Protein AF-A0A2K9H8P6-F1 (afdb_monomer_lite)

Secondary structure (DSSP, 8-state):
-HHHHHHHHHHHHHHHHHHHTT-TTPPPHHHHHHHHH-HHHHHHHHHHHHHHHHHHT-STT-SS-TT-------SGGGGGHHHHHHHHHHHHHHTTT-HHHHTTHHHHHHHHHHHHHHHTTTS--SS--SHHHHHHHHHHHHHHHGGGTTTHHHHHHHTTSPTTS---EEEEE-TT-S-SS-TTB-TTSS-B-TT-STTTEEEEEEEEEPPHHHHHTTTTT-STTTTHHHHHHHHHHHHHHHHHHH--STT------SSS--------EEEEEEEEE-STTS-GGGGHHHHHHHHHTT---BEEEESSS-SSHHHHHHHHHHHHHHTT--TT-EEEE-HHHHS-HHHHHHHTTTEEEEEHHHHHHHHHHHHHHHHHHT----HHHHHHHHHHHHHHHHHHT-SSPP-HHHHHHHHTTTTS-S--S---STTGGGSS---HHHHHHTT-HHHHHHHHHHHH-HHHHHHHTSEEEEE--TTHHHHHHHHHHHHHHHHHHHT-EEEE-HHHHHHHSS-S-GGG-THHHHHHTT--EEE--SSTTTTT--HHHHHHHHHHHHHHTT--HHHHHHHHHHHHHHHHHH-----------

Radius of gyration: 27.87 Å; chains: 1; bounding box: 68×68×74 Å

Structure (mmCIF, N/CA/C/O backbone):
data_AF-A0A2K9H8P6-F1
#
_entry.id   AF-A0A2K9H8P6-F1
#
loop_
_atom_site.group_PDB
_atom_site.id
_atom_site.type_symbol
_atom_site.label_atom_id
_atom_site.label_alt_id
_atom_site.label_comp_id
_atom_site.label_asym_id
_atom_site.label_entity_id
_atom_site.label_seq_id
_atom_site.pdbx_PDB_ins_code
_atom_site.Cartn_x
_atom_site.Cartn_y
_atom_site.Cartn_z
_atom_site.occupancy
_atom_site.B_iso_or_equiv
_atom_site.auth_seq_id
_atom_site.auth_comp_id
_atom_site.auth_asym_id
_atom_site.auth_atom_id
_atom_site.pdbx_PDB_model_num
ATOM 1 N N . MET A 1 1 ? 30.428 6.971 -3.950 1.00 47.34 1 MET A N 1
ATOM 2 C CA . MET A 1 1 ? 30.458 5.651 -4.623 1.00 47.34 1 MET A CA 1
ATOM 3 C C . MET A 1 1 ? 29.631 5.622 -5.916 1.00 47.34 1 MET A C 1
ATOM 5 O O . MET A 1 1 ? 30.209 5.305 -6.943 1.00 47.34 1 MET A O 1
ATOM 9 N N . HIS A 1 2 ? 28.344 6.009 -5.928 1.00 60.38 2 HIS A N 1
ATOM 10 C CA . HIS A 1 2 ? 27.499 5.953 -7.146 1.00 60.38 2 HIS A CA 1
ATOM 11 C C . HIS A 1 2 ? 28.034 6.773 -8.335 1.00 60.38 2 HIS A C 1
ATOM 13 O O . HIS A 1 2 ? 28.187 6.235 -9.425 1.00 60.38 2 HIS A O 1
ATOM 19 N N . LEU A 1 3 ? 28.475 8.015 -8.098 1.00 65.06 3 LEU A N 1
ATOM 20 C CA . LEU A 1 3 ? 29.112 8.868 -9.117 1.00 65.06 3 LEU A CA 1
ATOM 21 C C . LEU A 1 3 ? 30.322 8.215 -9.816 1.00 65.06 3 LEU A C 1
ATOM 23 O O . LEU A 1 3 ? 30.576 8.478 -10.990 1.00 65.06 3 LEU A O 1
ATOM 27 N N . LEU A 1 4 ? 31.069 7.356 -9.117 1.00 72.38 4 LEU A N 1
ATOM 28 C CA . LEU A 1 4 ? 32.263 6.695 -9.655 1.00 72.38 4 LEU A CA 1
ATOM 29 C C . LEU A 1 4 ? 31.897 5.529 -10.587 1.00 72.38 4 LEU A C 1
ATOM 31 O O . LEU A 1 4 ? 32.519 5.364 -11.632 1.00 72.38 4 LEU A O 1
ATOM 35 N N . VAL A 1 5 ? 30.857 4.767 -10.242 1.00 81.31 5 VAL A N 1
ATOM 36 C CA . VAL A 1 5 ? 30.335 3.667 -11.071 1.00 81.31 5 VAL A CA 1
ATOM 37 C C . VAL A 1 5 ? 29.615 4.221 -12.305 1.00 81.31 5 VAL A C 1
ATOM 39 O O . VAL A 1 5 ? 29.863 3.760 -13.420 1.00 81.31 5 VAL A O 1
ATOM 42 N N . ASP A 1 6 ? 28.786 5.251 -12.115 1.00 84.56 6 ASP A N 1
ATOM 43 C CA . ASP A 1 6 ? 28.036 5.918 -13.185 1.00 84.56 6 ASP A CA 1
ATOM 44 C C . ASP A 1 6 ? 28.986 6.537 -14.225 1.00 84.56 6 ASP A C 1
ATOM 46 O O . ASP A 1 6 ? 28.804 6.359 -15.432 1.00 84.56 6 ASP A O 1
ATOM 50 N N . SER A 1 7 ? 30.044 7.216 -13.761 1.00 89.44 7 SER A N 1
ATOM 51 C CA . SER A 1 7 ? 31.063 7.808 -14.639 1.00 89.44 7 SER A CA 1
ATOM 52 C C . SER A 1 7 ? 31.832 6.759 -15.437 1.00 89.44 7 SER A C 1
ATOM 54 O O . SER A 1 7 ? 31.997 6.924 -16.645 1.00 89.44 7 SER A O 1
ATOM 56 N N . ALA A 1 8 ? 32.253 5.657 -14.809 1.00 92.69 8 ALA A N 1
ATOM 57 C CA . ALA A 1 8 ? 32.937 4.571 -15.510 1.00 92.69 8 ALA A CA 1
ATOM 58 C C . ALA A 1 8 ? 32.051 3.950 -16.606 1.00 92.69 8 ALA A C 1
ATOM 60 O O . ALA A 1 8 ? 32.501 3.776 -17.740 1.00 92.69 8 ALA A O 1
ATOM 61 N N . ALA A 1 9 ? 30.774 3.687 -16.304 1.00 94.19 9 ALA A N 1
ATOM 62 C CA . ALA A 1 9 ? 29.824 3.156 -17.280 1.00 94.19 9 ALA A CA 1
ATOM 63 C C . ALA A 1 9 ? 29.611 4.118 -18.463 1.00 94.19 9 ALA A C 1
ATOM 65 O O . ALA A 1 9 ? 29.608 3.687 -19.617 1.00 94.19 9 ALA A O 1
ATOM 66 N N . ALA A 1 10 ? 29.473 5.421 -18.199 1.00 93.62 10 ALA A N 1
ATOM 67 C CA . ALA A 1 10 ? 29.280 6.429 -19.240 1.00 93.62 10 ALA A CA 1
ATOM 68 C C . ALA A 1 10 ? 30.504 6.570 -20.167 1.00 93.62 10 ALA A C 1
ATOM 70 O O . ALA A 1 10 ? 30.341 6.672 -21.386 1.00 93.62 10 ALA A O 1
ATOM 71 N N . ILE A 1 11 ? 31.718 6.528 -19.606 1.00 95.12 11 ILE A N 1
ATOM 72 C CA . ILE A 1 11 ? 32.980 6.595 -20.362 1.00 95.12 11 ILE A CA 1
ATOM 73 C C . ILE A 1 11 ? 33.145 5.361 -21.247 1.00 95.12 11 ILE A C 1
ATOM 75 O O . ILE A 1 11 ? 33.438 5.499 -22.435 1.00 95.12 11 ILE A O 1
ATOM 79 N N . LEU A 1 12 ? 32.906 4.166 -20.699 1.00 95.44 12 LEU A N 1
ATOM 80 C CA . LEU A 1 12 ? 32.958 2.918 -21.463 1.00 95.44 12 LEU A CA 1
ATOM 81 C C . LEU A 1 12 ? 31.969 2.923 -22.623 1.00 95.44 12 LEU A C 1
ATOM 83 O O . LEU A 1 12 ? 32.347 2.608 -23.750 1.00 95.44 12 LEU A O 1
ATOM 87 N N . ARG A 1 13 ? 30.721 3.328 -22.364 1.00 95.62 13 ARG A N 1
ATOM 88 C CA . ARG A 1 13 ? 29.693 3.426 -23.402 1.00 95.62 13 ARG A CA 1
ATOM 89 C C . ARG A 1 13 ? 30.133 4.339 -24.541 1.00 95.62 13 ARG A C 1
ATOM 91 O O . ARG A 1 13 ? 30.024 3.953 -25.700 1.00 95.62 13 ARG A O 1
ATOM 98 N N . MET A 1 14 ? 30.656 5.522 -24.208 1.00 95.25 14 MET A N 1
ATOM 99 C CA . MET A 1 14 ? 31.146 6.480 -25.199 1.00 95.25 14 MET A CA 1
ATOM 100 C C . MET A 1 14 ? 32.307 5.901 -26.009 1.00 95.25 14 MET A C 1
ATOM 102 O O . MET A 1 14 ? 32.281 5.955 -27.234 1.00 95.25 14 MET A O 1
ATOM 106 N N . HIS A 1 15 ? 33.293 5.298 -25.345 1.00 95.19 15 HIS A N 1
ATOM 107 C CA . HIS A 1 15 ? 34.458 4.708 -26.007 1.00 95.19 15 HIS A CA 1
ATOM 108 C C . HIS A 1 15 ? 34.069 3.609 -27.003 1.00 95.19 15 HIS A C 1
ATOM 110 O O . HIS A 1 15 ? 34.481 3.629 -28.162 1.00 95.19 15 HIS A O 1
ATOM 116 N N . ILE A 1 16 ? 33.206 2.681 -26.580 1.00 95.62 16 ILE A N 1
ATOM 117 C CA . ILE A 1 16 ? 32.694 1.612 -27.446 1.00 95.62 16 ILE A CA 1
ATOM 118 C C . ILE A 1 16 ? 31.890 2.210 -28.609 1.00 95.62 16 ILE A C 1
ATOM 120 O O . ILE A 1 16 ? 32.058 1.788 -29.752 1.00 95.62 16 ILE A O 1
ATOM 124 N N . TYR A 1 17 ? 31.043 3.209 -28.340 1.00 94.62 17 TYR A N 1
ATOM 125 C CA . TYR A 1 17 ? 30.242 3.878 -29.365 1.00 94.62 17 TYR A CA 1
ATOM 126 C C . TYR A 1 17 ? 31.118 4.541 -30.433 1.00 94.62 17 TYR A C 1
ATOM 128 O O . TYR A 1 17 ? 30.853 4.391 -31.628 1.00 94.62 17 TYR A O 1
ATOM 136 N N . GLU A 1 18 ? 32.177 5.240 -30.023 1.00 93.75 18 GLU A N 1
ATOM 137 C CA . GLU A 1 18 ? 33.108 5.888 -30.941 1.00 93.75 18 GLU A CA 1
ATOM 138 C C . GLU A 1 18 ? 33.854 4.866 -31.820 1.00 93.75 18 GLU A C 1
ATOM 140 O O . GLU A 1 18 ? 34.039 5.124 -33.010 1.00 93.75 18 GLU A O 1
ATOM 145 N N . ILE A 1 19 ? 34.216 3.691 -31.281 1.00 93.06 19 ILE A N 1
ATOM 146 C CA . ILE A 1 19 ? 34.841 2.597 -32.050 1.00 93.06 19 ILE A CA 1
ATOM 147 C C . ILE A 1 19 ? 33.861 1.978 -33.051 1.00 93.06 19 ILE A C 1
ATOM 149 O O . ILE A 1 19 ? 34.221 1.757 -34.211 1.00 93.06 19 ILE A O 1
ATOM 153 N N . LEU A 1 20 ? 32.626 1.701 -32.619 1.00 92.19 20 LEU A N 1
ATOM 154 C CA . LEU A 1 20 ? 31.582 1.138 -33.482 1.00 92.19 20 LEU A CA 1
ATOM 155 C C . LEU A 1 20 ? 31.287 2.048 -34.678 1.00 92.19 20 LEU A C 1
ATOM 157 O O . LEU A 1 20 ? 31.081 1.554 -35.782 1.00 92.19 20 LEU A O 1
ATOM 161 N N . ASN A 1 21 ? 31.319 3.365 -34.464 1.00 90.00 21 ASN A N 1
ATOM 162 C CA . ASN A 1 21 ? 30.975 4.379 -35.463 1.00 90.00 21 ASN A CA 1
ATOM 163 C C . ASN A 1 21 ? 32.196 5.068 -36.096 1.00 90.00 21 ASN A C 1
ATOM 165 O O . ASN A 1 21 ? 32.042 6.138 -36.687 1.00 90.00 21 ASN A O 1
ATOM 169 N N . GLU A 1 22 ? 33.394 4.498 -35.931 1.00 89.75 22 GLU A N 1
ATOM 170 C CA . GLU A 1 22 ? 34.649 4.954 -36.552 1.00 89.75 22 GLU A CA 1
ATOM 171 C C . GLU A 1 22 ? 34.925 6.459 -36.373 1.00 89.75 22 GLU A C 1
ATOM 173 O O . GLU A 1 22 ? 35.347 7.168 -37.290 1.00 89.75 22 GLU A O 1
ATOM 178 N N . LYS A 1 23 ? 34.663 6.988 -35.172 1.00 88.75 23 LYS A N 1
ATOM 179 C CA . LYS A 1 23 ? 34.866 8.414 -34.893 1.00 88.75 23 LYS A CA 1
ATOM 180 C C . LYS A 1 23 ? 36.359 8.749 -34.860 1.00 88.75 23 LYS A C 1
ATOM 182 O O . LYS A 1 23 ? 37.169 8.037 -34.279 1.00 88.75 23 LYS A O 1
ATOM 187 N N . LYS A 1 24 ? 36.731 9.903 -35.422 1.00 79.06 24 LYS A N 1
ATOM 188 C CA . LYS A 1 24 ? 38.137 10.349 -35.498 1.00 79.06 24 LYS A CA 1
ATOM 189 C C . LYS A 1 24 ? 38.772 10.648 -34.129 1.00 79.06 24 LYS A C 1
ATOM 191 O O . LYS A 1 24 ? 39.987 10.599 -34.004 1.00 79.06 24 LYS A O 1
ATOM 196 N N . ALA A 1 25 ? 37.962 10.946 -33.109 1.00 78.31 25 ALA A N 1
ATOM 197 C CA . ALA A 1 25 ? 38.408 11.345 -31.769 1.00 78.31 25 ALA A CA 1
ATOM 198 C C . ALA A 1 25 ? 38.436 10.194 -30.733 1.00 78.31 25 ALA A C 1
ATOM 200 O O . ALA A 1 25 ? 38.464 10.451 -29.521 1.00 78.31 25 ALA A O 1
ATOM 201 N N . VAL A 1 26 ? 38.412 8.934 -31.193 1.00 86.00 26 VAL A N 1
ATOM 202 C CA . VAL A 1 26 ? 38.523 7.740 -30.335 1.00 86.00 26 VAL A CA 1
ATOM 203 C C . VAL A 1 26 ? 39.853 7.767 -29.579 1.00 86.00 26 VAL A C 1
ATOM 205 O O . VAL A 1 26 ? 40.923 7.905 -30.173 1.00 86.00 26 VAL A O 1
ATOM 208 N N . LYS A 1 27 ? 39.806 7.602 -28.254 1.00 88.88 27 LYS A N 1
ATOM 209 C CA . LYS A 1 27 ? 41.019 7.470 -27.432 1.00 88.88 27 LYS A CA 1
ATOM 210 C C . LYS A 1 27 ? 41.567 6.040 -27.508 1.00 88.88 27 LYS A C 1
ATOM 212 O O . LYS A 1 27 ? 40.847 5.096 -27.805 1.00 88.88 27 LYS A O 1
ATOM 217 N N . LYS A 1 28 ? 42.852 5.842 -27.203 1.00 89.38 28 LYS A N 1
ATOM 218 C CA . LYS A 1 28 ? 43.449 4.493 -27.155 1.00 89.38 28 LYS A CA 1
ATOM 219 C C . LYS A 1 28 ? 42.890 3.684 -25.975 1.00 89.38 28 LYS A C 1
ATOM 221 O O . LYS A 1 28 ? 42.671 4.236 -24.900 1.00 89.38 28 LYS A O 1
ATOM 226 N N . ASN A 1 29 ? 42.775 2.362 -26.130 1.00 88.44 29 ASN A N 1
ATOM 227 C CA . ASN A 1 29 ? 42.337 1.459 -25.051 1.00 88.44 29 ASN A CA 1
ATOM 228 C C . ASN A 1 29 ? 43.182 1.593 -23.770 1.00 88.44 29 ASN A C 1
ATOM 230 O O . ASN A 1 29 ? 42.639 1.505 -22.674 1.00 88.44 29 ASN A O 1
ATOM 234 N N . SER A 1 30 ? 44.492 1.843 -23.887 1.00 89.62 30 SER A N 1
ATOM 235 C CA . SER A 1 30 ? 45.377 2.065 -22.733 1.00 89.62 30 SER A CA 1
ATOM 236 C C . SER A 1 30 ? 45.001 3.311 -21.928 1.00 89.62 30 SER A C 1
ATOM 238 O O . SER A 1 30 ? 45.022 3.284 -20.702 1.00 89.62 30 SER A O 1
ATOM 240 N N . PHE A 1 31 ? 44.592 4.384 -22.606 1.00 91.25 31 PHE A N 1
ATOM 241 C CA . PHE A 1 31 ? 44.135 5.609 -21.958 1.00 91.25 31 PHE A CA 1
ATOM 242 C C . PHE A 1 31 ? 42.813 5.389 -21.212 1.00 91.25 31 PHE A C 1
ATOM 244 O O . PHE A 1 31 ? 42.680 5.795 -20.061 1.00 91.25 31 PHE A O 1
ATOM 251 N N . ILE A 1 32 ? 41.864 4.680 -21.834 1.00 91.94 32 ILE A N 1
ATOM 252 C CA . ILE A 1 32 ? 40.582 4.334 -21.201 1.00 91.94 32 ILE A CA 1
ATOM 253 C C . ILE A 1 32 ? 40.787 3.426 -19.990 1.00 91.94 32 ILE A C 1
ATOM 255 O O . ILE A 1 32 ? 40.167 3.649 -18.953 1.00 91.94 32 ILE A O 1
ATOM 259 N N . LYS A 1 33 ? 41.706 2.457 -20.081 1.00 91.38 33 LYS A N 1
ATOM 260 C CA . LYS A 1 33 ? 42.095 1.625 -18.940 1.00 91.38 33 LYS A CA 1
ATOM 261 C C . LYS A 1 33 ? 42.560 2.493 -17.768 1.00 91.38 33 LYS A C 1
ATOM 263 O O . LYS A 1 33 ? 42.026 2.346 -16.675 1.00 91.38 33 LYS A O 1
ATOM 268 N N . ASN A 1 34 ? 43.476 3.433 -18.001 1.00 92.00 34 ASN A N 1
ATOM 269 C CA . ASN A 1 34 ? 43.979 4.321 -16.947 1.00 92.00 34 ASN A CA 1
ATOM 270 C C . ASN A 1 34 ? 42.862 5.172 -16.323 1.00 92.00 34 ASN A C 1
ATOM 272 O O . ASN A 1 34 ? 42.777 5.256 -15.103 1.00 92.00 34 ASN A O 1
ATOM 276 N N . ILE A 1 35 ? 41.959 5.726 -17.138 1.00 91.38 35 ILE A N 1
ATOM 277 C CA . ILE A 1 35 ? 40.789 6.478 -16.654 1.00 91.38 35 ILE A CA 1
ATOM 278 C C . ILE A 1 35 ? 39.890 5.629 -15.747 1.00 91.38 35 ILE A C 1
ATOM 280 O O . ILE A 1 35 ? 39.317 6.133 -14.786 1.00 91.38 35 ILE A O 1
ATOM 284 N N . ILE A 1 36 ? 39.714 4.344 -16.043 1.00 88.94 36 ILE A N 1
ATOM 285 C CA . ILE A 1 36 ? 38.820 3.497 -15.247 1.00 88.94 36 ILE A CA 1
ATOM 286 C C . ILE A 1 36 ? 39.417 3.167 -13.879 1.00 88.94 36 ILE A C 1
ATOM 288 O O . ILE A 1 36 ? 38.657 3.084 -12.917 1.00 88.94 36 ILE A O 1
ATOM 292 N N . TYR A 1 37 ? 40.739 3.036 -13.766 1.00 87.81 37 TYR A N 1
ATOM 293 C CA . TYR A 1 37 ? 41.404 2.718 -12.497 1.00 87.81 37 TYR A CA 1
ATOM 294 C C . TYR A 1 37 ? 41.811 3.947 -11.667 1.00 87.81 37 TYR A C 1
ATOM 296 O O . TYR A 1 37 ? 42.042 3.799 -10.470 1.00 87.81 37 TYR A O 1
ATOM 304 N N . ASP A 1 38 ? 41.874 5.143 -12.260 1.00 91.00 38 ASP A N 1
ATOM 305 C CA . ASP A 1 38 ? 42.235 6.386 -11.565 1.00 91.00 38 ASP A CA 1
ATOM 306 C C . ASP A 1 38 ? 41.024 7.317 -11.411 1.00 91.00 38 ASP A C 1
ATOM 308 O O . ASP A 1 38 ? 40.546 7.931 -12.367 1.00 91.00 38 ASP A O 1
ATOM 312 N N . ASP A 1 39 ? 40.548 7.459 -10.175 1.00 88.56 39 ASP A N 1
ATOM 313 C CA . ASP A 1 39 ? 39.398 8.296 -9.834 1.00 88.56 39 ASP A CA 1
ATOM 314 C C . ASP A 1 39 ? 39.612 9.784 -10.150 1.00 88.56 39 ASP A C 1
ATOM 316 O O . ASP A 1 39 ? 38.678 10.448 -10.607 1.00 88.56 39 ASP A O 1
ATOM 320 N N . LYS A 1 40 ? 40.822 10.324 -9.948 1.00 89.44 40 LYS A N 1
ATOM 321 C CA . LYS A 1 40 ? 41.121 11.741 -10.219 1.00 89.44 40 LYS A CA 1
ATOM 322 C C . LYS A 1 40 ? 41.105 12.005 -11.717 1.00 89.44 40 LYS A C 1
ATOM 324 O O . LYS A 1 40 ? 40.484 12.971 -12.166 1.00 89.44 40 LYS A O 1
ATOM 329 N N . LEU A 1 41 ? 41.749 11.125 -12.483 1.00 89.88 41 LEU A N 1
ATOM 330 C CA . LEU A 1 41 ? 41.760 11.204 -13.940 1.00 89.88 41 LEU A CA 1
ATOM 331 C C . LEU A 1 41 ? 40.352 11.008 -14.517 1.00 89.88 41 LEU A C 1
ATOM 333 O O . LEU A 1 41 ? 39.964 11.686 -15.467 1.00 89.88 41 LEU A O 1
ATOM 337 N N . ARG A 1 42 ? 39.549 10.119 -13.922 1.00 91.75 42 ARG A N 1
ATOM 338 C CA . ARG A 1 42 ? 38.157 9.916 -14.330 1.00 91.75 42 ARG A CA 1
ATOM 339 C C . ARG A 1 42 ? 37.313 11.162 -14.138 1.00 91.75 42 ARG A C 1
ATOM 341 O O . ARG A 1 42 ? 36.580 11.538 -15.050 1.00 91.75 42 ARG A O 1
ATOM 348 N N . VAL A 1 43 ? 37.417 11.796 -12.971 1.00 88.81 43 VAL A N 1
ATOM 349 C CA . VAL A 1 43 ? 36.663 13.013 -12.650 1.00 88.81 43 VAL A CA 1
ATOM 350 C C . VAL A 1 43 ? 37.059 14.162 -13.577 1.00 88.81 43 VAL A C 1
ATOM 352 O O . VAL A 1 43 ? 36.172 14.838 -14.094 1.00 88.81 43 VAL A O 1
ATOM 355 N N . SER A 1 44 ? 38.353 14.351 -13.860 1.00 90.19 44 SER A N 1
ATOM 356 C CA . SER A 1 44 ? 38.793 15.393 -14.800 1.00 90.19 44 SER A CA 1
ATOM 357 C C . SER A 1 44 ? 38.323 15.125 -16.237 1.00 90.19 44 SER A C 1
ATOM 359 O O . SER A 1 44 ? 37.965 16.061 -16.954 1.00 90.19 44 SER A O 1
ATOM 361 N N . TYR A 1 45 ? 38.220 13.853 -16.640 1.00 92.88 45 TYR A N 1
ATOM 362 C CA . TYR A 1 45 ? 37.725 13.465 -17.962 1.00 92.88 45 TYR A CA 1
ATOM 363 C C . TYR A 1 45 ? 36.221 13.713 -18.170 1.00 92.88 45 TYR A C 1
ATOM 365 O O . TYR A 1 45 ? 35.760 13.766 -19.312 1.00 92.88 45 TYR A O 1
ATOM 373 N N . LEU A 1 46 ? 35.431 13.908 -17.106 1.00 91.69 46 LEU A N 1
ATOM 374 C CA . LEU A 1 46 ? 33.981 14.120 -17.224 1.00 91.69 46 LEU A CA 1
ATOM 375 C C . LEU A 1 46 ? 33.611 15.352 -18.057 1.00 91.69 46 LEU A C 1
ATOM 377 O O . LEU A 1 46 ? 32.588 15.336 -18.740 1.00 91.69 46 LEU A O 1
ATOM 381 N N . ILE A 1 47 ? 34.448 16.393 -18.046 1.00 92.75 47 ILE A N 1
ATOM 382 C CA . ILE A 1 47 ? 34.242 17.601 -18.858 1.00 92.75 47 ILE A CA 1
ATOM 383 C C . ILE A 1 47 ? 34.398 17.275 -20.351 1.00 92.75 47 ILE A C 1
ATOM 385 O O . ILE A 1 47 ? 33.556 17.663 -21.169 1.00 92.75 47 ILE A O 1
ATOM 389 N N . GLU A 1 48 ? 35.435 16.510 -20.715 1.00 93.44 48 GLU A N 1
ATOM 390 C CA . GLU A 1 48 ? 35.639 16.055 -22.097 1.00 93.44 48 GLU A CA 1
ATOM 391 C C . GLU A 1 48 ? 34.500 15.117 -22.524 1.00 93.44 48 GLU A C 1
ATOM 393 O O . GLU A 1 48 ? 33.927 15.288 -23.601 1.00 93.44 48 GLU A O 1
ATOM 398 N N . LEU A 1 49 ? 34.108 14.173 -21.661 1.00 93.06 49 LEU A N 1
ATOM 399 C CA . LEU A 1 49 ? 32.985 13.270 -21.911 1.00 93.06 49 LEU A CA 1
ATOM 400 C C . LEU A 1 49 ? 31.687 14.039 -22.177 1.00 93.06 49 LEU A C 1
ATOM 402 O O . LEU A 1 49 ? 30.989 13.742 -23.146 1.00 93.06 49 LEU A O 1
ATOM 406 N N . GLN A 1 50 ? 31.361 15.029 -21.344 1.00 91.62 50 GLN A N 1
ATOM 407 C CA . GLN A 1 50 ? 30.156 15.836 -21.519 1.00 91.62 50 GLN A CA 1
ATOM 408 C C . GLN A 1 50 ? 30.203 16.635 -22.826 1.00 91.62 50 GLN A C 1
ATOM 410 O O . GLN A 1 50 ? 29.191 16.725 -23.520 1.00 91.62 50 GLN A O 1
ATOM 415 N N . SER A 1 51 ? 31.378 17.144 -23.203 1.00 91.12 51 SER A N 1
ATOM 416 C CA . SER A 1 51 ? 31.589 17.827 -24.485 1.00 91.12 51 SER A CA 1
ATOM 417 C C . SER A 1 51 ? 31.359 16.885 -25.672 1.00 91.12 51 SER A C 1
ATOM 419 O O . SER A 1 51 ? 30.664 17.250 -26.619 1.00 91.12 51 SER A O 1
ATOM 421 N N . LYS A 1 52 ? 31.855 15.641 -25.596 1.00 91.38 52 LYS A N 1
ATOM 422 C CA . LYS A 1 52 ? 31.594 14.594 -26.598 1.00 91.38 52 LYS A CA 1
ATOM 423 C C . LYS A 1 52 ? 30.113 14.228 -26.682 1.00 91.38 52 LYS A C 1
ATOM 425 O O . LYS A 1 52 ? 29.579 14.123 -27.782 1.00 91.38 52 LYS A O 1
ATOM 430 N N . ILE A 1 53 ? 29.435 14.068 -25.541 1.00 90.12 53 ILE A N 1
ATOM 431 C CA . ILE A 1 53 ? 27.987 13.807 -25.493 1.00 90.12 53 ILE A CA 1
ATOM 432 C C . ILE A 1 53 ? 27.229 14.926 -26.207 1.00 90.12 53 ILE A C 1
ATOM 434 O O . ILE A 1 53 ? 26.380 14.635 -27.043 1.00 90.12 53 ILE A O 1
ATOM 438 N N . SER A 1 54 ? 27.540 16.189 -25.910 1.00 88.38 54 SER A N 1
ATOM 439 C CA . SER A 1 54 ? 26.897 17.337 -26.557 1.00 88.38 54 SER A CA 1
ATOM 440 C C . SER A 1 54 ? 27.185 17.373 -28.061 1.00 88.38 54 SER A C 1
ATOM 442 O O . SER A 1 54 ? 26.256 17.501 -28.853 1.00 88.38 54 SER A O 1
ATOM 444 N N . LEU A 1 55 ? 28.441 17.159 -28.469 1.00 87.62 55 LEU A N 1
ATOM 445 C CA . LEU A 1 55 ? 28.839 17.108 -29.878 1.00 87.62 55 LEU A CA 1
ATOM 446 C C . LEU A 1 55 ? 28.083 16.022 -30.651 1.00 87.62 55 LEU A C 1
ATOM 448 O O . LEU A 1 55 ? 27.576 16.273 -31.741 1.00 87.62 55 LEU A O 1
ATOM 452 N N . TYR A 1 56 ? 27.984 14.817 -30.094 1.00 87.62 56 TYR A N 1
ATOM 453 C CA . TYR A 1 56 ? 27.286 13.703 -30.734 1.00 87.62 56 TYR A CA 1
ATOM 454 C C . TYR A 1 56 ? 25.769 13.749 -30.560 1.00 87.62 56 TYR A C 1
ATOM 456 O O . TYR A 1 56 ? 25.099 12.886 -31.109 1.00 87.62 56 TYR A O 1
ATOM 464 N N . ARG A 1 57 ? 25.229 14.731 -29.829 1.00 84.06 57 ARG A N 1
ATOM 465 C CA . ARG A 1 57 ? 23.794 15.036 -29.761 1.00 84.06 57 ARG A CA 1
ATOM 466 C C . ARG A 1 57 ? 23.356 16.147 -30.723 1.00 84.06 57 ARG A C 1
ATOM 468 O O . ARG A 1 57 ? 22.159 16.397 -30.801 1.00 84.06 57 ARG A O 1
ATOM 475 N N . ASN A 1 58 ? 24.273 16.807 -31.441 1.00 64.25 58 ASN A N 1
ATOM 476 C CA . ASN A 1 58 ? 24.031 18.027 -32.241 1.00 64.25 58 ASN A CA 1
ATOM 477 C C . ASN A 1 58 ? 23.146 17.854 -33.495 1.00 64.25 58 ASN A C 1
ATOM 479 O O . ASN A 1 58 ? 23.217 18.647 -34.432 1.00 64.25 58 ASN A O 1
ATOM 483 N N . SER A 1 59 ? 22.287 16.844 -33.536 1.00 59.91 59 SER A N 1
ATOM 484 C CA . SER A 1 59 ? 21.273 16.694 -34.569 1.00 59.91 59 SER A CA 1
ATOM 485 C C . SER A 1 59 ? 19.886 16.608 -33.922 1.00 59.91 59 SER A C 1
ATOM 487 O O . SER A 1 59 ? 19.740 16.075 -32.822 1.00 59.91 59 SER A O 1
ATOM 489 N N . ASN A 1 60 ? 18.840 17.089 -34.609 1.00 56.62 60 ASN A N 1
ATOM 490 C CA . ASN A 1 60 ? 17.442 17.022 -34.136 1.00 56.62 60 ASN A CA 1
ATOM 491 C C . ASN A 1 60 ? 16.981 15.588 -33.760 1.00 56.62 60 ASN A C 1
ATOM 493 O O . ASN A 1 60 ? 15.933 15.414 -33.144 1.00 56.62 60 ASN A O 1
ATOM 497 N N . TYR A 1 61 ? 17.761 14.562 -34.115 1.00 57.06 61 TYR A N 1
ATOM 498 C CA . TYR A 1 61 ? 17.498 13.141 -33.911 1.00 57.06 61 TYR A CA 1
ATOM 499 C C . TYR A 1 61 ? 17.903 12.628 -32.502 1.00 57.06 61 TYR A C 1
ATOM 501 O O . TYR A 1 61 ? 17.367 11.630 -32.029 1.00 57.06 61 TYR A O 1
ATOM 509 N N . GLN A 1 62 ? 18.792 13.313 -31.765 1.00 66.56 62 GLN A N 1
ATOM 510 C CA . GLN A 1 62 ? 19.500 12.750 -30.590 1.00 66.56 62 GLN A CA 1
ATOM 511 C C . GLN A 1 62 ? 19.171 13.416 -29.241 1.00 66.56 62 GLN A C 1
ATOM 513 O O . GLN A 1 62 ? 19.958 13.339 -28.293 1.00 66.56 62 GLN A O 1
ATOM 518 N N . LYS A 1 63 ? 17.991 14.045 -29.119 1.00 75.38 63 LYS A N 1
ATOM 519 C CA . LYS A 1 63 ? 17.561 14.797 -27.920 1.00 75.38 63 LYS A CA 1
ATOM 520 C C . LYS A 1 63 ? 17.854 14.060 -26.600 1.00 75.38 63 LYS A C 1
ATOM 522 O O . LYS A 1 63 ? 18.391 14.661 -25.670 1.00 75.38 63 LYS A O 1
ATOM 527 N N . TYR A 1 64 ? 17.542 12.763 -26.523 1.00 79.88 64 TYR A N 1
ATOM 528 C CA . TYR A 1 64 ? 17.692 11.973 -25.292 1.00 79.88 64 TYR A CA 1
ATOM 529 C C . TYR A 1 64 ? 18.929 11.068 -25.258 1.00 79.88 64 TYR A C 1
ATOM 531 O O . TYR A 1 64 ? 19.425 10.773 -24.172 1.00 79.88 64 TYR A O 1
ATOM 539 N N . ASP A 1 65 ? 19.496 10.679 -26.398 1.00 87.69 65 ASP A N 1
ATOM 540 C CA . ASP A 1 65 ? 20.653 9.778 -26.466 1.00 87.69 65 ASP A CA 1
ATOM 541 C C . ASP A 1 65 ? 21.452 10.031 -27.752 1.00 87.69 65 ASP A C 1
ATOM 543 O O . ASP A 1 65 ? 20.882 10.103 -28.839 1.00 87.69 65 ASP A O 1
ATOM 547 N N . TYR A 1 66 ? 22.777 10.154 -27.632 1.00 89.00 66 TYR A N 1
ATOM 548 C CA . TYR A 1 66 ? 23.677 10.381 -28.769 1.00 89.00 66 TYR A CA 1
ATOM 549 C C . TYR A 1 66 ? 23.762 9.181 -29.723 1.00 89.00 66 TYR A C 1
ATOM 551 O O . TYR A 1 66 ? 24.177 9.341 -30.868 1.00 89.00 66 TYR A O 1
ATOM 559 N N . ALA A 1 67 ? 23.380 7.983 -29.271 1.00 89.69 67 ALA A N 1
ATOM 560 C CA . ALA A 1 67 ? 23.351 6.780 -30.102 1.00 89.69 67 ALA A CA 1
ATOM 561 C C . ALA A 1 67 ? 22.031 6.611 -30.883 1.00 89.69 67 ALA A C 1
ATOM 563 O O . ALA A 1 67 ? 21.884 5.644 -31.631 1.00 89.69 67 ALA A O 1
ATOM 564 N N . SER A 1 68 ? 21.057 7.513 -30.711 1.00 83.88 68 SER A N 1
ATOM 565 C CA . SER A 1 68 ? 19.793 7.469 -31.454 1.00 83.88 68 SER A CA 1
ATOM 566 C C . SER A 1 68 ? 19.988 7.783 -32.938 1.00 83.88 68 SER A C 1
ATOM 568 O O . SER A 1 68 ? 20.799 8.635 -33.302 1.00 83.88 68 SER A O 1
ATOM 570 N N . THR A 1 69 ? 19.213 7.110 -33.794 1.00 73.50 69 THR A N 1
ATOM 571 C CA . THR A 1 69 ? 19.309 7.217 -35.261 1.00 73.50 69 THR A CA 1
ATOM 572 C C . THR A 1 69 ? 18.060 7.771 -35.942 1.00 73.50 69 THR A C 1
ATOM 574 O O . THR A 1 69 ? 18.096 8.011 -37.144 1.00 73.50 69 THR A O 1
ATOM 577 N N . GLU A 1 70 ? 16.965 7.989 -35.213 1.00 65.75 70 GLU A N 1
ATOM 578 C CA . GLU A 1 70 ? 15.712 8.524 -35.754 1.00 65.75 70 GLU A CA 1
ATOM 579 C C . GLU A 1 70 ? 15.214 9.712 -34.919 1.00 65.75 70 GLU A C 1
ATOM 581 O O . GLU A 1 70 ? 15.498 9.818 -33.729 1.00 65.75 70 GLU A O 1
ATOM 586 N N . SER A 1 71 ? 14.456 10.621 -35.542 1.00 61.19 71 SER A N 1
ATOM 587 C CA . SER A 1 71 ? 13.895 11.822 -34.894 1.00 61.19 71 SER A CA 1
ATOM 588 C C . SER A 1 71 ? 12.489 11.600 -34.361 1.00 61.19 71 SER A C 1
ATOM 590 O O . SER A 1 71 ? 11.957 12.449 -33.644 1.00 61.19 71 SER A O 1
ATOM 592 N N . GLN A 1 72 ? 11.856 10.489 -34.738 1.00 66.12 72 GLN A N 1
ATOM 593 C CA . GLN A 1 72 ? 10.463 10.242 -34.420 1.00 66.12 72 GLN A CA 1
ATOM 594 C C . GLN A 1 72 ? 10.352 9.586 -33.047 1.00 66.12 72 GLN A C 1
ATOM 596 O O . GLN A 1 72 ? 10.396 8.367 -32.885 1.00 66.12 72 GLN A O 1
ATOM 601 N N . TYR A 1 73 ? 10.134 10.419 -32.034 1.00 78.31 73 TYR A N 1
ATOM 602 C CA . TYR A 1 73 ? 9.698 9.975 -30.713 1.00 78.31 73 TYR A CA 1
ATOM 603 C C . TYR A 1 73 ? 8.176 9.751 -30.683 1.00 78.31 73 TYR A C 1
ATOM 605 O O . TYR A 1 73 ? 7.473 10.221 -29.785 1.00 78.31 73 TYR A O 1
ATOM 613 N N . SER A 1 74 ? 7.674 9.040 -31.698 1.00 81.19 74 SER A N 1
ATOM 614 C CA . SER A 1 74 ? 6.255 8.732 -31.912 1.00 81.19 74 SER A CA 1
ATOM 615 C C . SER A 1 74 ? 5.703 7.727 -30.900 1.00 81.19 74 SER A C 1
ATOM 617 O O . SER A 1 74 ? 4.490 7.631 -30.716 1.00 81.19 74 SER A O 1
ATOM 619 N N . ASN A 1 75 ? 6.588 7.027 -30.185 1.00 86.38 75 ASN A N 1
ATOM 620 C CA . ASN A 1 75 ? 6.278 6.097 -29.109 1.00 86.38 75 ASN A CA 1
ATOM 621 C C . ASN A 1 75 ? 7.164 6.383 -27.888 1.00 86.38 75 ASN A C 1
ATOM 623 O O . ASN A 1 75 ? 8.341 6.723 -28.013 1.00 86.38 75 ASN A O 1
ATOM 627 N N . ILE A 1 76 ? 6.630 6.178 -26.686 1.00 88.94 76 ILE A N 1
ATOM 628 C CA . ILE A 1 76 ? 7.358 6.375 -25.431 1.00 88.94 76 ILE A CA 1
ATOM 629 C C . ILE A 1 76 ? 8.599 5.485 -25.303 1.00 88.94 76 ILE A C 1
ATOM 631 O O . ILE A 1 76 ? 9.583 5.872 -24.677 1.00 88.94 76 ILE A O 1
ATOM 635 N N . TYR A 1 77 ? 8.593 4.305 -25.930 1.00 89.44 77 TYR A N 1
ATOM 636 C CA . TYR A 1 77 ? 9.742 3.399 -25.922 1.00 89.44 77 TYR A CA 1
ATOM 637 C C . TYR A 1 77 ? 10.893 3.858 -26.827 1.00 89.44 77 TYR A C 1
ATOM 639 O O . TYR A 1 77 ? 11.985 3.296 -26.716 1.00 89.44 77 TYR A O 1
ATOM 647 N N . SER A 1 78 ? 10.696 4.881 -27.671 1.00 87.25 78 SER A N 1
ATOM 648 C CA . SER A 1 78 ? 11.755 5.451 -28.516 1.00 87.25 78 SER A CA 1
ATOM 649 C C . SER A 1 78 ? 12.898 6.055 -27.695 1.00 87.25 78 SER A C 1
ATOM 651 O O . SER A 1 78 ? 14.025 6.107 -28.177 1.00 87.25 78 SER A O 1
ATOM 653 N N . ILE A 1 79 ? 12.672 6.412 -26.422 1.00 87.31 79 ILE A N 1
ATOM 654 C CA . ILE A 1 79 ? 13.754 6.849 -25.517 1.00 87.31 79 ILE A CA 1
ATOM 655 C C . ILE A 1 79 ? 14.842 5.781 -25.324 1.00 87.31 79 ILE A C 1
ATOM 657 O O . ILE A 1 79 ? 15.969 6.108 -24.972 1.00 87.31 79 ILE A O 1
ATOM 661 N N . HIS A 1 80 ? 14.514 4.504 -25.557 1.00 89.31 80 HIS A N 1
ATOM 662 C CA . HIS A 1 80 ? 15.449 3.382 -25.436 1.00 89.31 80 HIS A CA 1
ATOM 663 C C . HIS A 1 80 ? 16.187 3.070 -26.741 1.00 89.31 80 HIS A C 1
ATOM 665 O O . HIS A 1 80 ? 16.998 2.145 -26.761 1.00 89.31 80 HIS A O 1
ATOM 671 N N . GLN A 1 81 ? 15.885 3.768 -27.841 1.00 88.38 81 GLN A N 1
ATOM 672 C CA . GLN A 1 81 ? 16.404 3.433 -29.169 1.00 88.38 81 GLN A CA 1
ATOM 673 C C . GLN A 1 81 ? 17.930 3.474 -29.216 1.00 88.38 81 GLN A C 1
ATOM 675 O O . GLN A 1 81 ? 18.527 2.507 -29.685 1.00 88.38 81 GLN A O 1
ATOM 680 N N . GLY A 1 82 ? 18.551 4.542 -28.704 1.00 90.06 82 GLY A N 1
ATOM 681 C CA . GLY A 1 82 ? 20.006 4.691 -28.728 1.00 90.06 82 GLY A CA 1
ATOM 682 C C . GLY A 1 82 ? 20.715 3.523 -28.046 1.00 90.06 82 GLY A C 1
ATOM 683 O O . GLY A 1 82 ? 21.566 2.875 -28.648 1.00 90.06 82 GLY A O 1
ATOM 684 N N . GLU A 1 83 ? 20.285 3.167 -26.836 1.00 93.00 83 GLU A N 1
ATOM 685 C CA . GLU A 1 83 ? 20.819 2.017 -26.105 1.00 93.00 83 GLU A CA 1
ATOM 686 C C . GLU A 1 83 ? 20.568 0.676 -26.809 1.00 93.00 83 GLU A C 1
ATOM 688 O O . GLU A 1 83 ? 21.474 -0.150 -26.916 1.00 93.00 83 GLU A O 1
ATOM 693 N N . ARG A 1 84 ? 19.351 0.442 -27.314 1.00 92.94 84 ARG A N 1
ATOM 694 C CA . ARG A 1 84 ? 19.015 -0.804 -28.023 1.00 92.94 84 ARG A CA 1
ATOM 695 C C . ARG A 1 84 ? 19.844 -0.964 -29.292 1.00 92.94 84 ARG A C 1
ATOM 697 O O . ARG A 1 84 ? 20.344 -2.056 -29.550 1.00 92.94 84 ARG A O 1
ATOM 704 N N . LYS A 1 85 ? 20.006 0.113 -30.061 1.00 91.19 85 LYS A N 1
ATOM 705 C CA . LYS A 1 85 ? 20.797 0.115 -31.289 1.00 91.19 85 LYS A CA 1
ATOM 706 C C . LYS A 1 85 ? 22.283 -0.060 -31.001 1.00 91.19 85 LYS A C 1
ATOM 708 O O . LYS A 1 85 ? 22.907 -0.904 -31.630 1.00 91.19 85 LYS A O 1
ATOM 713 N N . PHE A 1 86 ? 22.815 0.651 -30.008 1.00 94.75 86 PHE A N 1
ATOM 714 C CA . PHE A 1 86 ? 24.195 0.493 -29.548 1.00 94.75 86 PHE A CA 1
ATOM 715 C C . PHE A 1 86 ? 24.529 -0.969 -29.215 1.00 94.75 86 PHE A C 1
ATOM 717 O O . PHE A 1 86 ? 25.512 -1.511 -29.722 1.00 94.75 86 PHE A O 1
ATOM 724 N N . LEU A 1 87 ? 23.681 -1.632 -28.420 1.00 96.00 87 LEU A N 1
ATOM 725 C CA . LEU A 1 87 ? 23.866 -3.044 -28.077 1.00 96.00 87 LEU A CA 1
ATOM 726 C C . LEU A 1 87 ? 23.710 -3.955 -29.302 1.00 96.00 87 LEU A C 1
ATOM 728 O O . LEU A 1 87 ? 24.535 -4.842 -29.511 1.00 96.00 87 LEU A O 1
ATOM 732 N N . TYR A 1 88 ? 22.683 -3.733 -30.127 1.00 95.50 88 TYR A N 1
ATOM 733 C CA . TYR A 1 88 ? 22.446 -4.525 -31.335 1.00 95.50 88 TYR A CA 1
ATOM 734 C C . TYR A 1 88 ? 23.624 -4.452 -32.314 1.00 95.50 88 TYR A C 1
ATOM 736 O O . TYR A 1 88 ? 24.109 -5.490 -32.759 1.00 95.50 88 TYR A O 1
ATOM 744 N N . ASP A 1 89 ? 24.114 -3.250 -32.625 1.00 94.88 89 ASP A N 1
ATOM 745 C CA . ASP A 1 89 ? 25.216 -3.039 -33.568 1.00 94.88 89 ASP A CA 1
ATOM 746 C C . ASP A 1 89 ? 26.512 -3.678 -33.061 1.00 94.88 89 ASP A C 1
ATOM 748 O O . ASP A 1 89 ? 27.245 -4.292 -33.845 1.00 94.88 89 ASP A O 1
ATOM 752 N N . PHE A 1 90 ? 26.766 -3.592 -31.750 1.00 97.38 90 PHE A N 1
ATOM 753 C CA . PHE A 1 90 ? 27.888 -4.281 -31.126 1.00 97.38 90 PHE A CA 1
ATOM 754 C C . PHE A 1 90 ? 27.780 -5.795 -31.294 1.00 97.38 90 PHE A C 1
ATOM 756 O O . PHE A 1 90 ? 28.669 -6.400 -31.889 1.00 97.38 90 PHE A O 1
ATOM 763 N N . PHE A 1 91 ? 26.697 -6.413 -30.807 1.00 97.69 91 PHE A N 1
ATOM 764 C CA . PHE A 1 91 ? 26.564 -7.872 -30.819 1.00 97.69 91 PHE A CA 1
ATOM 765 C C . PHE A 1 91 ? 26.494 -8.426 -32.239 1.00 97.69 91 PHE A C 1
ATOM 767 O O . PHE A 1 91 ? 27.113 -9.444 -32.524 1.00 97.69 91 PHE A O 1
ATOM 774 N N . LYS A 1 92 ? 25.833 -7.725 -33.164 1.00 96.88 92 LYS A N 1
ATOM 775 C CA . LYS A 1 92 ? 25.825 -8.083 -34.586 1.00 96.88 92 LYS A CA 1
ATOM 776 C C . LYS A 1 92 ? 27.229 -8.089 -35.188 1.00 96.88 92 LYS A C 1
ATOM 778 O O . LYS A 1 92 ? 27.536 -8.959 -35.993 1.00 96.88 92 LYS A O 1
ATOM 783 N N . SER A 1 93 ? 28.059 -7.109 -34.837 1.00 96.44 93 SER A N 1
ATOM 784 C CA . SER A 1 93 ? 29.438 -7.007 -35.329 1.00 96.44 93 SER A CA 1
ATOM 785 C C . SER A 1 93 ? 30.365 -8.022 -34.662 1.00 96.44 93 SER A C 1
ATOM 787 O O . SER A 1 93 ? 31.236 -8.583 -35.320 1.00 96.44 93 SER A O 1
ATOM 789 N N . TYR A 1 94 ? 30.159 -8.273 -33.368 1.00 97.12 94 TYR A N 1
ATOM 790 C CA . TYR A 1 94 ? 30.889 -9.269 -32.592 1.00 97.12 94 TYR A CA 1
ATOM 791 C C . TYR A 1 94 ? 30.628 -10.688 -33.113 1.00 97.12 94 TYR A C 1
ATOM 793 O O . TYR A 1 94 ? 31.575 -11.406 -33.390 1.00 97.12 94 TYR A O 1
ATOM 801 N N . LEU A 1 95 ? 29.362 -11.046 -33.361 1.00 97.06 95 LEU A N 1
ATOM 802 C CA . LEU A 1 95 ? 28.962 -12.345 -33.927 1.00 97.06 95 LEU A CA 1
ATOM 803 C C . LEU A 1 95 ? 29.387 -12.549 -35.393 1.00 97.06 95 LEU A C 1
ATOM 805 O O . LEU A 1 95 ? 29.221 -13.638 -35.929 1.00 97.06 95 LEU A O 1
ATOM 809 N N . LYS A 1 96 ? 29.891 -11.503 -36.058 1.00 97.25 96 LYS A N 1
ATOM 810 C CA . LYS A 1 96 ? 30.494 -11.565 -37.399 1.00 97.25 96 LYS A CA 1
ATOM 811 C C . LYS A 1 96 ? 32.025 -11.606 -37.357 1.00 97.25 96 LYS A C 1
ATOM 813 O O . LYS A 1 96 ? 32.656 -11.376 -38.385 1.00 97.25 96 LYS A O 1
ATOM 818 N N . ASP A 1 97 ? 32.609 -11.787 -36.174 1.00 95.69 97 ASP A N 1
ATOM 819 C CA . ASP A 1 97 ? 34.054 -11.841 -35.946 1.00 95.69 97 ASP A CA 1
ATOM 820 C C . ASP A 1 97 ? 34.820 -10.618 -36.470 1.00 95.69 97 ASP A C 1
ATOM 822 O O . ASP A 1 97 ? 35.980 -10.708 -36.875 1.00 95.69 97 ASP A O 1
ATOM 826 N N . ILE A 1 98 ? 34.199 -9.430 -36.447 1.00 95.25 98 ILE A N 1
ATOM 827 C CA . ILE A 1 98 ? 34.874 -8.201 -36.877 1.00 95.25 98 ILE A CA 1
ATOM 828 C C . ILE A 1 98 ? 36.065 -7.937 -35.931 1.00 95.25 98 ILE A C 1
ATOM 830 O O . ILE A 1 98 ? 35.838 -7.607 -34.759 1.00 95.25 98 ILE A O 1
ATOM 834 N N . PRO A 1 99 ? 37.335 -7.978 -36.400 1.00 93.12 99 PRO A N 1
ATOM 835 C CA . PRO A 1 99 ? 38.498 -8.049 -35.506 1.00 93.12 99 PRO A CA 1
ATOM 836 C C . PRO A 1 99 ? 38.614 -6.882 -34.520 1.00 93.12 99 PRO A C 1
ATOM 838 O O . PRO A 1 99 ? 38.984 -7.067 -33.360 1.00 93.12 99 PRO A O 1
ATOM 841 N N . LYS A 1 100 ? 38.267 -5.660 -34.951 1.00 89.81 100 LYS A N 1
ATOM 842 C CA . LYS A 1 100 ? 38.280 -4.467 -34.083 1.00 89.81 100 LYS A CA 1
ATOM 843 C C . LYS A 1 100 ? 37.244 -4.530 -32.952 1.00 89.81 100 LYS A C 1
ATOM 845 O O . LYS A 1 100 ? 37.486 -3.950 -31.899 1.00 89.81 100 LYS A O 1
ATOM 850 N N . ILE A 1 101 ? 36.121 -5.223 -33.161 1.00 94.06 101 ILE A N 1
ATOM 851 C CA . ILE A 1 101 ? 35.029 -5.346 -32.184 1.00 94.06 101 ILE A CA 1
ATOM 852 C C . ILE A 1 101 ? 35.316 -6.473 -31.197 1.00 94.06 101 ILE A C 1
ATOM 854 O O . ILE A 1 101 ? 35.147 -6.282 -29.996 1.00 94.06 101 ILE A O 1
ATOM 858 N N . VAL A 1 102 ? 35.846 -7.602 -31.675 1.00 94.62 102 VAL A N 1
ATOM 859 C CA . VAL A 1 102 ? 36.297 -8.701 -30.804 1.00 94.62 102 VAL A CA 1
ATOM 860 C C . VAL A 1 102 ? 37.329 -8.199 -29.785 1.00 94.62 102 VAL A C 1
ATOM 862 O O . VAL A 1 102 ? 37.213 -8.488 -28.598 1.00 94.62 102 VAL A O 1
ATOM 865 N N . LYS A 1 103 ? 38.263 -7.331 -30.205 1.00 92.69 103 LYS A N 1
ATOM 866 C CA . LYS A 1 103 ? 39.274 -6.704 -29.326 1.00 92.69 103 LYS A CA 1
ATOM 867 C C . LYS A 1 103 ? 38.717 -5.818 -28.204 1.00 92.69 103 LYS A C 1
ATOM 869 O O . LYS A 1 103 ? 39.479 -5.432 -27.320 1.00 92.69 103 LYS A O 1
ATOM 874 N N . ILE A 1 104 ? 37.441 -5.437 -28.250 1.00 93.31 104 ILE A N 1
ATOM 875 C CA . ILE A 1 104 ? 36.803 -4.595 -27.226 1.00 93.31 104 ILE A CA 1
ATOM 876 C C . ILE A 1 104 ? 35.655 -5.303 -26.498 1.00 93.31 104 ILE A C 1
ATOM 878 O O . ILE A 1 104 ? 34.895 -4.650 -25.781 1.00 93.31 104 ILE A O 1
ATOM 882 N N . ALA A 1 105 ? 35.535 -6.625 -26.648 1.00 95.31 105 ALA A N 1
ATOM 883 C CA . ALA A 1 105 ? 34.513 -7.426 -25.979 1.00 95.31 105 ALA A CA 1
ATOM 884 C C . ALA A 1 105 ? 34.543 -7.278 -24.454 1.00 95.31 105 ALA A C 1
ATOM 886 O O . ALA A 1 105 ? 33.495 -7.059 -23.847 1.00 95.31 105 ALA A O 1
ATOM 887 N N . ASP A 1 106 ? 35.732 -7.265 -23.855 1.00 94.81 106 ASP A N 1
ATOM 888 C CA . ASP A 1 106 ? 35.896 -7.085 -22.408 1.00 94.81 106 ASP A CA 1
ATOM 889 C C . ASP A 1 106 ? 35.357 -5.731 -21.927 1.00 94.81 106 ASP A C 1
ATOM 891 O O . ASP A 1 106 ? 34.743 -5.636 -20.863 1.00 94.81 106 ASP A O 1
ATOM 895 N N . TRP A 1 107 ? 35.511 -4.676 -22.736 1.00 94.81 107 TRP A N 1
ATOM 896 C CA . TRP A 1 107 ? 34.949 -3.361 -22.423 1.00 94.81 107 TRP A CA 1
ATOM 897 C C . TRP A 1 107 ? 33.425 -3.372 -22.460 1.00 94.81 107 TRP A C 1
ATOM 899 O O . TRP A 1 107 ? 32.794 -2.772 -21.588 1.00 94.81 107 TRP A O 1
ATOM 909 N N . MET A 1 108 ? 32.827 -4.067 -23.432 1.00 96.69 108 MET A N 1
ATOM 910 C CA . MET A 1 108 ? 31.375 -4.233 -23.484 1.00 96.69 108 MET A CA 1
ATOM 911 C C . MET A 1 108 ? 30.865 -5.054 -22.298 1.00 96.69 108 MET A C 1
ATOM 913 O O . MET A 1 108 ? 29.880 -4.672 -21.666 1.00 96.69 108 MET A O 1
ATOM 917 N N . PHE A 1 109 ? 31.549 -6.143 -21.950 1.00 96.56 109 PHE A N 1
ATOM 918 C CA . PHE A 1 109 ? 31.207 -6.944 -20.779 1.00 96.56 109 PHE A CA 1
ATOM 919 C C . PHE A 1 109 ? 31.250 -6.106 -19.493 1.00 96.56 109 PHE A C 1
ATOM 921 O O . PHE A 1 109 ? 30.300 -6.129 -18.701 1.00 96.56 109 PHE A O 1
ATOM 928 N N . LEU A 1 110 ? 32.304 -5.304 -19.309 1.00 95.50 110 LEU A N 1
ATOM 929 C CA . LEU A 1 110 ? 32.424 -4.397 -18.170 1.00 95.50 110 LEU A CA 1
ATOM 930 C C . LEU A 1 110 ? 31.314 -3.336 -18.170 1.00 95.50 110 LEU A C 1
ATOM 932 O O . LEU A 1 110 ? 30.699 -3.099 -17.130 1.00 95.50 110 LEU A O 1
ATOM 936 N N . TYR A 1 111 ? 31.001 -2.739 -19.324 1.00 96.38 111 TYR A N 1
ATOM 937 C CA . TYR A 1 111 ? 29.900 -1.784 -19.458 1.00 96.38 111 TYR A CA 1
ATOM 938 C C . TYR A 1 111 ? 28.558 -2.392 -19.029 1.00 96.38 111 TYR A C 1
ATOM 940 O O . TYR A 1 111 ? 27.858 -1.814 -18.194 1.00 96.38 111 TYR A O 1
ATOM 948 N N . ILE A 1 112 ? 28.212 -3.573 -19.551 1.00 96.38 112 ILE A N 1
ATOM 949 C CA . ILE A 1 112 ? 26.968 -4.277 -19.209 1.00 96.38 112 ILE A CA 1
ATOM 950 C C . ILE A 1 112 ? 26.937 -4.604 -17.713 1.00 96.38 112 ILE A C 1
ATOM 952 O O . ILE A 1 112 ? 25.919 -4.380 -17.056 1.00 96.38 112 ILE A O 1
ATOM 956 N N . SER A 1 113 ? 28.057 -5.063 -17.154 1.00 95.75 113 SER A N 1
ATOM 957 C CA . SER A 1 113 ? 28.182 -5.378 -15.727 1.00 95.75 113 SER A CA 1
ATOM 958 C C . SER A 1 113 ? 27.940 -4.152 -14.842 1.00 95.75 113 SER A C 1
ATOM 960 O O . SER A 1 113 ? 27.157 -4.214 -13.890 1.00 95.75 113 SER A O 1
ATOM 962 N N . LEU A 1 114 ? 28.547 -3.009 -15.179 1.00 94.44 114 LEU A N 1
ATOM 963 C CA . LEU A 1 114 ? 28.340 -1.749 -14.459 1.00 94.44 114 LEU A CA 1
ATOM 964 C C . LEU A 1 114 ? 26.902 -1.248 -14.613 1.00 94.44 114 LEU A C 1
ATOM 966 O O . LEU A 1 114 ? 26.278 -0.876 -13.623 1.00 94.44 114 LEU A O 1
ATOM 970 N N . LYS A 1 115 ? 26.332 -1.312 -15.820 1.00 92.56 115 LYS A N 1
ATOM 971 C CA . LYS A 1 115 ? 24.930 -0.954 -16.078 1.00 92.56 115 LYS A CA 1
ATOM 972 C C . LYS A 1 115 ? 23.962 -1.788 -15.232 1.00 92.56 115 LYS A C 1
ATOM 974 O O . LYS A 1 115 ? 23.020 -1.240 -14.660 1.00 92.56 115 LYS A O 1
ATOM 979 N N . ILE A 1 116 ? 24.186 -3.099 -15.126 1.00 92.06 116 ILE A N 1
ATOM 980 C CA . ILE A 1 116 ? 23.387 -3.985 -14.266 1.00 92.06 116 ILE A CA 1
ATOM 981 C C . ILE A 1 116 ? 23.544 -3.580 -12.799 1.00 92.06 116 ILE A C 1
ATOM 983 O O . ILE A 1 116 ? 22.548 -3.516 -12.081 1.00 92.06 116 ILE A O 1
ATOM 987 N N . ARG A 1 117 ? 24.766 -3.265 -12.354 1.00 91.31 117 ARG A N 1
ATOM 988 C CA . ARG A 1 117 ? 25.012 -2.818 -10.978 1.00 91.31 117 ARG A CA 1
ATOM 989 C C . ARG A 1 117 ? 24.283 -1.515 -10.653 1.00 91.31 117 ARG A C 1
ATOM 991 O O . ARG A 1 117 ? 23.642 -1.449 -9.615 1.00 91.31 117 ARG A O 1
ATOM 998 N N . ILE A 1 118 ? 24.290 -0.542 -11.561 1.00 89.25 118 ILE A N 1
ATOM 999 C CA . ILE A 1 118 ? 23.521 0.705 -11.424 1.00 89.25 118 ILE A CA 1
ATOM 1000 C C . ILE A 1 118 ? 22.021 0.401 -11.347 1.00 89.25 118 ILE A C 1
ATOM 1002 O O . ILE A 1 118 ? 21.325 0.910 -10.476 1.00 89.25 118 ILE A O 1
ATOM 1006 N N . ARG A 1 119 ? 21.502 -0.487 -12.207 1.00 88.62 119 ARG A N 1
ATOM 1007 C CA . ARG A 1 119 ? 20.086 -0.889 -12.166 1.00 88.62 119 ARG A CA 1
ATOM 1008 C C . ARG A 1 119 ? 19.692 -1.510 -10.820 1.00 88.62 119 ARG A C 1
ATOM 1010 O O . ARG A 1 119 ? 18.586 -1.253 -10.351 1.00 88.62 119 ARG A O 1
ATOM 1017 N N . LYS A 1 120 ? 20.580 -2.288 -10.191 1.00 89.44 120 LYS A N 1
ATOM 1018 C CA . LYS A 1 120 ? 20.357 -2.883 -8.861 1.00 89.44 120 LYS A CA 1
ATOM 1019 C C . LYS A 1 120 ? 20.252 -1.854 -7.731 1.00 89.44 120 LYS A C 1
ATOM 1021 O O . LYS A 1 120 ? 19.812 -2.233 -6.657 1.00 89.44 120 LYS A O 1
ATOM 1026 N N . GLU A 1 121 ? 20.600 -0.588 -7.959 1.00 87.56 121 GLU A N 1
ATOM 1027 C CA . GLU A 1 121 ? 20.386 0.500 -6.990 1.00 87.56 121 GLU A CA 1
ATOM 1028 C C . GLU A 1 121 ? 18.958 1.060 -7.019 1.00 87.56 121 GLU A C 1
ATOM 1030 O O . GLU A 1 121 ? 18.530 1.707 -6.066 1.00 87.56 121 GLU A O 1
ATOM 1035 N N . PHE A 1 122 ? 18.216 0.808 -8.102 1.00 87.81 122 PHE A N 1
ATOM 1036 C CA . PHE A 1 122 ? 16.847 1.297 -8.303 1.00 87.81 122 PHE A CA 1
ATOM 1037 C C . PHE A 1 122 ? 15.791 0.194 -8.221 1.00 87.81 122 PHE A C 1
ATOM 1039 O O . PHE A 1 122 ? 14.607 0.490 -8.085 1.00 87.81 122 PHE A O 1
ATOM 1046 N N . VAL A 1 123 ? 16.219 -1.064 -8.336 1.00 90.81 123 VAL A N 1
ATOM 1047 C CA . VAL A 1 123 ? 15.360 -2.246 -8.268 1.00 90.81 123 VAL A CA 1
ATOM 1048 C C . VAL A 1 123 ? 15.683 -3.017 -6.998 1.00 90.81 123 VAL A C 1
ATOM 1050 O O . VAL A 1 123 ? 16.845 -3.375 -6.774 1.00 90.81 123 VAL A O 1
ATOM 1053 N N . GLN A 1 124 ? 14.659 -3.333 -6.207 1.00 90.94 124 GLN A N 1
ATOM 1054 C CA . GLN A 1 124 ? 14.819 -4.111 -4.981 1.00 90.94 124 GLN A CA 1
ATOM 1055 C C . GLN A 1 124 ? 15.186 -5.564 -5.312 1.00 90.94 124 GLN A C 1
ATOM 1057 O O . GLN A 1 124 ? 14.338 -6.409 -5.599 1.00 90.94 124 GLN A O 1
ATOM 1062 N N . THR A 1 125 ? 16.488 -5.852 -5.293 1.00 87.06 125 THR A N 1
ATOM 1063 C CA . THR A 1 125 ? 17.061 -7.152 -5.691 1.00 87.06 125 THR A CA 1
ATOM 1064 C C . THR A 1 125 ? 17.674 -7.937 -4.535 1.00 87.06 125 THR A C 1
ATOM 1066 O O . THR A 1 125 ? 18.022 -9.100 -4.724 1.00 87.06 125 THR A O 1
ATOM 1069 N N . ASN A 1 126 ? 17.804 -7.334 -3.350 1.00 87.62 126 ASN A N 1
ATOM 1070 C CA . ASN A 1 126 ? 18.288 -8.031 -2.163 1.00 87.62 126 ASN A CA 1
ATOM 1071 C C . ASN A 1 126 ? 17.221 -8.996 -1.597 1.00 87.62 126 ASN A C 1
ATOM 1073 O O . ASN A 1 126 ? 16.059 -9.009 -2.028 1.00 87.62 126 ASN A O 1
ATOM 1077 N N . SER A 1 127 ? 17.651 -9.835 -0.655 1.00 85.44 127 SER A N 1
ATOM 1078 C CA . SER A 1 127 ? 16.802 -10.780 0.079 1.00 85.44 127 SER A CA 1
ATOM 1079 C C . SER A 1 127 ? 16.154 -10.171 1.325 1.00 85.44 127 SER A C 1
ATOM 1081 O O . SER A 1 127 ? 15.415 -10.864 2.014 1.00 85.44 127 SER A O 1
ATOM 1083 N N . LEU A 1 128 ? 16.435 -8.901 1.634 1.00 87.50 128 LEU A N 1
ATOM 1084 C CA . LEU A 1 128 ? 15.833 -8.219 2.774 1.00 87.50 128 LEU A CA 1
ATOM 1085 C C . LEU A 1 128 ? 14.371 -7.882 2.452 1.00 87.50 128 LEU A C 1
ATOM 1087 O O . LEU A 1 128 ? 14.062 -7.400 1.355 1.00 87.50 128 LEU A O 1
ATOM 1091 N N . TYR A 1 129 ? 13.490 -8.118 3.417 1.00 85.56 129 TYR A N 1
ATOM 1092 C CA . TYR A 1 129 ? 12.089 -7.709 3.375 1.00 85.56 129 TYR A CA 1
ATOM 1093 C C . TYR A 1 129 ? 11.856 -6.464 4.247 1.00 85.56 129 TYR A C 1
ATOM 1095 O O . TYR A 1 129 ? 12.785 -5.961 4.884 1.00 85.56 129 TYR A O 1
ATOM 1103 N N . GLY A 1 130 ? 10.622 -5.962 4.267 1.00 89.12 130 GLY A N 1
ATOM 1104 C CA . GLY A 1 130 ? 10.201 -4.841 5.107 1.00 89.12 130 GLY A CA 1
ATOM 1105 C C . GLY A 1 130 ? 10.143 -3.495 4.385 1.00 89.12 130 GLY A C 1
ATOM 1106 O O . GLY A 1 130 ? 10.893 -3.218 3.441 1.00 89.12 130 GLY A O 1
ATOM 1107 N N . PHE A 1 131 ? 9.249 -2.634 4.869 1.00 88.75 131 PHE A N 1
ATOM 1108 C CA . PHE A 1 131 ? 8.967 -1.328 4.275 1.00 88.75 131 PHE A CA 1
ATOM 1109 C C . PHE A 1 131 ? 10.182 -0.385 4.310 1.00 88.75 131 PHE A C 1
ATOM 1111 O O . PHE A 1 131 ? 10.451 0.325 3.341 1.00 88.75 131 PHE A O 1
ATOM 1118 N N . GLU A 1 132 ? 10.990 -0.437 5.373 1.00 89.62 132 GLU A N 1
ATOM 1119 C CA . GLU A 1 132 ? 12.243 0.328 5.473 1.00 89.62 132 GLU A CA 1
ATOM 1120 C C . GLU A 1 132 ? 13.234 -0.014 4.351 1.00 89.62 132 GLU A C 1
ATOM 1122 O O . GLU A 1 132 ? 13.856 0.872 3.762 1.00 89.62 132 GLU A O 1
ATOM 1127 N N . ASN A 1 133 ? 13.350 -1.294 3.979 1.00 91.38 133 ASN A N 1
ATOM 1128 C CA . ASN A 1 133 ? 14.207 -1.689 2.864 1.00 91.38 133 ASN A CA 1
ATOM 1129 C C . ASN A 1 133 ? 13.667 -1.137 1.535 1.00 91.38 133 ASN A C 1
ATOM 1131 O O . ASN A 1 133 ? 14.437 -0.583 0.749 1.00 91.38 133 ASN A O 1
ATOM 1135 N N . PHE A 1 134 ? 12.351 -1.203 1.307 1.00 91.50 134 PHE A N 1
ATOM 1136 C CA . PHE A 1 134 ? 11.704 -0.571 0.151 1.00 91.50 134 PHE A CA 1
ATOM 1137 C C . PHE A 1 134 ? 11.986 0.944 0.089 1.00 91.50 134 PHE A C 1
ATOM 1139 O O . PHE A 1 134 ? 12.376 1.466 -0.964 1.00 91.50 134 PHE A O 1
ATOM 1146 N N . LYS A 1 135 ? 11.885 1.646 1.225 1.00 90.19 135 LYS A N 1
ATOM 1147 C CA . LYS A 1 135 ? 12.139 3.092 1.336 1.00 90.19 135 LYS A CA 1
ATOM 1148 C C . LYS A 1 135 ? 13.538 3.504 0.888 1.00 90.19 135 LYS A C 1
ATOM 1150 O O . LYS A 1 135 ? 13.693 4.569 0.284 1.00 90.19 135 LYS A O 1
ATOM 1155 N N . ILE A 1 136 ? 14.549 2.666 1.114 1.00 90.62 136 ILE A N 1
ATOM 1156 C CA . ILE A 1 136 ? 15.917 2.919 0.635 1.00 90.62 136 ILE A CA 1
ATOM 1157 C C . ILE A 1 136 ? 15.946 3.019 -0.899 1.00 90.62 136 ILE A C 1
ATOM 1159 O O . ILE A 1 136 ? 16.551 3.946 -1.446 1.00 90.62 136 ILE A O 1
ATOM 1163 N N . TYR A 1 137 ? 15.278 2.099 -1.601 1.00 91.00 137 TYR A N 1
ATOM 1164 C CA . 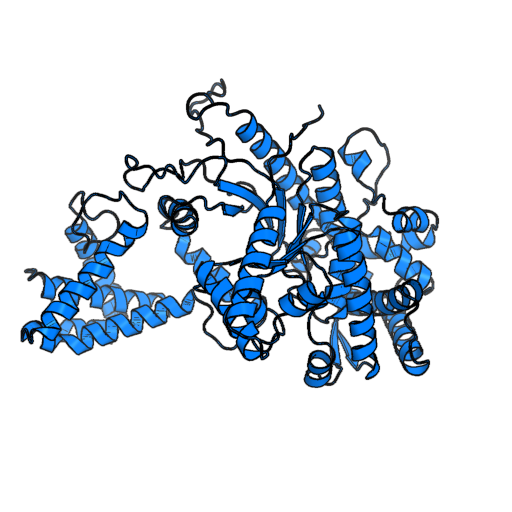TYR A 1 137 ? 15.200 2.096 -3.067 1.00 91.00 137 TYR A CA 1
ATOM 1165 C C . TYR A 1 137 ? 14.347 3.251 -3.602 1.00 91.00 137 TYR A C 1
ATOM 1167 O O . TYR A 1 137 ? 14.742 3.919 -4.563 1.00 91.00 137 TYR A O 1
ATOM 1175 N N . GLU A 1 138 ? 13.212 3.526 -2.959 1.00 88.50 138 GLU A N 1
ATOM 1176 C CA . GLU A 1 138 ? 12.320 4.642 -3.294 1.00 88.50 138 GLU A CA 1
ATOM 1177 C C . GLU A 1 138 ? 13.047 5.991 -3.199 1.00 88.50 138 GLU A C 1
ATOM 1179 O O . GLU A 1 138 ? 13.056 6.767 -4.159 1.00 88.50 138 GLU A O 1
ATOM 1184 N N . SER A 1 139 ? 13.763 6.226 -2.096 1.00 87.69 139 SER A N 1
ATOM 1185 C CA . SER A 1 139 ? 14.554 7.441 -1.882 1.00 87.69 139 SER A CA 1
ATOM 1186 C C . SER A 1 139 ? 15.666 7.604 -2.926 1.00 87.69 139 SER A C 1
ATOM 1188 O O . SER A 1 139 ? 15.817 8.679 -3.518 1.00 87.69 139 SER A O 1
ATOM 1190 N N . ARG A 1 140 ? 16.414 6.530 -3.225 1.00 86.44 140 ARG A N 1
ATOM 1191 C CA . ARG A 1 140 ? 17.460 6.549 -4.265 1.00 86.44 140 ARG A CA 1
ATOM 1192 C C . ARG A 1 140 ? 16.884 6.889 -5.635 1.00 86.44 140 ARG A C 1
ATOM 1194 O O . ARG A 1 140 ? 17.424 7.763 -6.309 1.00 86.44 140 ARG A O 1
ATOM 1201 N N . LYS A 1 141 ? 15.782 6.249 -6.037 1.00 83.88 141 LYS A N 1
ATOM 1202 C CA . LYS A 1 141 ? 15.076 6.533 -7.299 1.00 83.88 141 LYS A CA 1
ATOM 1203 C C . LYS A 1 141 ? 14.686 8.010 -7.390 1.00 83.88 141 LYS A C 1
ATOM 1205 O O . LYS A 1 141 ? 15.017 8.662 -8.382 1.00 83.88 141 LYS A O 1
ATOM 1210 N N . SER A 1 142 ? 14.047 8.549 -6.354 1.00 81.62 142 SER A N 1
ATOM 1211 C CA . SER A 1 142 ? 13.561 9.934 -6.327 1.00 81.62 142 SER A CA 1
ATOM 1212 C C . SER A 1 142 ? 14.676 10.966 -6.549 1.00 81.62 142 SER A C 1
ATOM 1214 O O . SER A 1 142 ? 14.478 11.922 -7.302 1.00 81.62 142 SER A O 1
ATOM 1216 N N . ASN A 1 143 ? 15.883 10.724 -6.025 1.00 81.69 143 ASN A N 1
ATOM 1217 C CA . ASN A 1 143 ? 17.044 11.602 -6.228 1.00 81.69 143 ASN A CA 1
ATOM 1218 C C . ASN A 1 143 ? 17.526 11.685 -7.693 1.00 81.69 143 ASN A C 1
ATOM 1220 O O . ASN A 1 143 ? 18.147 12.675 -8.081 1.00 81.69 143 ASN A O 1
ATOM 1224 N N . TYR A 1 144 ? 17.238 10.679 -8.526 1.00 75.50 144 TYR A N 1
ATOM 1225 C CA . TYR A 1 144 ? 17.663 10.634 -9.933 1.00 75.50 144 TYR A CA 1
ATOM 1226 C C . TYR A 1 144 ? 16.584 11.120 -10.919 1.00 75.50 144 TYR A C 1
ATOM 1228 O O . TYR A 1 144 ? 16.903 11.504 -12.048 1.00 75.50 144 TYR A O 1
ATOM 1236 N N . CYS A 1 145 ? 15.307 11.140 -10.521 1.00 70.62 145 CYS A N 1
ATOM 1237 C CA . CYS A 1 145 ? 14.189 11.413 -11.432 1.00 70.62 145 CYS A CA 1
ATOM 1238 C C . CYS A 1 145 ? 14.068 12.881 -11.889 1.00 70.62 145 CYS A C 1
ATOM 1240 O O . CYS A 1 145 ? 13.484 13.134 -12.944 1.00 70.62 145 CYS A O 1
ATOM 1242 N N . GLY A 1 146 ? 14.634 13.848 -11.154 1.00 72.50 146 GLY A N 1
ATOM 1243 C CA . GLY A 1 146 ? 14.453 15.285 -11.420 1.00 72.50 146 GLY A CA 1
ATOM 1244 C C . GLY A 1 146 ? 14.845 15.745 -12.833 1.00 72.50 146 GLY A C 1
ATOM 1245 O O . GLY A 1 146 ? 14.185 16.606 -13.405 1.00 72.50 146 GLY A O 1
ATOM 1246 N N . LYS A 1 147 ? 15.861 15.127 -13.453 1.00 73.94 147 LYS A N 1
ATOM 1247 C CA . LYS A 1 147 ? 16.321 15.483 -14.813 1.00 73.94 147 LYS A CA 1
ATOM 1248 C C . LYS A 1 147 ? 15.389 15.021 -15.942 1.00 73.94 147 LYS A C 1
ATOM 1250 O O . LYS A 1 147 ? 15.582 15.430 -17.082 1.00 73.94 147 LYS A O 1
ATOM 1255 N N . TYR A 1 148 ? 14.403 14.174 -15.645 1.00 78.00 148 TYR A N 1
ATOM 1256 C CA . TYR A 1 148 ? 13.530 13.533 -16.638 1.00 78.00 148 TYR A CA 1
ATOM 1257 C C . TYR A 1 148 ? 12.039 13.775 -16.360 1.00 78.00 148 TYR A C 1
ATOM 1259 O O . TYR A 1 148 ? 11.190 12.980 -16.771 1.00 78.00 148 TYR A O 1
ATOM 1267 N N . GLN A 1 149 ? 11.706 14.872 -15.671 1.00 79.38 149 GLN A N 1
ATOM 1268 C CA . GLN A 1 149 ? 10.331 15.215 -15.285 1.00 79.38 149 GLN A CA 1
ATOM 1269 C C . GLN A 1 149 ? 9.369 15.332 -16.479 1.00 79.38 149 GLN A C 1
ATOM 1271 O O . GLN A 1 149 ? 8.198 14.999 -16.336 1.00 79.38 149 GLN A O 1
ATOM 1276 N N . GLU A 1 150 ? 9.853 15.721 -17.665 1.00 80.88 150 GLU A N 1
ATOM 1277 C CA . GLU A 1 150 ? 9.033 15.770 -18.888 1.00 80.88 150 GLU A CA 1
ATOM 1278 C C . GLU A 1 150 ? 8.672 14.377 -19.442 1.00 80.88 150 GLU A C 1
ATOM 1280 O O . GLU A 1 150 ? 7.659 14.219 -20.119 1.00 80.88 150 GLU A O 1
ATOM 1285 N N . ILE A 1 151 ? 9.481 13.353 -19.142 1.00 86.88 151 ILE A N 1
ATOM 1286 C CA . ILE A 1 151 ? 9.328 11.989 -19.673 1.00 86.88 151 ILE A CA 1
ATOM 1287 C C . ILE A 1 151 ? 8.553 11.112 -18.695 1.00 86.88 151 ILE A C 1
ATOM 1289 O O . ILE A 1 151 ? 7.742 10.286 -19.109 1.00 86.88 151 ILE A O 1
ATOM 1293 N N . TYR A 1 152 ? 8.816 11.265 -17.395 1.00 87.31 152 TYR A N 1
ATOM 1294 C CA . TYR A 1 152 ? 8.340 10.339 -16.370 1.00 87.31 152 TYR A CA 1
ATOM 1295 C C . TYR A 1 152 ? 6.816 10.115 -16.392 1.00 87.31 152 TYR A C 1
ATOM 1297 O O . TYR A 1 152 ? 6.413 8.950 -16.439 1.00 87.31 152 TYR A O 1
ATOM 1305 N N . PRO A 1 153 ? 5.957 11.155 -16.448 1.00 90.00 153 PRO A N 1
ATOM 1306 C CA . PRO A 1 153 ? 4.510 10.948 -16.479 1.00 90.00 153 PRO A CA 1
ATOM 1307 C C . PRO A 1 153 ? 4.039 10.241 -17.756 1.00 90.00 153 PRO A C 1
ATOM 1309 O O . PRO A 1 153 ? 3.188 9.353 -17.694 1.00 90.00 153 PRO A O 1
ATOM 1312 N N . LEU A 1 154 ? 4.636 10.580 -18.905 1.00 91.69 154 LEU A N 1
ATOM 1313 C CA . LEU A 1 154 ? 4.355 9.922 -20.183 1.00 91.69 154 LEU A CA 1
ATOM 1314 C C . LEU A 1 154 ? 4.753 8.446 -20.131 1.00 91.69 154 LEU A C 1
ATOM 1316 O O . LEU A 1 154 ? 3.964 7.580 -20.497 1.00 91.69 154 LEU A O 1
ATOM 1320 N N . TYR A 1 155 ? 5.946 8.146 -19.617 1.00 91.75 155 TYR A N 1
ATOM 1321 C CA . TYR A 1 155 ? 6.445 6.780 -19.481 1.00 91.75 155 TYR A CA 1
ATOM 1322 C C . TYR A 1 155 ? 5.597 5.946 -18.528 1.00 91.75 155 TYR A C 1
ATOM 1324 O O . TYR A 1 155 ? 5.237 4.814 -18.860 1.00 91.75 155 TYR A O 1
ATOM 1332 N N . ALA A 1 156 ? 5.238 6.496 -17.369 1.00 91.44 156 ALA A N 1
ATOM 1333 C CA . ALA A 1 156 ? 4.413 5.812 -16.382 1.00 91.44 156 ALA A CA 1
ATOM 1334 C C . ALA A 1 156 ? 3.051 5.400 -16.966 1.00 91.44 156 ALA A C 1
ATOM 1336 O O . ALA A 1 156 ? 2.637 4.254 -16.792 1.00 91.44 156 ALA A O 1
ATOM 1337 N N . VAL A 1 157 ? 2.393 6.291 -17.714 1.00 93.88 157 VAL A N 1
ATOM 1338 C CA . VAL A 1 157 ? 1.074 6.024 -18.308 1.00 93.88 157 VAL A CA 1
ATOM 1339 C C . VAL A 1 157 ? 1.167 5.170 -19.571 1.00 93.88 157 VAL A C 1
ATOM 1341 O O . VAL A 1 157 ? 0.560 4.101 -19.638 1.00 93.88 157 VAL A O 1
ATOM 1344 N N . GLN A 1 158 ? 1.944 5.594 -20.570 1.00 93.44 158 GLN A N 1
ATOM 1345 C CA . GLN A 1 158 ? 1.969 4.935 -21.881 1.00 93.44 158 GLN A CA 1
ATOM 1346 C C . GLN A 1 158 ? 2.600 3.539 -21.838 1.00 93.44 158 GLN A C 1
ATOM 1348 O O . GLN A 1 158 ? 2.284 2.707 -22.685 1.00 93.44 158 GLN A O 1
ATOM 1353 N N . SER A 1 159 ? 3.463 3.254 -20.852 1.00 92.00 159 SER A N 1
ATOM 1354 C CA . SER A 1 159 ? 3.999 1.900 -20.650 1.00 92.00 159 SER A CA 1
ATOM 1355 C C . SER A 1 159 ? 3.067 0.975 -19.861 1.00 92.00 159 SER A C 1
ATOM 1357 O O . SER A 1 159 ? 3.374 -0.213 -19.722 1.00 92.00 159 SER A O 1
ATOM 1359 N N . SER A 1 160 ? 1.985 1.508 -19.285 1.00 92.94 160 SER A N 1
ATOM 1360 C CA . SER A 1 160 ? 1.031 0.762 -18.451 1.00 92.94 160 SER A CA 1
ATOM 1361 C C . SER A 1 160 ? -0.276 0.453 -19.181 1.00 92.94 160 SER A C 1
ATOM 1363 O O . SER A 1 160 ? -0.948 -0.506 -18.821 1.00 92.94 160 SER A O 1
ATOM 1365 N N . ILE A 1 161 ? -0.595 1.203 -20.239 1.00 92.88 161 ILE A N 1
ATOM 1366 C CA . ILE A 1 161 ? -1.715 0.933 -21.150 1.00 92.88 161 ILE A CA 1
ATOM 1367 C C . ILE A 1 161 ? -1.152 0.319 -22.435 1.00 92.88 161 ILE A C 1
ATOM 1369 O O . ILE A 1 161 ? -0.319 0.936 -23.108 1.00 92.88 161 ILE A O 1
ATOM 1373 N N . ARG A 1 162 ? -1.588 -0.892 -22.806 1.00 91.12 162 ARG A N 1
ATOM 1374 C CA . ARG A 1 162 ? -1.136 -1.527 -24.054 1.00 91.12 162 ARG A CA 1
ATOM 1375 C C . ARG A 1 162 ? -1.766 -0.843 -25.265 1.00 91.12 162 ARG A C 1
ATOM 1377 O O . ARG A 1 162 ? -2.951 -0.510 -25.268 1.00 91.12 162 ARG A O 1
ATOM 1384 N N . GLU A 1 163 ? -0.971 -0.661 -26.312 1.00 90.56 163 GLU A N 1
ATOM 1385 C CA . GLU A 1 163 ? -1.406 0.031 -27.526 1.00 90.56 163 GLU A CA 1
ATOM 1386 C C . GLU A 1 163 ? -2.575 -0.690 -28.205 1.00 90.56 163 GLU A C 1
ATOM 1388 O O . GLU A 1 163 ? -2.558 -1.914 -28.325 1.00 90.56 163 GLU A O 1
ATOM 1393 N N . LYS A 1 164 ? -3.584 0.074 -28.653 1.00 89.38 164 LYS A N 1
ATOM 1394 C CA . LYS A 1 164 ? -4.778 -0.447 -29.352 1.00 89.38 164 LYS A CA 1
ATOM 1395 C C . LYS A 1 164 ? -5.562 -1.501 -28.550 1.00 89.38 164 LYS A C 1
ATOM 1397 O O . LYS A 1 164 ? -6.266 -2.326 -29.128 1.00 89.38 164 LYS A O 1
ATOM 1402 N N . THR A 1 165 ? -5.477 -1.462 -27.221 1.00 89.31 165 THR A N 1
ATOM 1403 C CA . THR A 1 165 ? -6.277 -2.313 -26.328 1.00 89.31 165 THR A CA 1
ATOM 1404 C C . THR A 1 165 ? -7.333 -1.500 -25.579 1.00 89.31 165 THR A C 1
ATOM 1406 O O . THR A 1 165 ? -7.334 -0.271 -25.612 1.00 89.31 165 THR A O 1
ATOM 1409 N N . ARG A 1 166 ? -8.251 -2.188 -24.892 1.00 86.81 166 ARG A N 1
ATOM 1410 C CA . ARG A 1 166 ? -9.229 -1.575 -23.977 1.00 86.81 166 ARG A CA 1
ATOM 1411 C C . ARG A 1 166 ? -8.756 -1.669 -22.525 1.00 86.81 166 ARG A C 1
ATOM 1413 O O . ARG A 1 166 ? -9.517 -2.069 -21.647 1.00 86.81 166 ARG A O 1
ATOM 1420 N N . ASP A 1 167 ? -7.485 -1.360 -22.298 1.00 91.94 167 ASP A N 1
ATOM 1421 C CA . ASP A 1 167 ? -6.916 -1.313 -20.956 1.00 91.94 167 ASP A CA 1
ATOM 1422 C C . ASP A 1 167 ? -7.383 -0.048 -20.221 1.00 91.94 167 ASP A C 1
ATOM 1424 O O . ASP A 1 167 ? -7.572 1.017 -20.814 1.00 91.94 167 ASP A O 1
ATOM 1428 N N . TYR A 1 168 ? -7.558 -0.173 -18.909 1.00 93.31 168 TYR A N 1
ATOM 1429 C CA . TYR A 1 168 ? -7.890 0.931 -18.016 1.00 93.31 168 TYR A CA 1
ATOM 1430 C C . TYR A 1 168 ? -6.787 1.063 -16.973 1.00 93.31 168 TYR A C 1
ATOM 1432 O O . TYR A 1 168 ? -6.319 0.057 -16.442 1.00 93.31 168 TYR A O 1
ATOM 1440 N N . PHE A 1 169 ? -6.399 2.293 -16.657 1.00 94.81 169 PHE A N 1
ATOM 1441 C CA . PHE A 1 169 ? -5.351 2.589 -15.696 1.00 94.81 169 PHE A CA 1
ATOM 1442 C C . PHE A 1 169 ? -5.818 3.630 -14.678 1.00 94.81 169 PHE A C 1
ATOM 1444 O O . PHE A 1 169 ? -6.171 4.760 -15.025 1.00 94.81 169 PHE A O 1
ATOM 1451 N N . GLU A 1 170 ? -5.814 3.228 -13.408 1.00 94.69 170 GLU A N 1
ATOM 1452 C CA . GLU A 1 170 ? -6.019 4.104 -12.257 1.00 94.69 170 GLU A CA 1
ATOM 1453 C C . GLU A 1 170 ? -4.652 4.514 -11.702 1.00 94.69 170 GLU A C 1
ATOM 1455 O O . GLU A 1 170 ? -4.057 3.814 -10.885 1.00 94.69 170 GLU A O 1
ATOM 1460 N N . ALA A 1 171 ? -4.123 5.634 -12.189 1.00 95.38 171 ALA A N 1
ATOM 1461 C CA . ALA A 1 171 ? -2.827 6.140 -11.761 1.00 95.38 171 ALA A CA 1
ATOM 1462 C C . ALA A 1 171 ? -2.916 6.737 -10.348 1.00 95.38 171 ALA A C 1
ATOM 1464 O O . ALA A 1 171 ? -3.832 7.507 -10.051 1.00 95.38 171 ALA A O 1
ATOM 1465 N N . ARG A 1 172 ? -1.941 6.430 -9.485 1.00 94.62 172 ARG A N 1
ATOM 1466 C CA . ARG A 1 172 ? -1.810 7.061 -8.164 1.00 94.62 172 ARG A CA 1
ATOM 1467 C C . ARG A 1 172 ? -0.793 8.188 -8.215 1.00 94.62 172 ARG A C 1
ATOM 1469 O O . ARG A 1 172 ? 0.296 8.017 -8.759 1.00 94.62 172 ARG A O 1
ATOM 1476 N N . VAL A 1 173 ? -1.154 9.333 -7.648 1.00 94.19 173 VAL A N 1
ATOM 1477 C CA . VAL A 1 173 ? -0.275 10.504 -7.539 1.00 94.19 173 VAL A CA 1
ATOM 1478 C C . VAL A 1 173 ? -0.485 11.203 -6.206 1.00 94.19 173 VAL A C 1
ATOM 1480 O O . VAL A 1 173 ? -1.548 11.093 -5.605 1.00 94.19 173 VAL A O 1
ATOM 1483 N N . THR A 1 174 ? 0.505 11.963 -5.755 1.00 93.38 174 THR A N 1
ATOM 1484 C CA . THR A 1 174 ? 0.364 12.819 -4.573 1.00 93.38 174 THR A CA 1
ATOM 1485 C C . THR A 1 174 ? -0.505 14.051 -4.868 1.00 93.38 174 THR A C 1
ATOM 1487 O O . THR A 1 174 ? -0.732 14.382 -6.038 1.00 93.38 174 THR A O 1
ATOM 1490 N N . PRO A 1 175 ? -1.017 14.761 -3.843 1.00 92.44 175 PRO A N 1
ATOM 1491 C CA . PRO A 1 175 ? -1.733 16.022 -4.033 1.00 92.44 175 PRO A CA 1
ATOM 1492 C C . PRO A 1 175 ? -0.933 17.029 -4.868 1.00 92.44 175 PRO A C 1
ATOM 1494 O O . PRO A 1 175 ? 0.204 17.359 -4.541 1.00 92.44 175 PRO A O 1
ATOM 1497 N N . GLY A 1 176 ? -1.530 17.515 -5.962 1.00 86.19 176 GLY A N 1
ATOM 1498 C CA . GLY A 1 176 ? -0.862 18.388 -6.938 1.00 86.19 176 GLY A CA 1
ATOM 1499 C C . GLY A 1 176 ? 0.063 17.666 -7.930 1.00 86.19 176 GLY A C 1
ATOM 1500 O O . GLY A 1 176 ? 0.671 18.316 -8.774 1.00 86.19 176 GLY A O 1
ATOM 1501 N N . GLY A 1 177 ? 0.161 16.336 -7.860 1.00 88.44 177 GLY A N 1
ATOM 1502 C CA . GLY A 1 177 ? 1.018 15.511 -8.713 1.00 88.44 177 GLY A CA 1
ATOM 1503 C C . GLY A 1 177 ? 0.401 15.098 -10.053 1.00 88.44 177 GLY A C 1
ATOM 1504 O O . GLY A 1 177 ? 1.067 14.420 -10.835 1.00 88.44 177 GLY A O 1
ATOM 1505 N N . ILE A 1 178 ? -0.852 15.474 -10.343 1.00 90.25 178 ILE A N 1
ATOM 1506 C CA . ILE A 1 178 ? -1.448 15.214 -11.660 1.00 90.25 178 ILE A CA 1
ATOM 1507 C C . ILE A 1 178 ? -0.812 16.172 -12.673 1.00 90.25 178 ILE A C 1
ATOM 1509 O O . ILE A 1 178 ? -0.913 17.392 -12.519 1.00 90.25 178 ILE A O 1
ATOM 1513 N N . PRO A 1 179 ? -0.174 15.654 -13.731 1.00 87.56 179 PRO A N 1
ATOM 1514 C CA . PRO A 1 179 ? 0.565 16.489 -14.658 1.00 87.56 179 PRO A CA 1
ATOM 1515 C C . PRO A 1 179 ? -0.379 17.317 -15.544 1.00 87.56 179 PRO A C 1
ATOM 1517 O O . PRO A 1 179 ? -1.370 16.817 -16.078 1.00 87.56 179 PRO A O 1
ATOM 1520 N N . ASN A 1 180 ? -0.024 18.582 -15.771 1.00 85.44 180 ASN A N 1
ATOM 1521 C CA . ASN A 1 180 ? -0.741 19.490 -16.675 1.00 85.44 180 ASN A CA 1
ATOM 1522 C C . ASN A 1 180 ? -0.253 19.356 -18.130 1.00 85.44 180 ASN A C 1
ATOM 1524 O O . ASN A 1 180 ? -0.009 20.344 -18.818 1.00 85.44 180 ASN A O 1
ATOM 1528 N N . ILE A 1 181 ? -0.088 18.115 -18.597 1.00 85.81 181 ILE A N 1
ATOM 1529 C CA . ILE A 1 181 ? 0.300 17.780 -19.976 1.00 85.81 181 ILE A CA 1
ATOM 1530 C C . ILE A 1 181 ? -0.651 16.741 -20.568 1.00 85.81 181 ILE A C 1
ATOM 1532 O O . ILE A 1 181 ? -1.315 16.003 -19.845 1.00 85.81 181 ILE A O 1
ATOM 1536 N N . ARG A 1 182 ? -0.705 16.666 -21.900 1.00 87.81 182 ARG A N 1
ATOM 1537 C CA . ARG A 1 182 ? -1.474 15.648 -22.626 1.00 87.81 182 ARG A CA 1
ATOM 1538 C C . ARG A 1 182 ? -0.718 14.322 -22.642 1.00 87.81 182 ARG A C 1
ATOM 1540 O O . ARG A 1 182 ? 0.198 14.142 -23.436 1.00 87.81 182 ARG A O 1
ATOM 1547 N N . LEU A 1 183 ? -1.107 13.404 -21.769 1.00 92.06 183 LEU A N 1
ATOM 1548 C CA . LEU A 1 183 ? -0.511 12.081 -21.594 1.00 92.06 183 LEU A CA 1
ATOM 1549 C C . LEU A 1 183 ? -0.774 11.129 -22.767 1.00 92.06 183 LEU A C 1
ATOM 1551 O O . LEU A 1 183 ? -0.026 10.169 -22.956 1.00 92.06 183 LEU A O 1
ATOM 1555 N N . GLU A 1 184 ? -1.796 11.407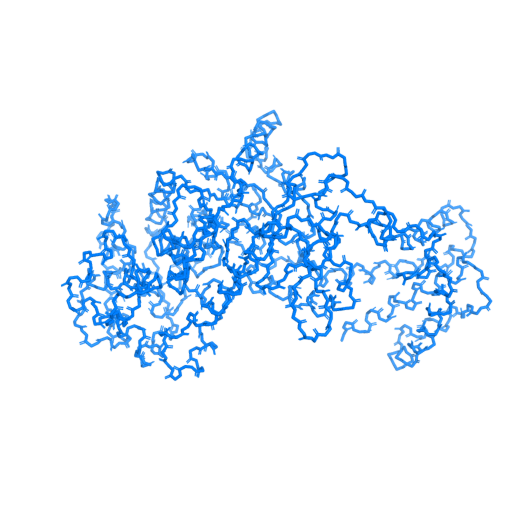 -23.577 1.00 91.56 184 GLU A N 1
ATOM 1556 C CA . GLU A 1 184 ? -2.043 10.699 -24.830 1.00 91.56 184 GLU A CA 1
ATOM 1557 C C . GLU A 1 184 ? -1.094 11.120 -25.957 1.00 91.56 184 GLU A C 1
ATOM 1559 O O . GLU A 1 184 ? -0.990 10.407 -26.950 1.00 91.56 184 GLU A O 1
ATOM 1564 N N . CYS A 1 185 ? -0.416 12.266 -25.840 1.00 89.38 185 CYS A N 1
ATOM 1565 C CA . CYS A 1 185 ? 0.569 12.699 -26.825 1.00 89.38 185 CYS A CA 1
ATOM 1566 C C . CYS A 1 185 ? 1.923 12.040 -26.545 1.00 89.38 185 CYS A C 1
ATOM 1568 O O . CYS A 1 185 ? 2.374 11.980 -25.402 1.00 89.38 185 CYS A O 1
ATOM 1570 N N . SER A 1 186 ? 2.600 11.579 -27.590 1.00 86.69 186 SER A N 1
ATOM 1571 C CA . SER A 1 186 ? 3.983 11.109 -27.504 1.00 86.69 186 SER A CA 1
ATOM 1572 C C . SER A 1 186 ? 4.963 12.280 -27.343 1.00 86.69 186 SER A C 1
ATOM 1574 O O . SER A 1 186 ? 4.584 13.453 -27.387 1.00 86.69 186 SER A O 1
ATOM 1576 N N . LEU A 1 187 ? 6.247 11.965 -27.160 1.00 84.12 187 LEU A N 1
ATOM 1577 C CA . LEU A 1 187 ? 7.314 12.950 -26.933 1.00 84.12 187 LEU A CA 1
ATOM 1578 C C . LEU A 1 187 ? 7.561 13.886 -28.132 1.00 84.12 187 LEU A C 1
ATOM 1580 O O . LEU A 1 187 ? 8.162 14.942 -27.964 1.00 84.12 187 LEU A O 1
ATOM 1584 N N . ASP A 1 188 ? 7.104 13.519 -29.332 1.00 83.25 188 ASP A N 1
ATOM 1585 C CA . ASP A 1 188 ? 7.127 14.380 -30.522 1.00 83.25 188 ASP A CA 1
ATOM 1586 C C . ASP A 1 188 ? 5.980 15.415 -30.563 1.00 83.25 188 ASP A C 1
ATOM 1588 O O . ASP A 1 188 ? 5.924 16.231 -31.484 1.00 83.25 188 ASP A O 1
ATOM 1592 N N . HIS A 1 189 ? 5.052 15.363 -29.598 1.00 81.31 189 HIS A N 1
ATOM 1593 C CA . HIS A 1 189 ? 3.821 16.159 -29.504 1.00 81.31 189 HIS A CA 1
ATOM 1594 C C . HIS A 1 189 ? 2.864 16.061 -30.710 1.00 81.31 189 HIS A C 1
ATOM 1596 O O . HIS A 1 189 ? 1.850 16.764 -30.752 1.00 81.31 189 HIS A O 1
ATOM 1602 N N . LYS A 1 190 ? 3.147 15.180 -31.674 1.00 83.62 190 LYS A N 1
ATOM 1603 C CA . LYS A 1 190 ? 2.366 14.975 -32.903 1.00 83.62 190 LYS A CA 1
ATOM 1604 C C . LYS A 1 190 ? 1.611 13.656 -32.849 1.00 83.62 190 LYS A C 1
ATOM 1606 O O . LYS A 1 190 ? 0.409 13.620 -33.116 1.00 83.62 190 LYS A O 1
ATOM 1611 N N . SER A 1 191 ? 2.313 12.593 -32.478 1.00 88.12 191 SER A N 1
ATOM 1612 C CA . SER A 1 191 ? 1.772 11.246 -32.371 1.00 88.12 191 SER A CA 1
ATOM 1613 C C . SER A 1 191 ? 0.872 11.141 -31.141 1.00 88.12 191 SER A C 1
ATOM 1615 O O . SER A 1 191 ? 1.181 11.690 -30.081 1.00 88.12 191 SER A O 1
ATOM 1617 N N . LYS A 1 192 ? -0.271 10.462 -31.287 1.00 90.00 192 LYS A N 1
ATOM 1618 C CA . LYS A 1 192 ? -1.286 10.336 -30.231 1.00 90.00 192 LYS A CA 1
ATOM 1619 C C . LYS A 1 192 ? -1.735 8.894 -30.042 1.00 90.00 192 LYS A C 1
ATOM 1621 O O . LYS A 1 192 ? -2.002 8.184 -31.010 1.00 90.00 192 LYS A O 1
ATOM 1626 N N . ARG A 1 193 ? -1.910 8.504 -28.783 1.00 91.19 193 ARG A N 1
ATOM 1627 C CA . ARG A 1 193 ? -2.452 7.219 -28.337 1.00 91.19 193 ARG A CA 1
ATOM 1628 C C . ARG A 1 193 ? -3.946 7.347 -28.057 1.00 91.19 193 ARG A C 1
ATOM 1630 O O . ARG A 1 193 ? -4.345 7.795 -26.991 1.00 91.19 193 ARG A O 1
ATOM 1637 N N . SER A 1 194 ? -4.782 6.952 -29.016 1.00 91.00 194 SER A N 1
ATOM 1638 C CA . SER A 1 194 ? -6.253 7.021 -28.882 1.00 91.00 194 SER A CA 1
ATOM 1639 C C . SER A 1 194 ? -6.818 6.143 -27.753 1.00 91.00 194 SER A C 1
ATOM 1641 O O . SER A 1 194 ? -7.851 6.469 -27.162 1.00 91.00 194 SER A O 1
ATOM 1643 N N . ASP A 1 195 ? -6.112 5.064 -27.409 1.00 92.81 195 ASP A N 1
ATOM 1644 C CA . ASP A 1 195 ? -6.410 4.196 -26.268 1.00 92.81 195 ASP A CA 1
ATOM 1645 C C . ASP A 1 195 ? -6.185 4.880 -24.903 1.00 92.81 195 ASP A C 1
ATOM 1647 O O . ASP A 1 195 ? -6.663 4.383 -23.885 1.00 92.81 195 ASP A O 1
ATOM 1651 N N . ILE A 1 196 ? -5.551 6.059 -24.871 1.00 93.62 196 ILE A N 1
ATOM 1652 C CA . ILE A 1 196 ? -5.366 6.887 -23.675 1.00 93.62 196 ILE A CA 1
ATOM 1653 C C . ILE A 1 196 ? -6.308 8.085 -23.761 1.00 93.62 196 ILE A C 1
ATOM 1655 O O . ILE A 1 196 ? -6.151 8.983 -24.584 1.00 93.62 196 ILE A O 1
ATOM 1659 N N . ASN A 1 197 ? -7.320 8.100 -22.903 1.00 90.00 197 ASN A N 1
ATOM 1660 C CA . ASN A 1 197 ? -8.329 9.149 -22.844 1.00 90.00 197 ASN A CA 1
ATOM 1661 C C . ASN A 1 197 ? -8.930 9.222 -21.432 1.00 90.00 197 ASN A C 1
ATOM 1663 O O . ASN A 1 197 ? -8.567 8.458 -20.544 1.00 90.00 197 ASN A O 1
ATOM 1667 N N . THR A 1 198 ? -9.875 10.132 -21.213 1.00 87.69 198 THR A N 1
ATOM 1668 C CA . THR A 1 198 ? -10.486 10.377 -19.894 1.00 87.69 198 THR A CA 1
ATOM 1669 C C . THR A 1 198 ? -11.319 9.210 -19.350 1.00 87.69 198 THR A C 1
ATOM 1671 O O . THR A 1 198 ? -11.677 9.218 -18.172 1.00 87.69 198 THR A O 1
ATOM 1674 N N . ASN A 1 199 ? -11.635 8.209 -20.180 1.00 87.50 199 ASN A N 1
ATOM 1675 C CA . ASN A 1 199 ? -12.302 6.985 -19.744 1.00 87.50 199 ASN A CA 1
ATOM 1676 C C . ASN A 1 199 ? -11.309 5.872 -19.406 1.00 87.50 199 ASN A C 1
ATOM 1678 O O . ASN A 1 199 ? -11.589 5.109 -18.480 1.00 87.50 199 ASN A O 1
ATOM 1682 N N . SER A 1 200 ? -10.192 5.758 -20.134 1.00 92.38 200 SER A N 1
ATOM 1683 C CA . SER A 1 200 ? -9.157 4.742 -19.890 1.00 92.38 200 SER A CA 1
ATOM 1684 C C . SER A 1 200 ? -8.140 5.153 -18.829 1.00 92.38 200 SER A C 1
ATOM 1686 O O . SER A 1 200 ? -7.660 4.284 -18.113 1.00 92.38 200 SER A O 1
ATOM 1688 N N . LEU A 1 201 ? -7.868 6.448 -18.659 1.00 94.75 201 LEU A N 1
ATOM 1689 C CA . LEU A 1 201 ? -6.943 6.986 -17.662 1.00 94.75 201 LEU A CA 1
ATOM 1690 C C . LEU A 1 201 ? -7.680 7.831 -16.620 1.00 94.75 201 LEU A C 1
ATOM 1692 O O . LEU A 1 201 ? -8.275 8.865 -16.933 1.00 94.75 201 LEU A O 1
ATOM 1696 N N . THR A 1 202 ? -7.587 7.409 -15.365 1.00 95.12 202 THR A N 1
ATOM 1697 C CA . THR A 1 202 ? -8.162 8.095 -14.202 1.00 95.12 202 THR A CA 1
ATOM 1698 C C . THR A 1 202 ? -7.135 8.179 -13.079 1.00 95.12 202 THR A C 1
ATOM 1700 O O . THR A 1 202 ? -6.190 7.396 -13.052 1.00 95.12 202 THR A O 1
ATOM 1703 N N . PHE A 1 203 ? -7.309 9.122 -12.153 1.00 95.94 203 PHE A N 1
ATOM 1704 C CA . PHE A 1 203 ? -6.352 9.380 -11.079 1.00 95.94 203 PHE A CA 1
ATOM 1705 C C . PHE A 1 203 ? -6.964 9.171 -9.697 1.00 95.94 203 PHE A C 1
ATOM 1707 O O . PHE A 1 203 ? -8.102 9.567 -9.439 1.00 95.94 203 PHE A O 1
ATOM 1714 N N . ILE A 1 204 ? -6.180 8.587 -8.800 1.00 96.81 204 ILE A N 1
ATOM 1715 C CA . ILE A 1 204 ? -6.447 8.522 -7.365 1.00 96.81 204 ILE A CA 1
ATOM 1716 C C . ILE A 1 204 ? -5.381 9.359 -6.676 1.00 96.81 204 ILE A C 1
ATOM 1718 O O . ILE A 1 204 ? -4.188 9.192 -6.949 1.00 96.81 204 ILE A O 1
ATOM 1722 N N . VAL A 1 205 ? -5.809 10.271 -5.805 1.00 96.81 205 VAL A N 1
ATOM 1723 C CA . VAL A 1 205 ? -4.867 11.108 -5.063 1.00 96.81 205 VAL A CA 1
ATOM 1724 C C . VAL A 1 205 ? -4.508 10.457 -3.740 1.00 96.81 205 VAL A C 1
ATOM 1726 O O . VAL A 1 205 ? -5.374 10.118 -2.943 1.00 96.81 205 VAL A O 1
ATOM 1729 N N . HIS A 1 206 ? -3.214 10.317 -3.517 1.00 94.94 206 HIS A N 1
ATOM 1730 C CA . HIS A 1 206 ? -2.623 9.531 -2.461 1.00 94.94 206 HIS A CA 1
ATOM 1731 C C . HIS A 1 206 ? -1.906 10.452 -1.459 1.00 94.94 206 HIS A C 1
ATOM 1733 O O . HIS A 1 206 ? -0.862 11.031 -1.767 1.00 94.94 206 HIS A O 1
ATOM 1739 N N . PHE A 1 207 ? -2.464 10.594 -0.255 1.00 96.62 207 PHE A N 1
ATOM 1740 C CA . PHE A 1 207 ? -1.837 11.303 0.863 1.00 96.62 207 PHE A CA 1
ATOM 1741 C C . PHE A 1 207 ? -0.664 10.492 1.430 1.00 96.62 207 PHE A C 1
ATOM 1743 O O . PHE A 1 207 ? -0.841 9.349 1.844 1.00 96.62 207 PHE A O 1
ATOM 1750 N N . ILE A 1 208 ? 0.530 11.085 1.475 1.00 93.94 208 ILE A N 1
ATOM 1751 C CA . ILE A 1 208 ? 1.715 10.398 2.001 1.00 93.94 208 ILE A CA 1
ATOM 1752 C C . ILE A 1 208 ? 1.713 10.463 3.527 1.00 93.94 208 ILE A C 1
ATOM 1754 O O . ILE A 1 208 ? 1.885 11.543 4.093 1.00 93.94 208 ILE A O 1
ATOM 1758 N N . LYS A 1 209 ? 1.541 9.305 4.169 1.00 94.31 209 LYS A N 1
ATOM 1759 C CA . LYS A 1 209 ? 1.619 9.103 5.616 1.00 94.31 209 LYS A CA 1
ATOM 1760 C C . LYS A 1 209 ? 2.948 9.635 6.148 1.00 94.31 209 LYS A C 1
ATOM 1762 O O . LYS A 1 209 ? 4.031 9.280 5.677 1.00 94.31 209 LYS A O 1
ATOM 1767 N N . GLN A 1 210 ? 2.837 10.524 7.119 1.00 89.75 210 GLN A N 1
ATOM 1768 C CA . GLN A 1 210 ? 3.939 11.167 7.814 1.00 89.75 210 GLN A CA 1
ATOM 1769 C C . GLN A 1 210 ? 4.204 10.445 9.133 1.00 89.75 210 GLN A C 1
ATOM 1771 O O . GLN A 1 210 ? 3.286 9.954 9.775 1.00 89.75 210 GLN A O 1
ATOM 1776 N N . ASN A 1 211 ? 5.458 10.443 9.564 1.00 88.75 211 ASN A N 1
ATOM 1777 C CA . ASN A 1 211 ? 5.864 9.856 10.833 1.00 88.75 211 ASN A CA 1
ATOM 1778 C C . ASN A 1 211 ? 5.417 10.736 12.020 1.00 88.75 211 ASN A C 1
ATOM 1780 O O . ASN A 1 211 ? 5.865 11.885 12.136 1.00 88.75 211 ASN A O 1
ATOM 1784 N N . GLU A 1 212 ? 4.575 10.193 12.908 1.00 85.94 212 GLU A N 1
ATOM 1785 C CA . GLU A 1 212 ? 4.029 10.881 14.086 1.00 85.94 212 GLU A CA 1
ATOM 1786 C C . GLU A 1 212 ? 5.133 11.526 14.920 1.00 85.94 212 GLU A C 1
ATOM 1788 O O . GLU A 1 212 ? 5.042 12.711 15.219 1.00 85.94 212 GLU A O 1
ATOM 1793 N N . LYS A 1 213 ? 6.225 10.819 15.238 1.00 83.31 213 LYS A N 1
ATOM 1794 C CA . LYS A 1 213 ? 7.314 11.363 16.074 1.00 83.31 213 LYS A CA 1
ATOM 1795 C C . LYS A 1 213 ? 7.942 12.626 15.489 1.00 83.31 213 LYS A C 1
ATOM 1797 O O . LYS A 1 213 ? 8.336 13.519 16.243 1.00 83.31 213 LYS A O 1
ATOM 1802 N N . LYS A 1 214 ? 8.036 12.730 14.159 1.00 82.75 214 LYS A N 1
ATOM 1803 C CA . LYS A 1 214 ? 8.557 13.933 13.486 1.00 82.75 214 LYS A CA 1
ATOM 1804 C C . LYS A 1 214 ? 7.584 15.108 13.577 1.00 82.75 214 LYS A C 1
ATOM 1806 O O . LYS A 1 214 ? 8.040 16.238 13.745 1.00 82.75 214 LYS A O 1
ATOM 1811 N N . ILE A 1 215 ? 6.279 14.860 13.468 1.00 80.56 215 ILE A N 1
ATOM 1812 C CA . ILE A 1 215 ? 5.251 15.909 13.546 1.00 80.56 215 ILE A CA 1
ATOM 1813 C C . ILE A 1 215 ? 4.983 16.320 14.995 1.00 80.56 215 ILE A C 1
ATOM 1815 O O . ILE A 1 215 ? 4.961 17.503 15.313 1.00 80.56 215 ILE A O 1
ATOM 1819 N N . HIS A 1 216 ? 4.898 15.356 15.903 1.00 75.19 216 HIS A N 1
ATOM 1820 C CA . HIS A 1 216 ? 4.641 15.557 17.324 1.00 75.19 216 HIS A CA 1
ATOM 1821 C C . HIS A 1 216 ? 5.673 16.474 17.994 1.00 75.19 216 HIS A C 1
ATOM 1823 O O . HIS A 1 216 ? 5.317 17.354 18.778 1.00 75.19 216 HIS A O 1
ATOM 1829 N N . LYS A 1 217 ? 6.955 16.337 17.621 1.00 72.19 217 LYS A N 1
ATOM 1830 C CA . LYS A 1 217 ? 8.031 17.238 18.069 1.00 72.19 217 LYS A CA 1
ATOM 1831 C C . LYS A 1 217 ? 7.820 18.694 17.642 1.00 72.19 217 LYS A C 1
ATOM 1833 O O . LYS A 1 217 ? 8.272 19.588 18.348 1.00 72.19 217 LYS A O 1
ATOM 1838 N N . LYS A 1 218 ? 7.152 18.941 16.510 1.00 73.00 218 LYS A N 1
ATOM 1839 C CA . LYS A 1 218 ? 6.817 20.298 16.049 1.00 73.00 218 LYS A CA 1
ATOM 1840 C C . LYS A 1 218 ? 5.611 20.880 16.792 1.00 73.00 218 LYS A C 1
ATOM 1842 O O . LYS A 1 218 ? 5.538 22.091 16.949 1.00 73.00 218 LYS A O 1
ATOM 1847 N N . ASN A 1 219 ? 4.723 20.023 17.296 1.00 66.44 219 ASN A N 1
ATOM 1848 C CA . ASN A 1 219 ? 3.435 20.405 17.880 1.00 66.44 219 ASN A CA 1
ATOM 1849 C C . ASN A 1 219 ? 3.431 20.328 19.417 1.00 66.44 219 ASN A C 1
ATOM 1851 O O . ASN A 1 219 ? 2.443 19.913 20.019 1.00 66.44 219 ASN A O 1
ATOM 1855 N N . PHE A 1 220 ? 4.549 20.689 20.057 1.00 63.69 220 PHE A N 1
ATOM 1856 C CA . PHE A 1 220 ? 4.697 20.768 21.521 1.00 63.69 220 PHE A CA 1
ATOM 1857 C C . PHE A 1 220 ? 4.318 19.502 22.305 1.00 63.69 220 PHE A C 1
ATOM 1859 O O . PHE A 1 220 ? 4.071 19.573 23.506 1.00 63.69 220 PHE A O 1
ATOM 1866 N N . GLY A 1 221 ? 4.311 18.333 21.665 1.00 63.62 221 GLY A N 1
ATOM 1867 C CA . GLY A 1 221 ? 3.976 17.099 22.356 1.00 63.62 221 GLY A CA 1
ATOM 1868 C C . GLY A 1 221 ? 2.488 16.713 22.331 1.00 63.62 221 GLY A C 1
ATOM 1869 O O . GLY A 1 221 ? 2.061 16.004 23.240 1.00 63.62 221 GLY A O 1
ATOM 1870 N N . MET A 1 222 ? 1.712 17.156 21.330 1.00 73.38 222 MET A N 1
ATOM 1871 C CA . MET A 1 222 ? 0.305 16.759 21.145 1.00 73.38 222 MET A CA 1
ATOM 1872 C C . MET A 1 222 ? 0.041 16.080 19.789 1.00 73.38 222 MET A C 1
ATOM 1874 O O . MET A 1 222 ? 0.579 16.482 18.754 1.00 73.38 222 MET A O 1
ATOM 1878 N N . ARG A 1 223 ? -0.870 15.095 19.771 1.00 80.44 223 ARG A N 1
ATOM 1879 C CA . ARG A 1 223 ? -1.384 14.417 18.561 1.00 80.44 223 ARG A CA 1
ATOM 1880 C C . ARG A 1 223 ? -2.518 15.179 17.864 1.00 80.44 223 ARG A C 1
ATOM 1882 O O . ARG A 1 223 ? -2.805 14.895 16.705 1.00 80.44 223 ARG A O 1
ATOM 1889 N N . PHE A 1 224 ? -3.153 16.137 18.544 1.00 68.06 224 PHE A N 1
ATOM 189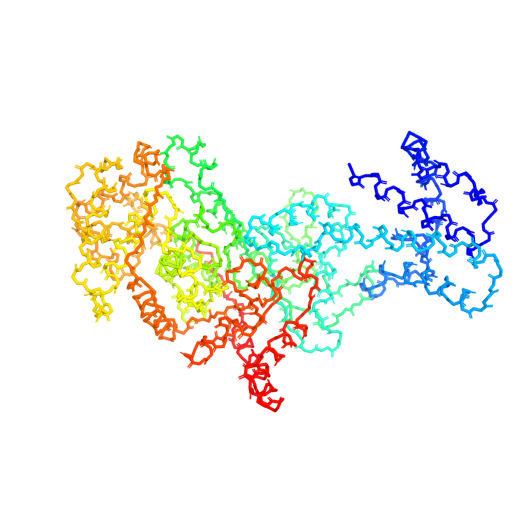0 C CA . PHE A 1 224 ? -4.370 16.827 18.085 1.00 68.06 224 PHE A CA 1
ATOM 1891 C C . PHE A 1 224 ? -4.246 17.495 16.701 1.00 68.06 224 PHE A C 1
ATOM 1893 O O . PHE A 1 224 ? -5.183 17.457 15.910 1.00 68.06 224 PHE A O 1
ATOM 1900 N N . ASP A 1 225 ? -3.076 18.045 16.377 1.00 70.06 225 ASP A N 1
ATOM 1901 C CA . ASP A 1 225 ? -2.855 18.787 15.126 1.00 70.06 225 ASP A CA 1
ATOM 1902 C C . ASP A 1 225 ? -2.156 17.949 14.036 1.00 70.06 225 ASP A C 1
ATOM 1904 O O . ASP A 1 225 ? -1.767 18.446 12.981 1.00 70.06 225 ASP A O 1
ATOM 1908 N N . PHE A 1 226 ? -1.995 16.639 14.260 1.00 82.06 226 PHE A N 1
ATOM 1909 C CA . PHE A 1 226 ? -1.279 15.764 13.324 1.00 82.06 226 PHE A CA 1
ATOM 1910 C C . PHE A 1 226 ? -1.952 15.704 11.941 1.00 82.06 226 PHE A C 1
ATOM 1912 O O . PHE A 1 226 ? -1.295 15.484 10.925 1.00 82.06 226 PHE A O 1
ATOM 1919 N N . LYS A 1 227 ? -3.265 15.951 11.865 1.00 86.44 227 LYS A N 1
ATOM 1920 C CA . LYS A 1 227 ? -3.997 15.894 10.596 1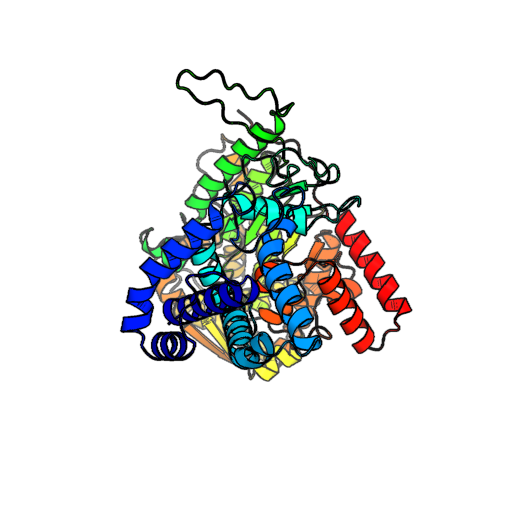.00 86.44 227 LYS A CA 1
ATOM 1921 C C . LYS A 1 227 ? -3.879 17.151 9.723 1.00 86.44 227 LYS A C 1
ATOM 1923 O O . LYS A 1 227 ? -4.283 17.102 8.561 1.00 86.44 227 LYS A O 1
ATOM 1928 N N . GLN A 1 228 ? -3.377 18.270 10.250 1.00 86.62 228 GLN A N 1
ATOM 1929 C CA . GLN A 1 228 ? -3.555 19.603 9.655 1.00 86.62 228 GLN A CA 1
ATOM 1930 C C . GLN A 1 228 ? -2.950 19.755 8.251 1.00 86.62 228 GLN A C 1
ATOM 1932 O O . GLN A 1 228 ? -3.552 20.365 7.357 1.00 86.62 228 GLN A O 1
ATOM 1937 N N . ASP A 1 229 ? -1.806 19.119 8.006 1.00 88.44 229 ASP A N 1
ATOM 1938 C CA . ASP A 1 229 ? -1.203 19.056 6.672 1.00 88.44 229 ASP A CA 1
ATOM 1939 C C . ASP A 1 229 ? -2.130 18.353 5.665 1.00 88.44 229 ASP A C 1
ATOM 1941 O O . ASP A 1 229 ? -2.284 18.811 4.528 1.00 88.44 229 ASP A O 1
ATOM 1945 N N . TYR A 1 230 ? -2.799 17.271 6.076 1.00 94.00 230 TYR A N 1
ATOM 1946 C CA . TYR A 1 230 ? -3.736 16.536 5.222 1.00 94.00 230 TYR A CA 1
ATOM 1947 C C . TYR A 1 230 ? -5.034 17.301 4.986 1.00 94.00 230 TYR A C 1
ATOM 1949 O O . TYR A 1 230 ? -5.591 17.198 3.896 1.00 94.00 230 TYR A O 1
ATOM 1957 N N . VAL A 1 231 ? -5.490 18.108 5.951 1.00 92.69 231 VAL A N 1
ATOM 1958 C CA . VAL A 1 231 ? -6.621 19.035 5.759 1.00 92.69 231 VAL A CA 1
ATOM 1959 C C . VAL A 1 231 ? -6.317 19.971 4.588 1.00 92.69 231 VAL A C 1
ATOM 1961 O O . VAL A 1 231 ? -7.081 20.059 3.625 1.00 92.69 231 VAL A O 1
ATOM 1964 N N . THR A 1 232 ? -5.143 20.605 4.622 1.00 92.56 232 THR A N 1
ATOM 1965 C CA . THR A 1 232 ? -4.687 21.518 3.564 1.00 92.56 232 THR A CA 1
ATOM 1966 C C . THR A 1 232 ? -4.562 20.805 2.217 1.00 92.56 232 THR A C 1
ATOM 1968 O O . THR A 1 232 ? -4.954 21.342 1.178 1.00 92.56 232 THR A O 1
ATOM 1971 N N . GLN A 1 233 ? -4.025 19.583 2.211 1.00 95.38 233 GLN A N 1
ATOM 1972 C CA . GLN A 1 233 ? -3.914 18.777 0.997 1.00 95.38 233 GLN A CA 1
ATOM 1973 C C . GLN A 1 233 ? -5.289 18.383 0.443 1.00 95.38 233 GLN A C 1
ATOM 1975 O O . GLN A 1 233 ? -5.492 18.487 -0.764 1.00 95.38 233 GLN A O 1
ATOM 1980 N N . LEU A 1 234 ? -6.247 17.989 1.287 1.00 95.88 234 LEU A N 1
ATOM 1981 C CA . LEU A 1 234 ? -7.593 17.608 0.858 1.00 95.88 234 LEU A CA 1
ATOM 1982 C C . LEU A 1 234 ? -8.298 18.758 0.139 1.00 95.88 234 LEU A C 1
ATOM 1984 O O . LEU A 1 234 ? -8.861 18.545 -0.932 1.00 95.88 234 LEU A O 1
ATOM 1988 N N . PHE A 1 235 ? -8.231 19.978 0.675 1.00 93.88 235 PHE A N 1
ATOM 1989 C CA . PHE A 1 235 ? -8.834 21.135 0.010 1.00 93.88 235 PHE A CA 1
ATOM 1990 C C . PHE A 1 235 ? -8.229 21.393 -1.374 1.00 93.88 235 PHE A C 1
ATOM 1992 O O . PHE A 1 235 ? -8.972 21.657 -2.318 1.00 93.88 235 PHE A O 1
ATOM 1999 N N . LYS A 1 236 ? -6.909 21.219 -1.538 1.00 93.25 236 LYS A N 1
ATOM 2000 C CA . LYS A 1 236 ? -6.257 21.283 -2.860 1.00 93.25 236 LYS A CA 1
ATOM 2001 C C . LYS A 1 236 ? -6.765 20.195 -3.807 1.00 93.25 236 LYS A C 1
ATOM 2003 O O . LYS A 1 236 ? -6.950 20.459 -4.989 1.00 93.25 236 LYS A O 1
ATOM 2008 N N . VAL A 1 237 ? -6.997 18.983 -3.302 1.00 94.56 237 VAL A N 1
ATOM 2009 C CA . VAL A 1 237 ? -7.538 17.870 -4.100 1.00 94.56 237 VAL A CA 1
ATOM 2010 C C . VAL A 1 237 ? -8.966 18.147 -4.552 1.00 94.56 237 VAL A C 1
ATOM 2012 O O . VAL A 1 237 ? -9.291 17.897 -5.709 1.00 94.56 237 VAL A O 1
ATOM 2015 N N . LEU A 1 238 ? -9.816 18.668 -3.667 1.00 92.56 238 LEU A N 1
ATOM 2016 C CA . LEU A 1 238 ? -11.203 18.998 -3.998 1.00 92.56 238 LEU A CA 1
ATOM 2017 C C . LEU A 1 238 ? -11.285 20.127 -5.036 1.00 92.56 238 LEU A C 1
ATOM 2019 O O . LEU A 1 238 ? -12.076 20.034 -5.974 1.00 92.56 238 LEU A O 1
ATOM 2023 N N . ASP A 1 239 ? -10.435 21.147 -4.906 1.00 89.75 239 ASP A N 1
ATOM 2024 C CA . ASP A 1 239 ? -10.300 22.228 -5.886 1.00 89.75 239 ASP A CA 1
ATOM 2025 C C . ASP A 1 239 ? -9.802 21.710 -7.252 1.00 89.75 239 ASP A C 1
ATOM 2027 O O . ASP A 1 239 ? -10.406 22.008 -8.283 1.00 89.75 239 ASP A O 1
ATOM 2031 N N . ASP A 1 240 ? -8.765 20.863 -7.284 1.00 89.19 240 ASP A N 1
ATOM 2032 C CA . ASP A 1 240 ? -8.262 20.266 -8.534 1.00 89.19 240 ASP A CA 1
ATOM 2033 C C . ASP A 1 240 ? -9.298 19.337 -9.193 1.00 89.19 240 ASP A C 1
ATOM 2035 O O . ASP A 1 240 ? -9.480 19.357 -10.414 1.00 89.19 240 ASP A O 1
ATOM 2039 N N . ALA A 1 241 ? -10.043 18.567 -8.393 1.00 89.62 241 ALA A N 1
ATOM 2040 C CA . ALA A 1 241 ? -11.131 17.728 -8.887 1.00 89.62 241 ALA A CA 1
ATOM 2041 C C . ALA A 1 241 ? -12.217 18.568 -9.577 1.00 89.62 241 ALA A C 1
ATOM 2043 O O . ALA A 1 241 ? -12.663 18.217 -10.672 1.00 89.62 241 ALA A O 1
ATOM 2044 N N . GLU A 1 242 ? -12.614 19.696 -8.980 1.00 86.31 242 GLU A N 1
ATOM 2045 C CA . GLU A 1 242 ? -13.618 20.590 -9.558 1.00 86.31 242 GLU A CA 1
ATOM 2046 C C . GLU A 1 242 ? -13.112 21.295 -10.826 1.00 86.31 242 GLU A C 1
ATOM 2048 O O . GLU A 1 242 ? -13.824 21.341 -11.838 1.00 86.31 242 GLU A O 1
ATOM 2053 N N . LYS A 1 243 ? -11.862 21.775 -10.827 1.00 85.56 243 LYS A N 1
ATOM 2054 C CA . LYS A 1 243 ? -11.222 22.371 -12.014 1.00 85.56 243 LYS A CA 1
ATOM 2055 C C . LYS A 1 243 ? -11.205 21.402 -13.193 1.00 85.56 243 LYS A C 1
ATOM 2057 O O . LYS A 1 243 ? -11.615 21.749 -14.300 1.00 85.56 243 LYS A O 1
ATOM 2062 N N . ARG A 1 244 ? -10.794 20.153 -12.962 1.00 84.94 244 ARG A N 1
ATOM 2063 C CA . ARG A 1 244 ? -10.730 19.117 -14.008 1.00 84.94 244 ARG A CA 1
ATOM 2064 C C . ARG A 1 244 ? -12.110 18.696 -14.503 1.00 84.94 244 ARG A C 1
ATOM 2066 O O . ARG A 1 244 ? -12.280 18.456 -15.696 1.00 84.94 244 ARG A O 1
ATOM 2073 N N . ARG A 1 245 ? -13.108 18.654 -13.615 1.00 80.81 245 ARG A N 1
ATOM 2074 C CA . ARG A 1 245 ? -14.505 18.347 -13.962 1.00 80.81 245 ARG A CA 1
ATOM 2075 C C . ARG A 1 245 ? -15.144 19.437 -14.826 1.00 80.81 245 ARG A C 1
ATOM 2077 O O . ARG A 1 245 ? -15.946 19.139 -15.712 1.00 80.81 245 ARG A O 1
ATOM 2084 N N . THR A 1 246 ? -14.829 20.702 -14.555 1.00 79.25 246 THR A N 1
ATOM 2085 C CA . THR A 1 246 ? -15.384 21.862 -15.275 1.00 79.25 246 THR A CA 1
ATOM 2086 C C . THR A 1 246 ? -14.633 22.198 -16.564 1.00 79.25 246 THR A C 1
ATOM 2088 O O . THR A 1 246 ? -15.198 22.875 -17.426 1.00 79.25 246 THR A O 1
ATOM 2091 N N . ALA A 1 247 ? -13.425 21.661 -16.762 1.00 74.69 247 ALA A N 1
ATOM 2092 C CA . ALA A 1 247 ? -12.680 21.718 -18.018 1.00 74.69 247 ALA A CA 1
ATOM 2093 C C . ALA A 1 247 ? -13.401 20.926 -19.137 1.00 74.69 247 ALA A C 1
ATOM 2095 O O . ALA A 1 247 ? -13.042 19.805 -19.487 1.00 74.69 247 ALA A O 1
ATOM 2096 N N . ARG A 1 248 ? -14.461 21.506 -19.719 1.00 56.94 248 ARG A N 1
ATOM 2097 C CA . ARG A 1 248 ? -15.343 20.860 -20.717 1.00 56.94 248 ARG A CA 1
ATOM 2098 C C . ARG A 1 248 ? -14.700 20.614 -22.092 1.00 56.94 248 ARG A C 1
ATOM 2100 O O . ARG A 1 248 ? -15.341 20.028 -22.957 1.00 56.94 248 ARG A O 1
ATOM 2107 N N . SER A 1 249 ? -13.460 21.043 -22.322 1.00 53.09 249 SER A N 1
ATOM 2108 C CA . SER A 1 249 ? -12.685 20.745 -23.533 1.00 53.09 249 SER A CA 1
ATOM 2109 C C . SER A 1 249 ? -11.221 21.159 -23.327 1.00 53.09 249 SER A C 1
ATOM 2111 O O . SER A 1 249 ? -10.996 22.188 -22.683 1.00 53.09 249 SER A O 1
ATOM 2113 N N . PRO A 1 250 ? -10.227 20.454 -23.912 1.00 50.47 250 PRO A N 1
ATOM 2114 C CA . PRO A 1 250 ? -8.817 20.869 -23.913 1.00 50.47 250 PRO A CA 1
ATOM 2115 C C . PRO A 1 250 ? -8.550 22.273 -24.502 1.00 50.47 250 PRO A C 1
ATOM 2117 O O . PRO A 1 250 ? -7.408 22.717 -24.489 1.00 50.47 250 PRO A O 1
ATOM 2120 N N . PHE A 1 251 ? -9.570 22.977 -25.004 1.00 47.41 251 PHE A N 1
ATOM 2121 C CA . PHE A 1 251 ? -9.459 24.315 -25.589 1.00 47.41 251 PHE A CA 1
ATOM 2122 C C . PHE A 1 251 ? -9.986 25.476 -24.724 1.00 47.41 251 PHE A C 1
ATOM 2124 O O . PHE A 1 251 ? -9.766 26.618 -25.104 1.00 47.41 251 PHE A O 1
ATOM 2131 N N . ASN A 1 252 ? -10.657 25.241 -23.584 1.00 41.34 252 ASN A N 1
ATOM 2132 C CA . ASN A 1 252 ? -11.506 26.281 -22.964 1.00 41.34 252 ASN A CA 1
ATOM 2133 C C . ASN A 1 252 ? -11.317 26.536 -21.454 1.00 41.34 252 ASN A C 1
ATOM 2135 O O . ASN A 1 252 ? -12.263 26.965 -20.797 1.00 41.34 252 ASN A O 1
ATOM 2139 N N . TYR A 1 253 ? -10.119 26.358 -20.888 1.00 43.09 253 TYR A N 1
ATOM 2140 C CA . TYR A 1 253 ? -9.819 26.959 -19.576 1.00 43.09 253 TYR A CA 1
ATOM 2141 C C . TYR A 1 253 ? -9.014 28.254 -19.747 1.00 43.09 253 TYR A C 1
ATOM 2143 O O . TYR A 1 253 ? -7.808 28.326 -19.520 1.00 43.09 253 TYR A O 1
ATOM 2151 N N . VAL A 1 254 ? -9.707 29.303 -20.194 1.00 41.81 254 VAL A N 1
ATOM 2152 C CA . VAL A 1 254 ? -9.248 30.683 -20.014 1.00 41.81 254 VAL A CA 1
ATOM 2153 C C . VAL A 1 254 ? -9.892 31.166 -18.724 1.00 41.81 254 VAL A C 1
ATOM 2155 O O . VAL A 1 254 ? -11.001 31.699 -18.735 1.00 41.81 254 VAL A O 1
ATOM 2158 N N . GLU A 1 255 ? -9.226 30.953 -17.589 1.00 41.00 255 GLU A N 1
ATOM 2159 C CA . GLU A 1 255 ? -9.581 31.723 -16.402 1.00 41.00 255 GLU A CA 1
ATOM 2160 C C . GLU A 1 255 ? -9.262 33.184 -16.744 1.00 41.00 255 GLU A C 1
ATOM 2162 O O . GLU A 1 255 ? -8.102 33.566 -16.897 1.00 41.00 255 GLU A O 1
ATOM 2167 N N . LYS A 1 256 ? -10.301 33.999 -16.955 1.00 38.28 256 LYS A N 1
ATOM 2168 C CA . LYS A 1 256 ? -10.182 35.457 -17.009 1.00 38.28 256 LYS A CA 1
ATOM 2169 C C . LYS A 1 256 ? -9.678 35.935 -15.641 1.00 38.28 256 LYS A C 1
ATOM 2171 O O . LYS A 1 256 ? -10.467 36.365 -14.807 1.00 38.28 256 LYS A O 1
ATOM 2176 N N . ARG A 1 257 ? -8.368 35.889 -15.406 1.00 41.72 257 ARG A N 1
ATOM 2177 C CA . ARG A 1 257 ? -7.702 36.704 -14.388 1.00 41.72 257 ARG A CA 1
ATOM 2178 C C . ARG A 1 257 ? -6.621 37.538 -15.054 1.00 41.72 257 ARG A C 1
ATOM 2180 O O . ARG A 1 257 ? -5.811 37.054 -15.837 1.00 41.72 257 ARG A O 1
ATOM 2187 N N . ARG A 1 258 ? -6.677 38.836 -14.759 1.00 38.72 258 ARG A N 1
ATOM 2188 C CA . ARG A 1 258 ? -5.613 39.804 -15.015 1.00 38.72 258 ARG A CA 1
ATOM 2189 C C . ARG A 1 258 ? -4.342 39.255 -14.357 1.00 38.72 258 ARG A C 1
ATOM 2191 O O . ARG A 1 258 ? -4.395 38.995 -13.163 1.00 38.72 258 ARG A O 1
ATOM 2198 N N . ILE A 1 259 ? -3.265 39.124 -15.132 1.00 37.69 259 ILE A N 1
ATOM 2199 C CA . ILE A 1 259 ? -1.914 38.595 -14.829 1.00 37.69 259 ILE A CA 1
ATOM 2200 C C . ILE A 1 259 ? -1.684 37.300 -15.624 1.00 37.69 259 ILE A C 1
ATOM 2202 O O . ILE A 1 259 ? -2.329 36.283 -15.406 1.00 37.69 259 ILE A O 1
ATOM 2206 N N . GLY A 1 260 ? -0.820 37.412 -16.635 1.00 37.22 260 GLY A N 1
ATOM 2207 C CA . GLY A 1 260 ? -0.695 36.493 -17.763 1.00 37.22 260 GLY A CA 1
ATOM 2208 C C . GLY A 1 260 ? -0.344 35.042 -17.419 1.00 37.22 260 GLY A C 1
ATOM 2209 O O . GLY A 1 260 ? 0.311 34.772 -16.416 1.00 37.22 260 GLY A O 1
ATOM 2210 N N . HIS A 1 261 ? -0.722 34.173 -18.367 1.00 37.41 261 HIS A N 1
ATOM 2211 C CA . HIS A 1 261 ? -0.607 32.706 -18.479 1.00 37.41 261 HIS A CA 1
ATOM 2212 C C . HIS A 1 261 ? -1.921 31.948 -18.206 1.00 37.41 261 HIS A C 1
ATOM 2214 O O . HIS A 1 261 ? -2.274 31.637 -17.075 1.00 37.41 261 HIS A O 1
ATOM 2220 N N . SER A 1 262 ? -2.630 31.590 -19.287 1.00 44.91 262 SER A N 1
ATOM 2221 C CA . SER A 1 262 ? -3.660 30.540 -19.263 1.00 44.91 262 SER A CA 1
ATOM 2222 C C . SER A 1 262 ? -2.982 29.210 -18.913 1.00 44.91 262 SER A C 1
ATOM 2224 O O . SER A 1 262 ? -2.149 28.720 -19.676 1.00 44.91 262 SER A O 1
ATOM 2226 N N . LEU A 1 263 ? -3.294 28.641 -17.743 1.00 59.12 263 LEU A N 1
ATOM 2227 C CA . LEU A 1 263 ? -2.858 27.291 -17.388 1.00 59.12 263 LEU A CA 1
ATOM 2228 C C . LEU A 1 263 ? -3.755 26.275 -18.105 1.00 59.12 263 LEU A C 1
ATOM 2230 O O . LEU A 1 263 ? -4.938 26.141 -17.799 1.00 59.12 263 LEU A O 1
ATOM 2234 N N . PHE A 1 264 ? -3.181 25.536 -19.051 1.00 69.88 264 PHE A N 1
ATOM 2235 C CA . PHE A 1 264 ? -3.822 24.366 -19.643 1.00 69.88 264 PHE A CA 1
ATOM 2236 C C . PHE A 1 264 ? -4.012 23.274 -18.576 1.00 69.88 264 PHE A C 1
ATOM 2238 O O . PHE A 1 264 ? -3.039 22.814 -17.980 1.00 69.88 264 PHE A O 1
ATOM 2245 N N . VAL A 1 265 ? -5.256 22.835 -18.354 1.00 72.56 265 VAL A N 1
ATOM 2246 C CA . VAL A 1 265 ? -5.589 21.732 -17.437 1.00 72.56 265 VAL A CA 1
ATOM 2247 C C . VAL A 1 265 ? -6.249 20.604 -18.235 1.00 72.56 265 VAL A C 1
ATOM 2249 O O . VAL A 1 265 ? -7.378 20.768 -18.706 1.00 72.56 265 VAL A O 1
ATOM 2252 N N . PRO A 1 266 ? -5.581 19.448 -18.413 1.00 76.44 266 PRO A N 1
ATOM 2253 C CA . PRO A 1 266 ? -6.196 18.295 -19.054 1.00 76.44 266 PRO A CA 1
ATOM 2254 C C . PRO A 1 266 ? -7.391 17.775 -18.234 1.00 76.44 266 PRO A C 1
ATOM 2256 O O . PRO A 1 266 ? -7.281 17.673 -17.005 1.00 76.44 266 PRO A O 1
ATOM 2259 N N . PRO A 1 267 ? -8.492 17.345 -18.879 1.00 83.44 267 PRO A N 1
ATOM 2260 C CA . PRO A 1 267 ? -9.708 16.882 -18.202 1.00 83.44 267 PRO A CA 1
ATOM 2261 C C . PRO A 1 267 ? -9.586 15.446 -17.649 1.00 83.44 267 PRO A C 1
ATOM 2263 O O . PRO A 1 267 ? -10.526 14.652 -17.725 1.00 83.44 267 PRO A O 1
ATOM 2266 N N . TYR A 1 268 ? -8.416 15.065 -17.125 1.00 88.50 268 TYR A N 1
ATOM 2267 C CA . TYR A 1 268 ? -8.251 13.786 -16.434 1.00 88.50 268 TYR A CA 1
ATOM 2268 C C . TYR A 1 268 ? -9.026 13.791 -15.122 1.00 88.50 268 TYR A C 1
ATOM 2270 O O . TYR A 1 268 ? -8.998 14.764 -14.378 1.00 88.50 268 TYR A O 1
ATOM 2278 N N . LYS A 1 269 ? -9.718 12.695 -14.826 1.00 90.56 269 LYS A N 1
ATOM 2279 C CA . LYS A 1 269 ? -10.656 12.648 -13.703 1.00 90.56 269 LYS A CA 1
ATOM 2280 C C . LYS A 1 269 ? -9.962 12.175 -12.436 1.00 90.56 269 LYS A C 1
ATOM 2282 O O . LYS A 1 269 ? -9.313 11.127 -12.456 1.00 90.56 269 LYS A O 1
ATOM 2287 N N . ILE A 1 270 ? -10.172 12.896 -11.337 1.00 93.62 270 ILE A N 1
ATOM 2288 C CA . ILE A 1 270 ? -9.879 12.403 -9.989 1.00 93.62 270 ILE A CA 1
ATOM 2289 C C . ILE A 1 270 ? -11.062 11.547 -9.556 1.00 93.62 270 ILE A C 1
ATOM 2291 O O . ILE A 1 270 ? -12.171 12.048 -9.384 1.00 93.62 270 ILE A O 1
ATOM 2295 N N . VAL A 1 271 ? -10.844 10.241 -9.434 1.00 94.50 271 VAL A N 1
ATOM 2296 C CA . VAL A 1 271 ? -11.915 9.287 -9.132 1.00 94.50 271 VAL A CA 1
ATOM 2297 C C . VAL A 1 271 ? -11.949 8.876 -7.670 1.00 94.50 271 VAL A C 1
ATOM 2299 O O . VAL A 1 271 ? -12.985 8.388 -7.241 1.00 94.50 271 VAL A O 1
ATOM 2302 N N . GLY A 1 272 ? -10.894 9.101 -6.888 1.00 95.81 272 GLY A N 1
ATOM 2303 C CA . GLY A 1 272 ? -10.876 8.752 -5.469 1.00 95.81 272 GLY A CA 1
ATOM 2304 C C . GLY A 1 272 ? -9.658 9.285 -4.727 1.00 95.81 272 GLY A C 1
ATOM 2305 O O . GLY A 1 272 ? -8.794 9.936 -5.321 1.00 95.81 272 GLY A O 1
ATOM 2306 N N . ILE A 1 273 ? -9.606 8.982 -3.432 1.00 97.50 273 ILE A N 1
ATOM 2307 C CA . ILE A 1 273 ? -8.464 9.267 -2.556 1.00 97.50 273 ILE A CA 1
ATOM 2308 C C . ILE A 1 273 ? -7.941 8.001 -1.886 1.00 97.50 273 ILE A C 1
ATOM 2310 O O . ILE A 1 273 ? -8.660 7.006 -1.774 1.00 97.50 273 ILE A O 1
ATOM 2314 N N . ASP A 1 274 ? -6.687 8.093 -1.463 1.00 98.06 274 ASP A N 1
ATOM 2315 C CA . ASP A 1 274 ? -5.894 7.064 -0.806 1.00 98.06 274 ASP A CA 1
ATOM 2316 C C . ASP A 1 274 ? -4.956 7.685 0.235 1.00 98.06 274 ASP A C 1
ATOM 2318 O O . ASP A 1 274 ? -4.673 8.884 0.182 1.00 98.06 274 ASP A O 1
ATOM 2322 N N . ALA A 1 275 ? -4.449 6.882 1.165 1.00 97.12 275 ALA A N 1
ATOM 2323 C CA . ALA A 1 275 ? -3.317 7.233 2.009 1.00 97.12 275 ALA A CA 1
ATOM 2324 C C . ALA A 1 275 ? -2.404 6.018 2.230 1.00 97.12 275 ALA A C 1
ATOM 2326 O O . ALA A 1 275 ? -2.875 4.941 2.594 1.00 97.12 275 ALA A O 1
ATOM 2327 N N . ALA A 1 276 ? -1.099 6.215 2.057 1.00 93.62 276 ALA A N 1
ATOM 2328 C CA . ALA A 1 276 ? -0.032 5.223 2.235 1.00 93.62 276 ALA A CA 1
ATOM 2329 C C . ALA A 1 276 ? 1.327 5.900 2.379 1.00 93.62 276 ALA A C 1
ATOM 2331 O O . ALA A 1 276 ? 1.434 7.116 2.506 1.00 93.62 276 ALA A O 1
ATOM 2332 N N . GLY A 1 277 ? 2.377 5.092 2.418 1.00 90.19 277 GLY A N 1
ATOM 2333 C CA . GLY A 1 277 ? 3.637 5.442 3.038 1.00 90.19 277 GLY A CA 1
ATOM 2334 C C . GLY A 1 277 ? 3.782 4.645 4.328 1.00 90.19 277 GLY A C 1
ATOM 2335 O O . GLY A 1 277 ? 3.180 3.588 4.476 1.00 90.19 277 GLY A O 1
ATOM 2336 N N . GLU A 1 278 ? 4.568 5.172 5.259 1.00 85.88 278 GLU A N 1
ATOM 2337 C CA . GLU A 1 278 ? 4.879 4.513 6.530 1.00 85.88 278 GLU A CA 1
ATOM 2338 C C . GLU A 1 278 ? 3.603 4.305 7.368 1.00 85.88 278 GLU A C 1
ATOM 2340 O O . GLU A 1 278 ? 2.948 5.272 7.762 1.00 85.88 278 GLU A O 1
ATOM 2345 N N . GLU A 1 279 ? 3.217 3.048 7.611 1.00 91.56 279 GLU A N 1
ATOM 2346 C CA . GLU A 1 279 ? 1.964 2.726 8.314 1.00 91.56 279 GLU A CA 1
ATOM 2347 C C . GLU A 1 279 ? 2.108 2.799 9.829 1.00 91.56 279 GLU A C 1
ATOM 2349 O O . GLU A 1 279 ? 1.206 3.279 10.518 1.00 91.56 279 GLU A O 1
ATOM 2354 N N . ILE A 1 280 ? 3.256 2.343 10.335 1.00 90.56 280 ILE A N 1
ATOM 2355 C CA . ILE A 1 280 ? 3.514 2.179 11.763 1.00 90.56 280 ILE A CA 1
ATOM 2356 C C . ILE A 1 280 ? 3.278 3.497 12.503 1.00 90.56 280 ILE A C 1
ATOM 2358 O O . ILE A 1 280 ? 2.520 3.546 13.465 1.00 90.56 280 ILE A O 1
ATOM 2362 N N . GLU A 1 281 ? 3.875 4.589 12.042 1.00 89.75 281 GLU A N 1
ATOM 2363 C CA . GLU A 1 281 ? 3.852 5.875 12.744 1.00 89.75 281 GLU A CA 1
ATOM 2364 C C . GLU A 1 281 ? 2.721 6.801 12.250 1.00 89.75 281 GLU A C 1
ATOM 2366 O O . GLU A 1 281 ? 2.780 8.006 12.474 1.00 89.75 281 GLU A O 1
ATOM 2371 N N . CYS A 1 282 ? 1.699 6.280 11.555 1.00 92.94 282 CYS A N 1
ATOM 2372 C CA . CYS A 1 282 ? 0.568 7.078 11.068 1.00 92.94 282 CYS A CA 1
ATOM 2373 C C . CYS A 1 282 ? -0.748 6.271 11.078 1.00 92.94 282 CYS A C 1
ATOM 2375 O O . CYS A 1 282 ? -1.131 5.674 10.064 1.00 92.94 282 CYS A O 1
ATOM 2377 N N . PRO A 1 283 ? -1.465 6.229 12.219 1.00 93.25 283 PRO A N 1
ATOM 2378 C CA . PRO A 1 283 ? -2.651 5.394 12.358 1.00 93.25 283 PRO A CA 1
ATOM 2379 C C . PRO A 1 283 ? -3.846 5.931 11.545 1.00 93.25 283 PRO A C 1
ATOM 2381 O O . PRO A 1 283 ? -3.958 7.142 11.326 1.00 93.25 283 PRO A O 1
ATOM 2384 N N . PRO A 1 284 ? -4.819 5.072 11.175 1.00 96.50 284 PRO A N 1
ATOM 2385 C CA . PRO A 1 284 ? -6.006 5.482 10.411 1.00 96.50 284 PRO A CA 1
ATOM 2386 C C . PRO A 1 284 ? -6.829 6.604 11.052 1.00 96.50 284 PRO A C 1
ATOM 2388 O O . PRO A 1 284 ? -7.481 7.373 10.346 1.00 96.50 284 PRO A O 1
ATOM 2391 N N . ALA A 1 285 ? -6.780 6.731 12.382 1.00 95.31 285 ALA A N 1
ATOM 2392 C CA . ALA A 1 285 ? -7.475 7.775 13.129 1.00 95.31 285 ALA A CA 1
ATOM 2393 C C . ALA A 1 285 ? -7.153 9.195 12.623 1.00 95.31 285 ALA A C 1
ATOM 2395 O O . ALA A 1 285 ? -8.057 10.027 12.545 1.00 95.31 285 ALA A O 1
ATOM 2396 N N . VAL A 1 286 ? -5.912 9.441 12.180 1.00 94.12 286 VAL A N 1
ATOM 2397 C CA . VAL A 1 286 ? -5.450 10.736 11.640 1.00 94.12 286 VAL A CA 1
ATOM 2398 C C . VAL A 1 286 ? -6.257 11.166 10.410 1.00 94.12 286 VAL A C 1
ATOM 2400 O O . VAL A 1 286 ? -6.501 12.353 10.193 1.00 94.12 286 VAL A O 1
ATOM 2403 N N . PHE A 1 287 ? -6.717 10.200 9.615 1.00 96.50 287 PHE A N 1
ATOM 2404 C CA . PHE A 1 287 ? -7.443 10.433 8.368 1.00 96.50 287 PHE A CA 1
ATOM 2405 C C . PHE A 1 287 ? -8.967 10.342 8.521 1.00 96.50 287 PHE A C 1
ATOM 2407 O O . PHE A 1 287 ? -9.682 10.606 7.553 1.00 96.50 287 PHE A O 1
ATOM 2414 N N . GLY A 1 288 ? -9.485 10.006 9.710 1.00 96.00 288 GLY A N 1
ATOM 2415 C CA . GLY A 1 288 ? -10.919 9.810 9.957 1.00 96.00 288 GLY A CA 1
ATOM 2416 C C . GLY A 1 288 ? -11.774 10.959 9.430 1.00 96.00 288 GLY A C 1
ATOM 2417 O O . GLY A 1 288 ? -12.605 10.777 8.537 1.00 96.00 288 GLY A O 1
ATOM 2418 N N . HIS A 1 289 ? -11.523 12.170 9.928 1.00 94.69 289 HIS A N 1
ATOM 2419 C CA . HIS A 1 289 ? -12.257 13.364 9.506 1.00 94.69 289 HIS A CA 1
ATOM 2420 C C . HIS A 1 289 ? -12.032 13.708 8.029 1.00 94.69 289 HIS A C 1
ATOM 2422 O O . HIS A 1 289 ? -12.993 14.001 7.323 1.00 94.69 289 HIS A O 1
ATOM 2428 N N . ILE A 1 290 ? -10.795 13.572 7.534 1.00 95.62 290 ILE A N 1
ATOM 2429 C CA . ILE A 1 290 ? -10.426 13.798 6.123 1.00 95.62 290 ILE A CA 1
ATOM 2430 C C . ILE A 1 290 ? -11.314 12.957 5.193 1.00 95.62 290 ILE A C 1
ATOM 2432 O O . ILE A 1 290 ? -11.914 13.481 4.255 1.00 95.62 290 ILE A O 1
ATOM 2436 N N . TYR A 1 291 ? -11.453 11.659 5.476 1.00 97.56 291 TYR A N 1
ATOM 2437 C CA . TYR A 1 291 ? -12.230 10.726 4.653 1.00 97.56 291 TYR A CA 1
ATOM 2438 C C . TYR A 1 291 ? -13.738 10.944 4.795 1.00 97.56 291 TYR A C 1
ATOM 2440 O O . TYR A 1 291 ? -14.470 10.879 3.798 1.00 97.56 291 TYR A O 1
ATOM 2448 N N . ARG A 1 292 ? -14.222 11.236 6.011 1.00 96.06 292 ARG A N 1
ATOM 2449 C CA . ARG A 1 292 ? -15.635 11.576 6.244 1.00 96.06 292 ARG A CA 1
ATOM 2450 C C . ARG A 1 292 ? -16.028 12.844 5.486 1.00 96.06 292 ARG A C 1
ATOM 2452 O O . ARG A 1 292 ? -17.049 12.836 4.794 1.00 96.06 292 ARG A O 1
ATOM 2459 N N . TYR A 1 293 ? -15.197 13.884 5.542 1.00 95.50 293 TYR A N 1
ATOM 2460 C CA . TYR A 1 293 ? -15.422 15.133 4.822 1.00 95.50 293 TYR A CA 1
ATOM 2461 C C . TYR A 1 293 ? -15.348 14.943 3.303 1.00 95.50 293 TYR A C 1
ATOM 2463 O O . TYR A 1 293 ? -16.277 15.337 2.600 1.00 95.50 293 TYR A O 1
ATOM 2471 N N . ALA A 1 294 ? -14.317 14.259 2.787 1.00 95.31 294 ALA A N 1
ATOM 2472 C CA . ALA A 1 294 ? -14.189 13.952 1.357 1.00 95.31 294 ALA A CA 1
ATOM 2473 C C . ALA A 1 294 ? -15.431 13.228 0.806 1.00 95.31 294 ALA A C 1
ATOM 2475 O O . ALA A 1 294 ? -15.959 13.563 -0.255 1.00 95.31 294 ALA A O 1
ATOM 2476 N N . ARG A 1 295 ? -15.968 12.266 1.563 1.00 94.81 295 ARG A N 1
ATOM 2477 C CA . ARG A 1 295 ? -17.211 11.581 1.197 1.00 94.81 295 ARG A CA 1
ATOM 2478 C C . ARG A 1 295 ? -18.409 12.525 1.180 1.00 94.81 295 ARG A C 1
ATOM 2480 O O . ARG A 1 295 ? -19.236 12.427 0.269 1.00 94.81 295 ARG A O 1
ATOM 2487 N N . ALA A 1 296 ? -18.527 13.389 2.185 1.00 93.69 296 ALA A N 1
ATOM 2488 C CA . ALA A 1 296 ? -19.636 14.326 2.321 1.00 93.69 296 ALA A CA 1
ATOM 2489 C C . ALA A 1 296 ? -19.643 15.386 1.205 1.00 93.69 296 ALA A C 1
ATOM 2491 O O . ALA A 1 296 ? -20.715 15.760 0.731 1.00 93.69 296 ALA A O 1
ATOM 2492 N N . THR A 1 297 ? -18.468 15.782 0.706 1.00 92.06 297 THR A N 1
ATOM 2493 C CA . THR A 1 297 ? -18.319 16.651 -0.476 1.00 92.06 297 THR A CA 1
ATOM 2494 C C . THR A 1 297 ? -18.501 15.905 -1.802 1.00 92.06 297 THR A C 1
ATOM 2496 O O . THR A 1 297 ? -18.523 16.519 -2.863 1.00 92.06 297 THR A O 1
ATOM 2499 N N . GLY A 1 298 ? -18.691 14.582 -1.784 1.00 90.25 298 GLY A N 1
ATOM 2500 C CA . GLY A 1 298 ? -19.014 13.772 -2.961 1.00 90.25 298 GLY A CA 1
ATOM 2501 C C . GLY A 1 298 ? -17.862 12.935 -3.517 1.00 90.25 298 GLY A C 1
ATOM 2502 O O . GLY A 1 298 ? -18.103 12.126 -4.413 1.00 90.25 298 GLY A O 1
ATOM 2503 N N . LEU A 1 299 ? -16.648 13.030 -2.970 1.00 91.81 299 LEU A N 1
ATOM 2504 C CA . LEU A 1 299 ? -15.529 12.147 -3.308 1.00 91.81 299 LEU A CA 1
ATOM 2505 C C . LEU A 1 299 ? -15.668 10.816 -2.547 1.00 91.81 299 LEU A C 1
ATOM 2507 O O . LEU A 1 299 ? -15.082 10.592 -1.493 1.00 91.81 299 LEU A O 1
ATOM 2511 N N . LYS A 1 300 ? -16.547 9.947 -3.058 1.00 92.75 300 LYS A N 1
ATOM 2512 C CA . LYS A 1 300 ? -17.032 8.750 -2.344 1.00 92.75 300 LYS A CA 1
ATOM 2513 C C . LYS A 1 300 ? -16.174 7.502 -2.516 1.00 92.75 300 LYS A C 1
ATOM 2515 O O . LYS A 1 300 ? -16.344 6.570 -1.732 1.00 92.75 300 LYS A O 1
ATOM 2520 N N . ASN A 1 301 ? -15.312 7.458 -3.530 1.00 96.12 301 ASN A N 1
ATOM 2521 C CA . ASN A 1 301 ? -14.462 6.297 -3.755 1.00 96.12 301 ASN A CA 1
ATOM 2522 C C . ASN A 1 301 ? -13.196 6.441 -2.918 1.00 96.12 301 ASN A C 1
ATOM 2524 O O . ASN A 1 301 ? -12.419 7.381 -3.097 1.00 96.12 301 ASN A O 1
ATOM 2528 N N . LEU A 1 302 ? -13.037 5.517 -1.984 1.00 97.31 302 LEU A N 1
ATOM 2529 C CA . LEU A 1 302 ? -12.042 5.590 -0.929 1.00 97.31 302 LEU A CA 1
ATOM 2530 C C . LEU A 1 302 ? -11.269 4.283 -0.936 1.00 97.31 302 LEU A C 1
ATOM 2532 O O . LEU A 1 302 ? -11.868 3.210 -0.828 1.00 97.31 302 LEU A O 1
ATOM 2536 N N . THR A 1 303 ? -9.960 4.386 -1.076 1.00 98.38 303 THR A N 1
ATOM 2537 C CA . THR A 1 303 ? -9.036 3.294 -0.790 1.00 98.38 303 THR A CA 1
ATOM 2538 C C . THR A 1 303 ? -8.111 3.736 0.338 1.00 98.38 303 THR A C 1
ATOM 2540 O O . THR A 1 303 ? -8.049 4.925 0.637 1.00 98.38 303 THR A O 1
ATOM 2543 N N . TYR A 1 304 ? -7.486 2.803 1.039 1.00 98.50 304 TYR A N 1
ATOM 2544 C CA . TYR A 1 304 ? -6.547 3.114 2.113 1.00 98.50 304 TYR A CA 1
ATOM 2545 C C . TYR A 1 304 ? -5.563 1.957 2.234 1.00 98.50 304 TYR A C 1
ATOM 2547 O O . TYR A 1 304 ? -5.995 0.810 2.375 1.00 98.50 304 TYR A O 1
ATOM 2555 N N . HIS A 1 305 ? -4.262 2.231 2.167 1.00 98.19 305 HIS A N 1
ATOM 2556 C CA . HIS A 1 305 ? -3.259 1.209 2.458 1.00 98.19 305 HIS A CA 1
ATOM 2557 C C . HIS A 1 305 ? -3.250 0.939 3.953 1.00 98.19 305 HIS A C 1
ATOM 2559 O O . HIS A 1 305 ? -3.204 1.883 4.751 1.00 98.19 305 HIS A O 1
ATOM 2565 N N . VAL A 1 306 ? -3.360 -0.330 4.334 1.00 97.94 306 VAL A N 1
ATOM 2566 C CA . VAL A 1 306 ? -3.314 -0.728 5.739 1.00 97.94 306 VAL A CA 1
ATOM 2567 C C . VAL A 1 306 ? -3.019 -2.211 5.887 1.00 97.94 306 VAL A C 1
ATOM 2569 O O . VAL A 1 306 ? -3.503 -3.039 5.114 1.00 97.94 306 VAL A O 1
ATOM 2572 N N . GLY A 1 307 ? -2.265 -2.549 6.928 1.00 97.00 307 GLY A N 1
ATOM 2573 C CA . GLY A 1 307 ? -1.926 -3.925 7.265 1.00 97.00 307 GLY A CA 1
ATOM 2574 C C . GLY A 1 307 ? -0.896 -4.518 6.312 1.00 97.00 307 GLY A C 1
ATOM 2575 O O . GLY A 1 307 ? -0.903 -5.731 6.107 1.00 97.00 307 GLY A O 1
ATOM 2576 N N . GLU A 1 308 ? -0.051 -3.677 5.716 1.00 95.50 308 GLU A N 1
ATOM 2577 C CA . GLU A 1 308 ? 1.146 -4.089 4.981 1.00 95.50 308 GLU A CA 1
ATOM 2578 C C . GLU A 1 308 ? 2.376 -4.121 5.891 1.00 95.50 308 GLU A C 1
ATOM 2580 O O . GLU A 1 308 ? 3.144 -5.080 5.840 1.00 95.50 308 GLU A O 1
ATOM 2585 N N . ASP A 1 309 ? 2.534 -3.086 6.720 1.00 93.19 309 ASP A N 1
ATOM 2586 C CA . ASP A 1 309 ? 3.685 -2.891 7.599 1.00 93.19 309 ASP A CA 1
ATOM 2587 C C . ASP A 1 309 ? 3.212 -2.740 9.049 1.00 93.19 309 ASP A C 1
ATOM 2589 O O . ASP A 1 309 ? 2.389 -1.880 9.374 1.00 93.19 309 ASP A O 1
ATOM 2593 N N . PHE A 1 310 ? 3.674 -3.635 9.917 1.00 94.50 310 PHE A N 1
ATOM 2594 C CA . PHE A 1 310 ? 3.185 -3.769 11.288 1.00 94.50 310 PHE A CA 1
ATOM 2595 C C . PHE A 1 310 ? 4.212 -4.475 12.179 1.00 94.50 310 PHE A C 1
ATOM 2597 O O . PHE A 1 310 ? 4.989 -5.316 11.718 1.00 94.50 310 PHE A O 1
ATOM 2604 N N . TYR A 1 311 ? 4.192 -4.178 13.483 1.00 94.12 311 TYR A N 1
ATOM 2605 C CA . TYR A 1 311 ? 5.048 -4.882 14.451 1.00 94.12 311 TYR A CA 1
ATOM 2606 C C . TYR A 1 311 ? 4.573 -6.316 14.705 1.00 94.12 311 TYR A C 1
ATOM 2608 O O . TYR A 1 311 ? 5.387 -7.225 14.896 1.00 94.12 311 TYR A O 1
ATOM 2616 N N . ASP A 1 312 ? 3.252 -6.500 14.700 1.00 97.06 312 ASP A N 1
ATOM 2617 C CA . ASP A 1 312 ? 2.564 -7.760 14.949 1.00 97.06 312 ASP A CA 1
ATOM 2618 C C . ASP A 1 312 ? 1.354 -7.935 14.029 1.00 97.06 312 ASP A C 1
ATOM 2620 O O . ASP A 1 312 ? 0.738 -6.940 13.644 1.00 97.06 312 ASP A O 1
ATOM 2624 N N . ILE A 1 313 ? 0.969 -9.177 13.709 1.00 98.06 313 ILE A N 1
ATOM 2625 C CA . ILE A 1 313 ? -0.248 -9.415 12.918 1.00 98.06 313 ILE A CA 1
ATOM 2626 C C . ILE A 1 313 ? -1.451 -8.750 13.602 1.00 98.06 313 ILE A C 1
ATOM 2628 O O . ILE A 1 313 ? -2.212 -8.061 12.925 1.00 98.06 313 ILE A O 1
ATOM 2632 N N . ALA A 1 314 ? -1.597 -8.856 14.927 1.00 98.25 314 ALA A N 1
ATOM 2633 C CA . ALA A 1 314 ? -2.706 -8.230 15.645 1.00 98.25 314 ALA A CA 1
ATOM 2634 C C . ALA A 1 314 ? -2.679 -6.688 15.588 1.00 98.25 314 ALA A C 1
ATOM 2636 O O . ALA A 1 314 ? -3.739 -6.067 15.536 1.00 98.25 314 ALA A O 1
ATOM 2637 N N . ASP A 1 315 ? -1.498 -6.063 15.522 1.00 97.94 315 ASP A N 1
ATOM 2638 C CA . ASP A 1 315 ? -1.352 -4.617 15.281 1.00 97.94 315 ASP A CA 1
ATOM 2639 C C . ASP A 1 315 ? -1.847 -4.236 13.878 1.00 97.94 315 ASP A C 1
ATOM 2641 O O . ASP A 1 315 ? -2.661 -3.322 13.720 1.00 97.94 315 ASP A O 1
ATOM 2645 N N . GLY A 1 316 ? -1.435 -4.994 12.858 1.00 98.00 316 GLY A N 1
ATOM 2646 C CA . GLY A 1 316 ? -1.929 -4.824 11.492 1.00 98.00 316 GLY A CA 1
ATOM 2647 C C . GLY A 1 316 ? -3.450 -4.988 11.397 1.00 98.00 316 GLY A C 1
ATOM 2648 O O . GLY A 1 316 ? -4.125 -4.151 10.797 1.00 98.00 316 GLY A O 1
ATOM 2649 N N . LEU A 1 317 ? -4.007 -6.018 12.040 1.00 98.75 317 LEU A N 1
ATOM 2650 C CA . LEU A 1 317 ? -5.450 -6.270 12.088 1.00 98.75 317 LEU A CA 1
ATOM 2651 C C . LEU A 1 317 ? -6.215 -5.142 12.777 1.00 98.75 317 LEU A C 1
ATOM 2653 O O . LEU A 1 317 ? -7.188 -4.639 12.217 1.00 98.75 317 LEU A O 1
ATOM 2657 N N . LYS A 1 318 ? -5.750 -4.685 13.941 1.00 98.44 318 LYS A N 1
ATOM 2658 C CA . LYS A 1 318 ? -6.335 -3.533 14.630 1.00 98.44 318 LYS A CA 1
ATOM 2659 C C . LYS A 1 318 ? -6.362 -2.304 13.720 1.00 98.44 318 LYS A C 1
ATOM 2661 O O . LYS A 1 318 ? -7.378 -1.619 13.645 1.00 98.44 318 LYS A O 1
ATOM 2666 N N . ASN A 1 319 ? -5.276 -2.023 12.999 1.00 98.19 319 ASN A N 1
ATOM 2667 C CA . ASN A 1 319 ? -5.241 -0.883 12.082 1.00 98.19 319 ASN A CA 1
ATOM 2668 C C . ASN A 1 319 ? -6.217 -1.063 10.905 1.00 98.19 319 ASN A C 1
ATOM 2670 O O . ASN A 1 319 ? -6.839 -0.089 10.484 1.00 98.19 319 ASN A O 1
ATOM 2674 N N . ILE A 1 320 ? -6.421 -2.283 10.396 1.00 98.75 320 ILE A N 1
ATOM 2675 C CA . ILE A 1 320 ? -7.455 -2.539 9.378 1.00 98.75 320 ILE A CA 1
ATOM 2676 C C . ILE A 1 320 ? -8.857 -2.286 9.952 1.00 98.75 320 ILE A C 1
ATOM 2678 O O . ILE A 1 320 ? -9.683 -1.652 9.292 1.00 98.75 320 ILE A O 1
ATOM 2682 N N . ASP A 1 321 ? -9.124 -2.733 11.178 1.00 98.50 321 ASP A N 1
ATOM 2683 C CA . ASP A 1 321 ? -10.394 -2.495 11.868 1.00 98.50 321 ASP A CA 1
ATOM 2684 C C . ASP A 1 321 ? -10.655 -0.987 12.066 1.00 98.50 321 ASP A C 1
ATOM 2686 O O . ASP A 1 321 ? -11.708 -0.470 11.674 1.00 98.50 321 ASP A O 1
ATOM 2690 N N . ASP A 1 322 ? -9.654 -0.251 12.555 1.00 98.25 322 ASP A N 1
ATOM 2691 C CA . ASP A 1 322 ? -9.684 1.210 12.684 1.00 98.25 322 ASP A CA 1
ATOM 2692 C C . ASP A 1 322 ? -9.920 1.900 11.334 1.00 98.25 322 ASP A C 1
ATOM 2694 O O . ASP A 1 322 ? -10.726 2.827 11.248 1.00 98.25 322 ASP A O 1
ATOM 2698 N N . ALA A 1 323 ? -9.276 1.446 10.255 1.00 98.31 323 ALA A N 1
ATOM 2699 C CA . ALA A 1 323 ? -9.484 2.001 8.919 1.00 98.31 323 ALA A CA 1
ATOM 2700 C C . ALA A 1 323 ? -10.928 1.792 8.440 1.00 98.31 323 ALA A C 1
ATOM 2702 O O . ALA A 1 323 ? -11.571 2.736 7.970 1.00 98.31 323 ALA A O 1
ATOM 2703 N N . ILE A 1 324 ? -11.475 0.583 8.604 1.00 98.44 324 ILE A N 1
ATOM 2704 C CA . ILE A 1 324 ? -12.863 0.272 8.235 1.00 98.44 324 ILE A CA 1
ATOM 2705 C C . ILE A 1 324 ? -13.838 1.184 8.989 1.00 98.44 324 ILE A C 1
ATOM 2707 O O . ILE A 1 324 ? -14.781 1.706 8.385 1.00 98.44 324 ILE A O 1
ATOM 2711 N N . ARG A 1 325 ? -13.603 1.406 10.284 1.00 97.81 325 ARG A N 1
ATOM 2712 C CA . ARG A 1 325 ? -14.474 2.205 11.152 1.00 97.81 325 ARG A CA 1
ATOM 2713 C C . ARG A 1 325 ? -14.307 3.705 10.946 1.00 97.81 325 ARG A C 1
ATOM 2715 O O . ARG A 1 325 ? -15.250 4.374 10.528 1.00 97.81 325 ARG A O 1
ATOM 2722 N N . PHE A 1 326 ? -13.116 4.241 11.191 1.00 97.94 326 PHE A N 1
ATOM 2723 C CA . PHE A 1 326 ? -12.861 5.684 11.252 1.00 97.94 326 PHE A CA 1
ATOM 2724 C C . PHE A 1 326 ? -12.987 6.375 9.899 1.00 97.94 326 PHE A C 1
ATOM 2726 O O . PHE A 1 326 ? -13.522 7.485 9.819 1.00 97.94 326 PHE A O 1
ATOM 2733 N N . LEU A 1 327 ? -12.553 5.702 8.830 1.00 97.56 327 LEU A N 1
ATOM 2734 C CA . LEU A 1 327 ? -12.706 6.182 7.453 1.00 97.56 327 LEU A CA 1
ATOM 2735 C C . LEU A 1 327 ? -14.089 5.816 6.884 1.00 97.56 327 LEU A C 1
ATOM 2737 O O . LEU A 1 327 ? -14.459 6.224 5.778 1.00 97.56 327 LEU A O 1
ATOM 2741 N N . GLY A 1 328 ? -14.860 5.020 7.634 1.00 95.75 328 GLY A N 1
ATOM 2742 C CA . GLY A 1 328 ? -16.186 4.526 7.298 1.00 95.75 328 GLY A CA 1
ATOM 2743 C C . GLY A 1 328 ? -16.213 3.692 6.022 1.00 95.75 328 GLY A C 1
ATOM 2744 O O . GLY A 1 328 ? -17.145 3.870 5.230 1.00 95.75 328 GLY A O 1
ATOM 2745 N N . LEU A 1 329 ? -15.180 2.891 5.750 1.00 97.38 329 LEU A N 1
ATOM 2746 C CA . LEU A 1 329 ? -15.072 2.096 4.522 1.00 97.38 329 LEU A CA 1
ATOM 2747 C C . LEU A 1 329 ? -16.250 1.120 4.410 1.00 97.38 329 LEU A C 1
ATOM 2749 O O . LEU A 1 329 ? -16.721 0.542 5.393 1.00 97.38 329 LEU A O 1
ATOM 2753 N N . LYS A 1 330 ? -16.771 0.976 3.193 1.00 95.19 330 LYS A N 1
ATOM 2754 C CA . LYS A 1 330 ? -17.987 0.203 2.904 1.00 95.19 330 LYS A CA 1
ATOM 2755 C C . LYS A 1 330 ? -17.985 -0.284 1.457 1.00 95.19 330 LYS A C 1
ATOM 2757 O O . LYS A 1 330 ? -16.970 -0.187 0.780 1.00 95.19 330 LYS A O 1
ATOM 2762 N N . GLY A 1 331 ? -19.123 -0.771 0.966 1.00 95.69 331 GLY A N 1
ATOM 2763 C CA . GLY A 1 331 ? -19.263 -1.210 -0.420 1.00 95.69 331 GLY A CA 1
ATOM 2764 C C . GLY A 1 331 ? -18.800 -0.136 -1.403 1.00 95.69 331 GLY A C 1
ATOM 2765 O O . GLY A 1 331 ? -19.271 1.002 -1.342 1.00 95.69 331 GLY A O 1
ATOM 2766 N N . GLY A 1 332 ? -17.867 -0.503 -2.284 1.00 92.75 332 GLY A N 1
ATOM 2767 C CA . GLY A 1 332 ? -17.196 0.422 -3.204 1.00 92.75 332 GLY A CA 1
ATOM 2768 C C . GLY A 1 332 ? -15.922 1.072 -2.647 1.00 92.75 332 GLY A C 1
ATOM 2769 O O . GLY A 1 332 ? -15.286 1.836 -3.363 1.00 92.75 332 GLY A O 1
ATOM 2770 N N . SER A 1 333 ? -15.532 0.783 -1.404 1.00 97.69 333 SER A N 1
ATOM 2771 C CA . SER A 1 333 ? -14.208 1.092 -0.855 1.00 97.69 333 SER A CA 1
ATOM 2772 C C . SER A 1 333 ? -13.235 -0.067 -1.065 1.00 97.69 333 SER A C 1
ATOM 2774 O O . SER A 1 333 ? -13.646 -1.207 -1.308 1.00 97.69 333 SER A O 1
ATOM 2776 N N . ARG A 1 334 ? -11.939 0.226 -0.944 1.00 98.56 334 ARG A N 1
ATOM 2777 C CA . ARG A 1 334 ? -10.863 -0.756 -1.107 1.00 98.56 334 ARG A CA 1
ATOM 2778 C C . ARG A 1 334 ? -9.856 -0.657 0.042 1.00 98.56 334 ARG A C 1
ATOM 2780 O O . ARG A 1 334 ? -9.706 0.406 0.638 1.00 98.56 334 ARG A O 1
ATOM 2787 N N . LEU A 1 335 ? -9.206 -1.767 0.361 1.00 98.62 335 LEU A N 1
ATOM 2788 C CA . LEU A 1 335 ? -8.059 -1.834 1.263 1.00 98.62 335 LEU A CA 1
ATOM 2789 C C . LEU A 1 335 ? -6.827 -2.179 0.428 1.00 98.62 335 LEU A C 1
ATOM 2791 O O . LEU A 1 335 ? -6.837 -3.175 -0.298 1.00 98.62 335 LEU A O 1
ATOM 2795 N N . GLY A 1 336 ? -5.786 -1.361 0.524 1.00 97.94 336 GLY A N 1
ATOM 2796 C CA . GLY A 1 336 ? -4.491 -1.653 -0.076 1.00 97.94 336 GLY A CA 1
ATOM 2797 C C . GLY A 1 336 ? -3.764 -2.718 0.737 1.00 97.94 336 GLY A C 1
ATOM 2798 O O . GLY A 1 336 ? -3.604 -2.544 1.943 1.00 97.94 336 GLY A O 1
ATOM 2799 N N . HIS A 1 337 ? -3.279 -3.770 0.072 1.00 97.62 337 HIS A N 1
ATOM 2800 C CA . HIS A 1 337 ? -2.452 -4.849 0.625 1.00 97.62 337 HIS A CA 1
ATOM 2801 C C . HIS A 1 337 ? -3.185 -5.755 1.629 1.00 97.62 337 HIS A C 1
ATOM 2803 O O . HIS A 1 337 ? -3.465 -6.909 1.303 1.00 97.62 337 HIS A O 1
ATOM 2809 N N . ALA A 1 338 ? -3.496 -5.252 2.831 1.00 97.69 338 ALA A N 1
ATOM 2810 C CA . ALA A 1 338 ? -4.159 -5.984 3.916 1.00 97.69 338 ALA A CA 1
ATOM 2811 C C . ALA A 1 338 ? -3.517 -7.349 4.246 1.00 97.69 338 ALA A C 1
ATOM 2813 O O . ALA A 1 338 ? -4.214 -8.300 4.610 1.00 97.69 338 ALA A O 1
ATOM 2814 N N . ILE A 1 339 ? -2.185 -7.446 4.139 1.00 97.81 339 ILE A N 1
ATOM 2815 C CA . ILE A 1 339 ? -1.403 -8.675 4.363 1.00 97.81 339 ILE A CA 1
ATOM 2816 C C . ILE A 1 339 ? -1.735 -9.293 5.724 1.00 97.81 339 ILE A C 1
ATOM 2818 O O . ILE A 1 339 ? -1.965 -10.500 5.800 1.00 97.81 339 ILE A O 1
ATOM 2822 N N . ALA A 1 340 ? -1.849 -8.470 6.773 1.00 97.69 340 ALA A N 1
ATOM 2823 C CA . ALA A 1 340 ? -2.163 -8.911 8.134 1.00 97.69 340 ALA A CA 1
ATOM 2824 C C . ALA A 1 340 ? -3.422 -9.798 8.228 1.00 97.69 340 ALA A C 1
ATOM 2826 O O . ALA A 1 340 ? -3.469 -10.692 9.066 1.00 97.69 340 ALA A O 1
ATOM 2827 N N . ILE A 1 341 ? -4.428 -9.612 7.362 1.00 96.62 341 ILE A N 1
ATOM 2828 C CA . ILE A 1 341 ? -5.663 -10.420 7.379 1.00 96.62 341 ILE A CA 1
ATOM 2829 C C . ILE A 1 341 ? -5.466 -11.843 6.870 1.00 96.62 341 ILE A C 1
ATOM 2831 O O . ILE A 1 341 ? -6.200 -12.739 7.281 1.00 96.62 341 ILE A O 1
ATOM 2835 N N . GLY A 1 342 ? -4.511 -12.062 5.970 1.00 95.19 342 GLY A N 1
ATOM 2836 C CA . GLY A 1 342 ? -4.335 -13.358 5.319 1.00 95.19 342 GLY A CA 1
ATOM 2837 C C . GLY A 1 342 ? -2.985 -14.016 5.561 1.00 95.19 342 GLY A C 1
ATOM 2838 O O . GLY A 1 342 ? -2.784 -15.115 5.053 1.00 95.19 342 GLY A O 1
ATOM 2839 N N . ALA A 1 343 ? -2.086 -13.379 6.315 1.00 95.62 343 ALA A N 1
ATOM 2840 C CA . ALA A 1 343 ? -0.806 -13.951 6.718 1.00 95.62 343 ALA A CA 1
ATOM 2841 C C . ALA A 1 343 ? -0.989 -15.228 7.557 1.00 95.62 343 ALA A C 1
ATOM 2843 O O . ALA A 1 343 ? -1.950 -15.338 8.327 1.00 95.62 343 ALA A O 1
ATOM 2844 N N . ASP A 1 344 ? -0.057 -16.172 7.408 1.00 95.56 344 ASP A N 1
ATOM 2845 C CA . ASP A 1 344 ? -0.015 -17.410 8.186 1.00 95.56 344 ASP A CA 1
ATOM 2846 C C . ASP A 1 344 ? 0.405 -17.114 9.631 1.00 95.56 344 ASP A C 1
ATOM 2848 O O . ASP A 1 344 ? 1.533 -16.694 9.890 1.00 95.56 344 ASP A O 1
ATOM 2852 N N . THR A 1 345 ? -0.511 -17.290 10.583 1.00 97.12 345 THR A N 1
ATOM 2853 C CA . THR A 1 345 ? -0.272 -16.900 11.979 1.00 97.12 345 THR A CA 1
ATOM 2854 C C . THR A 1 345 ? 0.679 -17.861 12.676 1.00 97.12 345 THR A C 1
ATOM 2856 O O . THR A 1 345 ? 1.531 -17.423 13.448 1.00 97.12 345 THR A O 1
ATOM 2859 N N . TYR A 1 346 ? 0.570 -19.161 12.401 1.00 96.31 346 TYR A N 1
ATOM 2860 C CA . TYR A 1 346 ? 1.363 -20.174 13.085 1.00 96.31 346 TYR A CA 1
ATOM 2861 C C . TYR A 1 346 ? 2.858 -20.001 12.811 1.00 96.31 346 TYR A C 1
ATOM 2863 O O . TYR A 1 346 ? 3.629 -19.802 13.754 1.00 96.31 346 TYR A O 1
ATOM 2871 N N . SER A 1 347 ? 3.256 -19.986 11.537 1.00 95.12 347 SER A N 1
ATOM 2872 C CA . SER A 1 347 ? 4.656 -19.817 11.140 1.00 95.12 347 SER A CA 1
ATOM 2873 C C . SER A 1 347 ? 5.175 -18.445 11.560 1.00 95.12 347 SER A C 1
ATOM 2875 O O . SER A 1 347 ? 6.290 -18.345 12.067 1.00 95.12 347 SER A O 1
ATOM 2877 N N . TYR A 1 348 ? 4.354 -17.394 11.443 1.00 96.19 348 TYR A N 1
ATOM 2878 C CA . TYR A 1 348 ? 4.732 -16.043 11.862 1.00 96.19 348 TYR A CA 1
ATOM 2879 C C . TYR A 1 348 ? 5.137 -15.980 13.340 1.00 96.19 348 TYR A C 1
ATOM 2881 O O . TYR A 1 348 ? 6.237 -15.520 13.661 1.00 96.19 348 TYR A O 1
ATOM 2889 N N . TYR A 1 349 ? 4.276 -16.453 14.246 1.00 97.75 349 TYR A N 1
ATOM 2890 C CA . TYR A 1 349 ? 4.561 -16.396 15.681 1.00 97.75 349 TYR A CA 1
ATOM 2891 C C . TYR A 1 349 ? 5.647 -17.395 16.082 1.00 97.75 349 TYR A C 1
ATOM 2893 O O . TYR A 1 349 ? 6.523 -17.046 16.874 1.00 97.75 349 TYR A O 1
ATOM 2901 N N . GLN A 1 350 ? 5.652 -18.602 15.507 1.00 96.81 350 GLN A N 1
ATOM 2902 C CA . GLN A 1 350 ? 6.671 -19.609 15.801 1.00 96.81 350 GLN A CA 1
ATOM 2903 C C . GLN A 1 350 ? 8.077 -19.128 15.419 1.00 96.81 350 GLN A C 1
ATOM 2905 O O . GLN A 1 350 ? 8.990 -19.217 16.241 1.00 96.81 350 GLN A O 1
ATOM 2910 N N . ASN A 1 351 ? 8.248 -18.562 14.220 1.00 94.94 351 ASN A N 1
ATOM 2911 C CA . ASN A 1 351 ? 9.542 -18.063 13.737 1.00 94.94 351 ASN A CA 1
ATOM 2912 C C . ASN A 1 351 ? 10.062 -16.871 14.553 1.00 94.94 351 ASN A C 1
ATOM 2914 O O . ASN A 1 351 ? 11.262 -16.604 14.569 1.00 94.94 351 ASN A O 1
ATOM 2918 N N . ARG A 1 352 ? 9.171 -16.167 15.258 1.00 95.38 352 ARG A N 1
ATOM 2919 C CA . ARG A 1 352 ? 9.508 -15.072 16.178 1.00 95.38 352 ARG A CA 1
ATOM 2920 C C . ARG A 1 352 ? 9.635 -15.517 17.635 1.00 95.38 352 ARG A C 1
ATOM 2922 O O . ARG A 1 352 ? 9.742 -14.672 18.518 1.00 95.38 352 ARG A O 1
ATOM 2929 N N . GLY A 1 353 ? 9.575 -16.820 17.917 1.00 97.62 353 GLY A N 1
ATOM 2930 C CA . GLY A 1 353 ? 9.590 -17.331 19.290 1.00 97.62 353 GLY A CA 1
ATOM 2931 C C . GLY A 1 353 ? 8.448 -16.774 20.146 1.00 97.62 353 GLY A C 1
ATOM 2932 O O . GLY A 1 353 ? 8.613 -16.621 21.352 1.00 97.62 353 GLY A O 1
ATOM 2933 N N . TYR A 1 354 ? 7.313 -16.440 19.519 1.00 98.25 354 TYR A N 1
ATOM 2934 C CA . TYR A 1 354 ? 6.146 -15.792 20.131 1.00 98.25 354 TYR A CA 1
ATOM 2935 C C . TYR A 1 354 ? 6.442 -14.420 20.759 1.00 98.25 354 TYR A C 1
ATOM 2937 O O . TYR A 1 354 ? 5.628 -13.892 21.516 1.00 98.25 354 TYR A O 1
ATOM 2945 N N . GLN A 1 355 ? 7.596 -13.828 20.445 1.00 97.88 355 GLN A N 1
ATOM 2946 C CA . GLN A 1 355 ? 8.010 -12.537 20.963 1.00 97.88 355 GLN A CA 1
ATOM 2947 C C . GLN A 1 355 ? 7.473 -11.400 20.094 1.00 97.88 355 GLN A C 1
ATOM 2949 O O . GLN A 1 355 ? 7.539 -11.435 18.862 1.00 97.88 355 GLN A O 1
ATOM 2954 N N . VAL A 1 356 ? 7.005 -10.349 20.758 1.00 96.88 356 VAL A N 1
ATOM 2955 C CA . VAL A 1 356 ? 6.637 -9.085 20.134 1.00 96.88 356 VAL A CA 1
ATOM 2956 C C . VAL A 1 356 ? 7.379 -7.930 20.797 1.00 96.88 356 VAL A C 1
ATOM 2958 O O . VAL A 1 356 ? 7.538 -7.895 22.017 1.00 96.88 356 VAL A O 1
ATOM 2961 N N . ILE A 1 357 ? 7.849 -6.991 19.975 1.00 96.69 357 ILE A N 1
ATOM 2962 C CA . ILE A 1 357 ? 8.615 -5.815 20.395 1.00 96.69 357 ILE A CA 1
ATOM 2963 C C . ILE A 1 357 ? 7.957 -4.596 19.759 1.00 96.69 357 ILE A C 1
ATOM 2965 O O . ILE A 1 357 ? 7.939 -4.472 18.536 1.00 96.69 357 ILE A O 1
ATOM 2969 N N . MET A 1 358 ? 7.393 -3.713 20.577 1.00 97.00 358 MET A N 1
ATOM 2970 C CA . MET A 1 358 ? 6.763 -2.473 20.116 1.00 97.00 358 MET A CA 1
ATOM 2971 C C . MET A 1 358 ? 6.688 -1.455 21.258 1.00 97.00 358 MET A C 1
ATOM 2973 O O . MET A 1 358 ? 7.104 -1.738 22.379 1.00 97.00 358 MET A O 1
ATOM 2977 N N . SER A 1 359 ? 6.177 -0.252 20.995 1.00 97.06 359 SER A N 1
ATOM 2978 C CA . SER A 1 359 ? 6.001 0.744 22.054 1.00 97.06 359 SER A CA 1
ATOM 2979 C C . SER A 1 359 ? 4.935 0.318 23.072 1.00 97.06 359 SER A C 1
ATOM 2981 O O . SER A 1 359 ? 3.941 -0.312 22.699 1.00 97.06 359 SER A O 1
ATOM 2983 N N . LYS A 1 360 ? 5.105 0.702 24.344 1.00 98.38 360 LYS A N 1
ATOM 2984 C CA . LYS A 1 360 ? 4.169 0.397 25.442 1.00 98.38 360 LYS A CA 1
ATOM 2985 C C . LYS A 1 360 ? 2.732 0.764 25.091 1.00 98.38 360 LYS A C 1
ATOM 2987 O O . LYS A 1 360 ? 1.821 -0.039 25.269 1.00 98.38 360 LYS A O 1
ATOM 2992 N N . GLN A 1 361 ? 2.536 1.954 24.522 1.00 97.56 361 GLN A N 1
ATOM 2993 C CA . GLN A 1 361 ? 1.220 2.448 24.123 1.00 97.56 361 GLN A CA 1
ATOM 2994 C C . GLN A 1 361 ? 0.572 1.576 23.045 1.00 97.56 361 GLN A C 1
ATOM 2996 O O . GLN A 1 361 ? -0.620 1.286 23.123 1.00 97.56 361 GLN A O 1
ATOM 3001 N N . ARG A 1 362 ? 1.346 1.147 22.042 1.00 97.44 362 ARG A N 1
ATOM 3002 C CA . ARG A 1 362 ? 0.836 0.279 20.977 1.00 97.44 362 ARG A CA 1
ATOM 3003 C C . ARG A 1 362 ? 0.537 -1.116 21.502 1.00 97.44 362 ARG A C 1
ATOM 3005 O O . ARG A 1 362 ? -0.509 -1.662 21.171 1.00 97.44 362 ARG A O 1
ATOM 3012 N N . MET A 1 363 ? 1.420 -1.662 22.338 1.00 98.69 363 MET A N 1
ATOM 3013 C CA . MET A 1 363 ? 1.214 -2.967 22.956 1.00 98.69 363 MET A CA 1
ATOM 3014 C C . MET A 1 363 ? -0.080 -2.959 23.767 1.00 98.69 363 MET A C 1
ATOM 3016 O O . MET A 1 363 ? -0.950 -3.780 23.509 1.00 98.69 363 MET A O 1
ATOM 3020 N N . LEU A 1 364 ? -0.266 -1.972 24.646 1.00 98.81 364 LEU A N 1
ATOM 3021 C CA . LEU A 1 364 ? -1.498 -1.790 25.411 1.00 98.81 364 LEU A CA 1
ATOM 3022 C C . LEU A 1 364 ? -2.744 -1.783 24.512 1.00 98.81 364 LEU A C 1
ATOM 3024 O O . LEU A 1 364 ? -3.693 -2.526 24.762 1.00 98.81 364 LEU A O 1
ATOM 3028 N N . ASP A 1 365 ? -2.721 -0.988 23.440 1.00 98.62 365 ASP A N 1
ATOM 3029 C CA . ASP A 1 365 ? -3.838 -0.908 22.500 1.00 98.62 365 ASP A CA 1
ATOM 3030 C C . ASP A 1 365 ? -4.135 -2.255 21.824 1.00 98.62 365 ASP A C 1
ATOM 3032 O O . ASP A 1 365 ? -5.299 -2.620 21.673 1.00 98.62 365 ASP A O 1
ATOM 3036 N N . VAL A 1 366 ? -3.101 -2.997 21.419 1.00 98.69 366 VAL A N 1
ATOM 3037 C CA . VAL A 1 366 ? -3.241 -4.310 20.772 1.00 98.69 366 VAL A CA 1
ATOM 3038 C C . VAL A 1 366 ? -3.802 -5.342 21.745 1.00 98.69 366 VAL A C 1
ATOM 3040 O O . VAL A 1 366 ? -4.747 -6.043 21.393 1.00 98.69 366 VAL A O 1
ATOM 3043 N N . LEU A 1 367 ? -3.281 -5.421 22.973 1.00 98.88 367 LEU A N 1
ATOM 3044 C CA . LEU A 1 367 ? -3.743 -6.393 23.971 1.00 98.88 367 LEU A CA 1
ATOM 3045 C C . LEU A 1 367 ? -5.219 -6.165 24.325 1.00 98.88 367 LEU A C 1
ATOM 3047 O O . LEU A 1 367 ? -6.018 -7.103 24.298 1.00 98.88 367 LEU A O 1
ATOM 3051 N N . VAL A 1 368 ? -5.603 -4.911 24.591 1.00 98.88 368 VAL A N 1
ATOM 3052 C CA . VAL A 1 368 ? -6.997 -4.563 24.909 1.00 98.88 368 VAL A CA 1
ATOM 3053 C C . VAL A 1 368 ? -7.916 -4.767 23.700 1.00 98.88 368 VAL A C 1
ATOM 3055 O O . VAL A 1 368 ? -9.058 -5.219 23.855 1.00 98.88 368 VAL A O 1
ATOM 3058 N N . TRP A 1 369 ? -7.428 -4.497 22.486 1.00 98.75 369 TRP A N 1
ATOM 3059 C CA . TRP A 1 369 ? -8.171 -4.777 21.259 1.00 98.75 369 TRP A CA 1
ATOM 3060 C C . TRP A 1 369 ? -8.383 -6.280 21.036 1.00 98.75 369 TRP A C 1
ATOM 3062 O O . TRP A 1 369 ? -9.501 -6.666 20.700 1.00 98.75 369 TRP A O 1
ATOM 3072 N N . ILE A 1 370 ? -7.384 -7.139 21.279 1.00 98.81 370 ILE A N 1
ATOM 3073 C CA . ILE A 1 370 ? -7.536 -8.605 21.196 1.00 98.81 370 ILE A CA 1
ATOM 3074 C C . ILE A 1 370 ? -8.615 -9.077 22.176 1.00 98.81 370 ILE A C 1
ATOM 3076 O O . ILE A 1 370 ? -9.547 -9.770 21.764 1.00 98.81 370 ILE A O 1
ATOM 3080 N N . LEU A 1 371 ? -8.526 -8.669 23.448 1.00 98.75 371 LEU A N 1
ATOM 3081 C CA . LEU A 1 371 ? -9.489 -9.033 24.498 1.00 98.75 371 LEU A CA 1
ATOM 3082 C C . LEU A 1 371 ? -10.920 -8.625 24.119 1.00 98.75 371 LEU A C 1
ATOM 3084 O O . LEU A 1 371 ? -11.856 -9.429 24.181 1.00 98.75 371 LEU A O 1
ATOM 3088 N N . SER A 1 372 ? -11.086 -7.386 23.658 1.00 98.50 372 SER A N 1
ATOM 3089 C CA . SER A 1 372 ? -12.389 -6.848 23.261 1.00 98.50 372 SER A CA 1
ATOM 3090 C C . SER A 1 372 ? -12.930 -7.515 21.998 1.00 98.50 372 SER A C 1
ATOM 3092 O O . SER A 1 372 ? -14.108 -7.868 21.946 1.00 98.50 372 SER A O 1
ATOM 3094 N N . THR A 1 373 ? -12.077 -7.751 21.002 1.00 98.56 373 THR A N 1
ATOM 3095 C CA . THR A 1 373 ? -12.463 -8.394 19.741 1.00 98.56 373 THR A CA 1
ATOM 3096 C C . THR A 1 373 ? -12.859 -9.846 19.962 1.00 98.56 373 THR A C 1
ATOM 3098 O O . THR A 1 373 ? -13.886 -10.265 19.436 1.00 98.56 373 THR A O 1
ATOM 3101 N N . CYS A 1 374 ? -12.131 -10.595 20.797 1.00 98.56 374 CYS A N 1
ATOM 3102 C CA . CYS A 1 374 ? -12.512 -11.963 21.151 1.00 98.56 374 CYS A CA 1
ATOM 3103 C C . CYS A 1 374 ? -13.884 -12.002 21.828 1.00 98.56 374 CYS A C 1
ATOM 3105 O O . CYS A 1 374 ? -14.725 -12.821 21.467 1.00 98.56 374 CYS A O 1
ATOM 3107 N N . ARG A 1 375 ? -14.155 -11.065 22.746 1.00 97.94 375 ARG A N 1
ATOM 3108 C CA . ARG A 1 375 ? -15.462 -10.939 23.405 1.00 97.94 375 ARG A CA 1
ATOM 3109 C C . ARG A 1 375 ? -16.588 -10.635 22.411 1.00 97.94 375 ARG A C 1
ATOM 3111 O O . ARG A 1 375 ? -17.643 -11.257 22.488 1.00 97.94 375 ARG A O 1
ATOM 3118 N N . ILE A 1 376 ? -16.367 -9.706 21.479 1.00 97.12 376 ILE A N 1
ATOM 3119 C CA . ILE A 1 376 ? -17.352 -9.318 20.452 1.00 97.12 376 ILE A CA 1
ATOM 3120 C C . ILE A 1 376 ? -17.606 -10.471 19.472 1.00 97.12 376 ILE A C 1
ATOM 3122 O O . ILE A 1 376 ? -18.755 -10.765 19.148 1.00 97.12 376 ILE A O 1
ATOM 3126 N N . ALA A 1 377 ? -16.543 -11.135 19.023 1.00 97.88 377 ALA A N 1
ATOM 3127 C CA . ALA A 1 377 ? -16.595 -12.244 18.075 1.00 97.88 377 ALA A CA 1
ATOM 3128 C C . ALA A 1 377 ? -16.959 -13.591 18.727 1.00 97.88 377 ALA A C 1
ATOM 3130 O O . ALA A 1 377 ? -17.069 -14.590 18.022 1.00 97.88 377 ALA A O 1
ATOM 3131 N N . GLN A 1 378 ? -17.140 -13.626 20.054 1.00 98.06 378 GLN A N 1
ATOM 3132 C CA . GLN A 1 378 ? -17.385 -14.838 20.845 1.00 98.06 378 GLN A CA 1
ATOM 3133 C C . GLN A 1 378 ? -16.296 -15.917 20.673 1.00 98.06 378 GLN A C 1
ATOM 3135 O O . GLN A 1 378 ? -16.565 -17.116 20.754 1.00 98.06 378 GLN A O 1
ATOM 3140 N N . ILE A 1 379 ? -15.051 -15.486 20.460 1.00 98.31 379 ILE A N 1
ATOM 3141 C CA . ILE A 1 379 ? -13.873 -16.353 20.372 1.00 98.31 379 ILE A CA 1
ATOM 3142 C C . ILE A 1 379 ? -13.460 -16.750 21.789 1.00 98.31 379 ILE A C 1
ATOM 3144 O O . ILE A 1 379 ? -13.251 -15.894 22.651 1.00 98.31 379 ILE A O 1
ATOM 3148 N N . ARG A 1 380 ? -13.343 -18.057 22.035 1.00 96.69 380 ARG A N 1
ATOM 3149 C CA . ARG A 1 380 ? -12.927 -18.583 23.340 1.00 96.69 380 ARG A CA 1
ATOM 3150 C C . ARG A 1 380 ? -11.414 -18.502 23.486 1.00 96.69 380 ARG A C 1
ATOM 3152 O O . ARG A 1 380 ? -10.680 -18.946 22.608 1.00 96.69 380 ARG A O 1
ATOM 3159 N N . MET A 1 381 ? -10.979 -17.981 24.625 1.00 95.56 381 MET A N 1
ATOM 3160 C CA . MET A 1 381 ? -9.580 -17.891 25.026 1.00 95.56 381 MET A CA 1
ATOM 3161 C C . MET A 1 381 ? -9.343 -18.788 26.242 1.00 95.56 381 MET A C 1
ATOM 3163 O O . MET A 1 381 ? -10.254 -18.973 27.051 1.00 95.56 381 MET A O 1
ATOM 3167 N N . SER A 1 382 ? -8.145 -19.361 26.370 1.00 97.00 382 SER A N 1
ATOM 3168 C CA . SER A 1 382 ? -7.764 -20.043 27.609 1.00 97.00 382 SER A CA 1
ATOM 3169 C C . SER A 1 382 ? -7.684 -19.036 28.759 1.00 97.00 382 SER A C 1
ATOM 3171 O O . SER A 1 382 ? -7.349 -17.866 28.555 1.00 97.00 382 SER A O 1
ATOM 3173 N N . SER A 1 383 ? -7.979 -19.489 29.980 1.00 96.75 383 SER A N 1
ATOM 3174 C CA . SER A 1 383 ? -7.910 -18.645 31.179 1.00 96.75 383 SER A CA 1
ATOM 3175 C C . SER A 1 383 ? -6.521 -18.048 31.380 1.00 96.75 383 SER A C 1
ATOM 3177 O O . SER A 1 383 ? -6.395 -16.886 31.760 1.00 96.75 383 SER A O 1
ATOM 3179 N N . ASP A 1 384 ? -5.484 -18.833 31.092 1.00 97.31 384 ASP A N 1
ATOM 3180 C CA . ASP A 1 384 ? -4.092 -18.439 31.289 1.00 97.31 384 ASP A CA 1
ATOM 3181 C C . ASP A 1 384 ? -3.682 -17.362 30.289 1.00 97.31 384 ASP A C 1
ATOM 3183 O O . ASP A 1 384 ? -3.057 -16.369 30.669 1.00 97.31 384 ASP A O 1
ATOM 3187 N N . PHE A 1 385 ? -4.089 -17.507 29.023 1.00 97.94 385 PHE A N 1
ATOM 3188 C CA . PHE A 1 385 ? -3.803 -16.494 28.020 1.00 97.94 385 PHE A CA 1
ATOM 3189 C C . PHE A 1 385 ? -4.599 -15.209 28.269 1.00 97.94 385 PHE A C 1
ATOM 3191 O O . PHE A 1 385 ? -4.026 -14.120 28.238 1.00 97.94 385 PHE A O 1
ATOM 3198 N N . GLU A 1 386 ? -5.887 -15.313 28.611 1.00 98.31 386 GLU A N 1
ATOM 3199 C CA . GLU A 1 386 ? -6.703 -14.142 28.954 1.00 98.31 386 GLU A CA 1
ATOM 3200 C C . GLU A 1 386 ? -6.113 -13.386 30.151 1.00 98.31 386 GLU A C 1
ATOM 3202 O O . GLU A 1 386 ? -6.008 -12.156 30.121 1.00 98.31 386 GLU A O 1
ATOM 3207 N N . LYS A 1 387 ? -5.666 -14.116 31.180 1.00 98.25 387 LYS A N 1
ATOM 3208 C CA . LYS A 1 387 ? -4.982 -13.540 32.340 1.00 98.25 387 LYS A CA 1
ATOM 3209 C C . LYS A 1 387 ? -3.678 -12.847 31.939 1.00 98.25 387 LYS A C 1
ATOM 3211 O O . LYS A 1 387 ? -3.461 -11.717 32.365 1.00 98.25 387 LYS A O 1
ATOM 3216 N N . GLN A 1 388 ? -2.853 -13.463 31.085 1.00 98.50 388 GLN A N 1
ATOM 3217 C CA . GLN A 1 388 ? -1.614 -12.851 30.587 1.00 98.50 388 GLN A CA 1
ATOM 3218 C C . GLN A 1 388 ? -1.883 -11.496 29.917 1.00 98.50 388 GLN A C 1
ATOM 3220 O O . GLN A 1 388 ? -1.216 -10.508 30.230 1.00 98.50 388 GLN A O 1
ATOM 3225 N N . LEU A 1 389 ? -2.866 -11.437 29.011 1.00 98.56 389 LEU A N 1
ATOM 3226 C CA . LEU A 1 389 ? -3.204 -10.202 28.301 1.00 98.56 389 LEU A CA 1
ATOM 3227 C C . LEU A 1 389 ? -3.726 -9.125 29.261 1.00 98.56 389 LEU A C 1
ATOM 3229 O O . LEU A 1 389 ? -3.329 -7.965 29.143 1.00 98.56 389 LEU A O 1
ATOM 3233 N N . LYS A 1 390 ? -4.589 -9.491 30.219 1.00 98.62 390 LYS A N 1
ATOM 3234 C CA . LYS A 1 390 ? -5.157 -8.562 31.213 1.00 98.62 390 LYS A CA 1
ATOM 3235 C C . LYS A 1 390 ? -4.110 -7.998 32.166 1.00 98.62 390 LYS A C 1
ATOM 3237 O O . LYS A 1 390 ? -4.088 -6.790 32.389 1.00 98.62 390 LYS A O 1
ATOM 3242 N N . ASP A 1 391 ? -3.239 -8.851 32.693 1.00 98.56 391 ASP A N 1
ATOM 3243 C CA . ASP A 1 391 ? -2.193 -8.431 33.624 1.00 98.56 391 ASP A CA 1
ATOM 3244 C C . ASP A 1 391 ? -1.209 -7.489 32.924 1.00 98.56 391 ASP A C 1
ATOM 3246 O O . ASP A 1 391 ? -0.956 -6.390 33.418 1.00 98.56 391 ASP A O 1
ATOM 3250 N N . LYS A 1 392 ? -0.740 -7.856 31.721 1.00 98.69 392 LYS A N 1
ATOM 3251 C CA . LYS A 1 392 ? 0.206 -7.019 30.974 1.00 98.69 392 LYS A CA 1
ATOM 3252 C C . LYS A 1 392 ? -0.419 -5.708 30.496 1.00 98.69 392 LYS A C 1
ATOM 3254 O O . LYS A 1 392 ? 0.241 -4.676 30.511 1.00 98.69 392 LYS A O 1
ATOM 3259 N N . SER A 1 393 ? -1.688 -5.709 30.085 1.00 98.75 393 SER A N 1
ATOM 3260 C CA . SER A 1 393 ? -2.375 -4.463 29.710 1.00 98.75 393 SER A CA 1
ATOM 3261 C C . SER A 1 393 ? -2.561 -3.526 30.907 1.00 98.75 393 SER A C 1
ATOM 3263 O O . SER A 1 393 ? -2.310 -2.330 30.777 1.00 98.75 393 SER A O 1
ATOM 3265 N N . LYS A 1 394 ? -2.903 -4.049 32.090 1.00 98.75 394 LYS A N 1
ATOM 3266 C CA . LYS A 1 394 ? -2.958 -3.244 33.317 1.00 98.75 394 LYS A CA 1
ATOM 3267 C C . LYS A 1 394 ? -1.589 -2.660 33.683 1.00 98.75 394 LYS A C 1
ATOM 3269 O O . LYS A 1 394 ? -1.497 -1.459 33.920 1.00 98.75 394 LYS A O 1
ATOM 3274 N N . GLU A 1 395 ? -0.545 -3.486 33.673 1.00 98.69 395 GLU A N 1
ATOM 3275 C CA . GLU A 1 395 ? 0.840 -3.072 33.934 1.00 98.69 395 GLU A CA 1
ATOM 3276 C C . GLU A 1 395 ? 1.259 -1.925 33.003 1.00 98.69 395 GLU A C 1
ATOM 3278 O O . GLU A 1 395 ? 1.630 -0.850 33.465 1.00 98.69 395 GLU A O 1
ATOM 3283 N N . LEU A 1 396 ? 1.108 -2.105 31.686 1.00 98.81 396 LEU A N 1
ATOM 3284 C CA . LEU A 1 396 ? 1.454 -1.083 30.694 1.00 98.81 396 LEU A CA 1
ATOM 3285 C C . LEU A 1 396 ? 0.676 0.219 30.907 1.00 98.81 396 LEU A C 1
ATOM 3287 O O . LEU A 1 396 ? 1.234 1.307 30.780 1.00 98.81 396 LEU A O 1
ATOM 3291 N N . TYR A 1 397 ? -0.616 0.124 31.218 1.00 98.69 397 TYR A N 1
ATOM 3292 C CA . TYR A 1 397 ? -1.461 1.286 31.472 1.00 98.69 397 TYR A CA 1
ATOM 3293 C C . TYR A 1 397 ? -0.973 2.100 32.682 1.00 98.69 397 TYR A C 1
ATOM 3295 O O . TYR A 1 397 ? -0.892 3.332 32.608 1.00 98.69 397 TYR A O 1
ATOM 3303 N N . GLU A 1 398 ? -0.606 1.417 33.769 1.00 98.06 398 GLU A N 1
ATOM 3304 C CA . GLU A 1 398 ? -0.055 2.025 34.984 1.00 98.06 398 GLU A CA 1
ATOM 3305 C C . GLU A 1 398 ? 1.330 2.642 34.727 1.00 98.06 398 GLU A C 1
ATOM 3307 O O . GLU A 1 398 ? 1.582 3.781 35.124 1.00 98.06 398 GLU A O 1
ATOM 3312 N N . GLU A 1 399 ? 2.200 1.953 33.986 1.00 98.25 399 GLU A N 1
ATOM 3313 C CA . GLU A 1 399 ? 3.534 2.450 33.627 1.00 98.25 399 GLU A CA 1
ATOM 3314 C C . GLU A 1 399 ? 3.503 3.681 32.709 1.00 98.25 399 GLU A C 1
ATOM 3316 O O . GLU A 1 399 ? 4.334 4.586 32.845 1.00 98.25 399 GLU A O 1
ATOM 3321 N N . ILE A 1 400 ? 2.553 3.736 31.769 1.00 98.19 400 ILE A N 1
ATOM 3322 C CA . ILE A 1 400 ? 2.337 4.913 30.914 1.00 98.19 400 ILE A CA 1
ATOM 3323 C C . ILE A 1 400 ? 1.839 6.098 31.756 1.00 98.19 400 ILE A C 1
ATOM 3325 O O . ILE A 1 400 ? 2.176 7.247 31.463 1.00 98.19 400 ILE A O 1
ATOM 3329 N N . GLY A 1 401 ? 1.103 5.828 32.837 1.00 97.19 401 GLY A N 1
ATOM 3330 C CA . GLY A 1 401 ? 0.690 6.834 33.814 1.00 97.19 401 GLY A CA 1
ATOM 3331 C C . GLY A 1 401 ? -0.613 7.544 33.455 1.00 97.19 401 GLY A C 1
ATOM 3332 O O . GLY A 1 401 ? -0.732 8.754 33.656 1.00 97.19 401 GLY A O 1
ATOM 3333 N N . TYR A 1 402 ? -1.593 6.817 32.915 1.00 96.38 402 TYR A N 1
ATOM 3334 C CA . TYR A 1 402 ? -2.946 7.353 32.755 1.00 96.38 402 TYR A CA 1
ATOM 3335 C C . TYR A 1 402 ? -3.566 7.683 34.124 1.00 96.38 402 TYR A C 1
ATOM 3337 O O . TYR A 1 402 ? -3.499 6.895 35.061 1.00 96.38 402 TYR A O 1
ATOM 3345 N N . SER A 1 403 ? -4.206 8.850 34.236 1.00 90.31 403 SER A N 1
ATOM 3346 C CA . SER A 1 403 ? -4.743 9.355 35.511 1.00 90.31 403 SER A CA 1
ATOM 3347 C C . SER A 1 403 ? -6.064 8.721 35.957 1.00 90.31 403 SER A C 1
ATOM 3349 O O . SER A 1 403 ? -6.464 8.871 37.109 1.00 90.31 403 SER A O 1
ATOM 3351 N N . ILE A 1 404 ? -6.769 8.046 35.051 1.00 94.94 404 ILE A N 1
ATOM 3352 C CA . ILE A 1 404 ? -8.049 7.381 35.323 1.00 94.94 404 ILE A CA 1
ATOM 3353 C C . ILE A 1 404 ? -7.761 5.937 35.732 1.00 94.94 404 ILE A C 1
ATOM 3355 O O . ILE A 1 404 ? -6.829 5.335 35.208 1.00 94.94 404 ILE A O 1
ATOM 3359 N N . TYR A 1 405 ? -8.547 5.363 36.644 1.00 95.88 405 TYR A N 1
ATOM 3360 C CA . TYR A 1 405 ? -8.374 3.962 37.036 1.00 95.88 405 TYR A CA 1
ATOM 3361 C C . TYR A 1 405 ? -8.505 3.017 35.831 1.00 95.88 405 TYR A C 1
ATOM 3363 O O . TYR A 1 405 ? -9.363 3.226 34.970 1.00 95.88 405 TYR A O 1
ATOM 3371 N N . TYR A 1 406 ? -7.664 1.981 35.776 1.00 97.88 406 TYR A N 1
ATOM 3372 C CA . TYR A 1 406 ? -7.677 1.031 34.668 1.00 97.88 406 TYR A CA 1
ATOM 3373 C C . TYR A 1 406 ? -8.983 0.233 34.627 1.00 97.88 406 TYR A C 1
ATOM 3375 O O . TYR A 1 406 ? -9.281 -0.566 35.512 1.00 97.88 406 TYR A O 1
ATOM 3383 N N . ASP A 1 407 ? -9.730 0.418 33.546 1.00 98.00 407 ASP A N 1
ATOM 3384 C CA . ASP A 1 407 ? -10.873 -0.401 33.167 1.00 98.00 407 ASP A CA 1
ATOM 3385 C C . ASP A 1 407 ? -10.700 -0.763 31.689 1.00 98.00 407 ASP A C 1
ATOM 3387 O O . ASP A 1 407 ? -10.711 0.109 30.818 1.00 98.00 407 ASP A O 1
ATOM 3391 N N . GLU A 1 408 ? -10.513 -2.055 31.410 1.00 97.88 408 GLU A N 1
ATOM 3392 C CA . GLU A 1 408 ? -10.260 -2.586 30.064 1.00 97.88 408 GLU A CA 1
ATOM 3393 C C . GLU A 1 408 ? -11.333 -2.134 29.057 1.00 97.88 408 GLU A C 1
ATOM 3395 O O . GLU A 1 408 ? -11.023 -1.756 27.925 1.00 97.88 408 GLU A O 1
ATOM 3400 N N . LYS A 1 409 ? -12.606 -2.127 29.472 1.00 97.69 409 LYS A N 1
ATOM 3401 C CA . LYS A 1 409 ? -13.733 -1.788 28.601 1.00 97.69 409 LYS A CA 1
ATOM 3402 C C . LYS A 1 409 ? -13.772 -0.292 28.317 1.00 97.69 409 LYS A C 1
ATOM 3404 O O . LYS A 1 409 ? -13.945 0.087 27.157 1.00 97.69 409 LYS A O 1
ATOM 3409 N N . LYS A 1 410 ? -13.600 0.555 29.335 1.00 98.19 410 LYS A N 1
ATOM 3410 C CA . LYS A 1 410 ? -13.520 2.014 29.147 1.00 98.19 410 LYS A CA 1
ATOM 3411 C C . LYS A 1 410 ? -12.308 2.390 28.301 1.00 98.19 410 LYS A C 1
ATOM 3413 O O . LYS A 1 410 ? -12.418 3.240 27.418 1.00 98.19 410 LYS A O 1
ATOM 3418 N N . TYR A 1 411 ? -11.174 1.723 28.512 1.00 98.69 411 TYR A N 1
ATOM 3419 C CA . TYR A 1 411 ? -9.981 1.933 27.702 1.00 98.69 411 TYR A CA 1
ATOM 3420 C C . TYR A 1 411 ? -10.224 1.577 26.233 1.00 98.69 411 TYR A C 1
ATOM 3422 O O . TYR A 1 411 ? -10.000 2.422 25.365 1.00 98.69 411 TYR A O 1
ATOM 3430 N N . TYR A 1 412 ? -10.779 0.393 25.949 1.00 98.62 412 TYR A N 1
ATOM 3431 C CA . TYR A 1 412 ? -11.180 0.004 24.593 1.00 98.62 412 TYR A CA 1
ATOM 3432 C C . TYR A 1 412 ? -12.128 1.030 23.961 1.00 98.62 412 TYR A C 1
ATOM 3434 O O . TYR A 1 412 ? -11.908 1.487 22.841 1.00 98.62 412 TYR A O 1
ATOM 3442 N N . GLN A 1 413 ? -13.160 1.455 24.693 1.00 98.31 413 GLN A N 1
ATOM 3443 C CA . GLN A 1 413 ? -14.103 2.464 24.212 1.00 98.31 413 GLN A CA 1
ATOM 3444 C C . GLN A 1 413 ? -13.419 3.803 23.913 1.00 98.31 413 GLN A C 1
ATOM 3446 O O . GLN A 1 413 ? -13.803 4.475 22.958 1.00 98.31 413 GLN A O 1
ATOM 3451 N N . SER A 1 414 ? -12.378 4.174 24.665 1.00 97.94 414 SER A N 1
ATOM 3452 C CA . SER A 1 414 ? -11.625 5.410 24.414 1.00 97.94 414 SER A CA 1
ATOM 3453 C C . SER A 1 414 ? -10.855 5.346 23.095 1.00 97.94 414 SER A C 1
ATOM 3455 O O . SER A 1 414 ? -10.743 6.353 22.397 1.00 97.94 414 SER A O 1
ATOM 3457 N N . MET A 1 415 ? -10.395 4.154 22.696 1.00 98.12 415 MET A N 1
ATOM 3458 C CA . MET A 1 415 ? -9.733 3.943 21.407 1.00 98.12 415 MET A CA 1
ATOM 3459 C C . MET A 1 415 ? -10.672 4.243 20.236 1.00 98.12 415 MET A C 1
ATOM 3461 O O . MET A 1 415 ? -10.241 4.835 19.248 1.00 98.12 415 MET A O 1
ATOM 3465 N N . LEU A 1 416 ? -11.962 3.915 20.371 1.00 97.50 416 LEU A N 1
ATOM 3466 C CA . LEU A 1 416 ? -12.985 4.164 19.348 1.00 97.50 416 LEU A CA 1
ATOM 3467 C C . LEU A 1 416 ? -13.218 5.657 19.076 1.00 97.50 416 LEU A C 1
ATOM 3469 O O . LEU A 1 416 ? -13.768 6.006 18.033 1.00 97.50 416 LEU A O 1
ATOM 3473 N N . LEU A 1 417 ? -12.817 6.541 19.992 1.00 96.06 417 LEU A N 1
ATOM 3474 C CA . LEU A 1 417 ? -13.002 7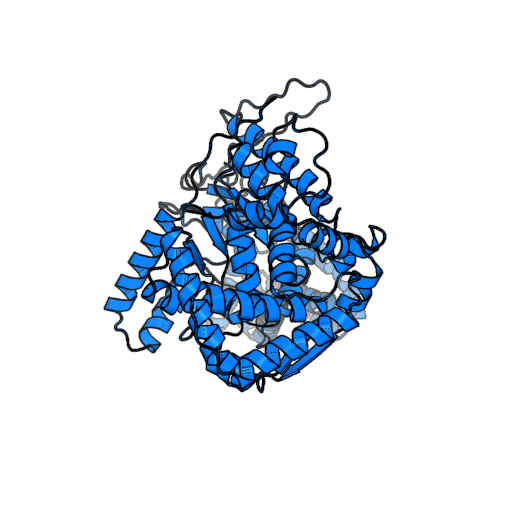.988 19.862 1.00 96.06 417 LEU A CA 1
ATOM 3475 C C . LEU A 1 417 ? -11.791 8.700 19.248 1.00 96.06 417 LEU A C 1
ATOM 3477 O O . LEU A 1 417 ? -11.875 9.882 18.939 1.00 96.06 417 LEU A O 1
ATOM 3481 N N . ARG A 1 418 ? -10.672 8.008 19.003 1.00 94.69 418 ARG A N 1
ATOM 3482 C CA . ARG A 1 418 ? -9.403 8.648 18.598 1.00 94.69 418 ARG A CA 1
ATOM 3483 C C . ARG A 1 418 ? -9.423 9.327 17.225 1.00 94.69 418 ARG A C 1
ATOM 3485 O O . ARG A 1 418 ? -8.491 10.057 16.910 1.00 94.69 418 ARG A O 1
ATOM 3492 N N . SER A 1 419 ? -10.446 9.073 16.405 1.00 94.19 419 SER A N 1
ATOM 3493 C CA . SER A 1 419 ? -10.643 9.751 15.112 1.00 94.19 419 SER A CA 1
ATOM 3494 C C . SER A 1 419 ? -11.595 10.948 15.169 1.00 94.19 419 SER A C 1
ATOM 3496 O O . SER A 1 419 ? -11.853 11.558 14.127 1.00 94.19 419 SER A O 1
ATOM 3498 N N . ASP A 1 420 ? -12.178 11.219 16.338 1.00 93.00 420 ASP A N 1
ATOM 3499 C CA . ASP A 1 420 ? -13.053 12.363 16.571 1.00 93.00 420 ASP A CA 1
ATOM 3500 C C . ASP A 1 420 ? -12.227 13.626 16.827 1.00 93.00 420 ASP A C 1
ATOM 3502 O O . ASP A 1 420 ? -11.126 13.577 17.378 1.00 93.00 420 ASP A O 1
ATOM 3506 N N . ASP A 1 421 ? -12.794 14.775 16.480 1.00 87.94 421 ASP A N 1
ATOM 3507 C CA . ASP A 1 421 ? -12.211 16.062 16.844 1.00 87.94 421 ASP A CA 1
ATOM 3508 C C . ASP A 1 421 ? -12.585 16.428 18.281 1.00 87.94 421 ASP A C 1
ATOM 3510 O O . ASP A 1 421 ? -13.760 16.457 18.642 1.00 87.94 421 ASP A O 1
ATOM 3514 N N . CYS A 1 422 ? -11.591 16.783 19.097 1.00 73.56 422 CYS A N 1
ATOM 3515 C CA . CYS A 1 422 ? -11.790 17.162 20.501 1.00 73.56 422 CYS A CA 1
ATOM 3516 C C . CYS A 1 422 ? -12.563 18.482 20.718 1.00 73.56 422 CYS A C 1
ATOM 3518 O O . CYS A 1 422 ? -12.890 18.791 21.861 1.00 73.56 422 CYS A O 1
ATOM 3520 N N . ILE A 1 423 ? -12.836 19.283 19.676 1.00 63.16 423 ILE A N 1
ATOM 3521 C CA . ILE A 1 423 ? -13.518 20.585 19.785 1.00 63.16 423 ILE A CA 1
ATOM 3522 C C . ILE A 1 423 ? -14.676 20.641 18.782 1.00 63.16 423 ILE A C 1
ATOM 3524 O O . ILE A 1 423 ? -14.466 20.888 17.599 1.00 63.16 423 ILE A O 1
ATOM 3528 N N . THR A 1 424 ? -15.911 20.470 19.252 1.00 59.00 424 THR A N 1
ATOM 3529 C CA . THR A 1 424 ? -17.127 20.674 18.444 1.00 59.00 424 THR A CA 1
ATOM 3530 C C . THR A 1 424 ? -18.036 21.688 19.133 1.00 59.00 424 THR A C 1
ATOM 3532 O O . THR A 1 424 ? -19.082 21.332 19.670 1.00 59.00 424 THR A O 1
ATOM 3535 N N . SER A 1 425 ? -17.621 22.956 19.208 1.00 54.25 425 SER A N 1
ATOM 3536 C CA . SER A 1 425 ? -18.411 23.964 19.930 1.00 54.25 425 SER A CA 1
ATOM 3537 C C . SER A 1 425 ? -19.519 24.616 19.098 1.00 54.25 425 SER A C 1
ATOM 3539 O O . SER A 1 425 ? -20.403 25.217 19.699 1.00 54.25 425 SER A O 1
ATOM 3541 N N . VAL A 1 426 ? -19.571 24.464 17.763 1.00 57.22 426 VAL A N 1
ATOM 3542 C CA . VAL A 1 426 ? -20.748 24.878 16.971 1.00 57.22 426 VAL A CA 1
ATOM 3543 C C . VAL A 1 426 ? -20.855 24.113 15.637 1.00 57.22 426 VAL A C 1
ATOM 3545 O O . VAL A 1 426 ? -19.996 24.255 14.775 1.00 57.22 426 VAL A O 1
ATOM 3548 N N . GLU A 1 427 ? -21.930 23.347 15.416 1.00 64.31 427 GLU A N 1
ATOM 3549 C CA . GLU A 1 427 ? -22.205 22.679 14.128 1.00 64.31 427 GLU A CA 1
ATOM 3550 C C . GLU A 1 427 ? -22.759 23.669 13.085 1.00 64.31 427 GLU A C 1
ATOM 3552 O O . GLU A 1 427 ? -23.974 23.817 12.936 1.00 64.31 427 GLU A O 1
ATOM 3557 N N . LYS A 1 428 ? -21.889 24.364 12.341 1.00 78.94 428 LYS A N 1
ATOM 3558 C CA . LYS A 1 428 ? -22.331 25.292 11.277 1.00 78.94 428 LYS A CA 1
ATOM 3559 C C . LYS A 1 428 ? -21.970 24.805 9.877 1.00 78.94 428 LYS A C 1
ATOM 3561 O O . LYS A 1 428 ? -22.811 24.862 8.980 1.00 78.94 428 LYS A O 1
ATOM 3566 N N . SER A 1 429 ? -20.759 24.294 9.682 1.00 89.25 429 SER A N 1
ATOM 3567 C CA . SER A 1 429 ? -20.241 23.898 8.370 1.00 89.25 429 SER A CA 1
ATOM 3568 C C . SER A 1 429 ? -20.353 22.389 8.105 1.00 89.25 429 SER A C 1
ATOM 3570 O O . SER A 1 429 ? -20.589 21.580 9.003 1.00 89.25 429 SER A O 1
ATOM 3572 N N . LEU A 1 430 ? -20.159 21.978 6.845 1.00 90.56 430 LEU A N 1
ATOM 3573 C CA . LEU A 1 430 ? -20.039 20.555 6.494 1.00 90.56 430 LEU A CA 1
ATOM 3574 C C . LEU A 1 430 ? -18.818 19.895 7.162 1.00 90.56 430 LEU A C 1
ATOM 3576 O O . LEU A 1 430 ? -18.841 18.696 7.443 1.00 90.56 430 LEU A O 1
ATOM 3580 N N . TRP A 1 431 ? -17.765 20.676 7.421 1.00 91.06 431 TRP A N 1
ATOM 3581 C CA . TRP A 1 431 ? -16.583 20.217 8.144 1.00 91.06 431 TRP A CA 1
ATOM 3582 C C . TRP A 1 431 ? -16.964 19.811 9.567 1.00 91.06 431 TRP A C 1
ATOM 3584 O O . TRP A 1 431 ? -16.746 18.661 9.944 1.00 91.06 431 TRP A O 1
ATOM 3594 N N . ASP A 1 432 ? -17.669 20.684 10.288 1.00 89.69 432 ASP A N 1
ATOM 3595 C CA . ASP A 1 432 ? -18.111 20.429 11.667 1.00 89.69 432 ASP A CA 1
ATOM 3596 C C . ASP A 1 432 ? -19.032 19.201 11.742 1.00 89.69 432 ASP A C 1
ATOM 3598 O O . ASP A 1 432 ? -18.842 18.317 12.573 1.00 89.69 432 ASP A O 1
ATOM 3602 N N . LYS A 1 433 ? -19.963 19.066 10.788 1.00 91.00 433 LYS A N 1
ATOM 3603 C CA . LYS A 1 433 ? -20.893 17.919 10.702 1.00 91.00 433 LYS A CA 1
ATOM 3604 C C . LYS A 1 433 ? -20.213 16.571 10.448 1.00 91.00 433 LYS A C 1
ATOM 3606 O O . LYS A 1 433 ? -20.844 15.528 10.592 1.00 91.00 433 LYS A O 1
ATOM 3611 N N . THR A 1 434 ? -18.954 16.574 10.014 1.00 93.50 434 THR A N 1
ATOM 3612 C CA . THR A 1 434 ? -18.173 15.354 9.744 1.00 93.50 434 THR A CA 1
ATOM 3613 C C . THR A 1 434 ? -17.049 15.127 10.753 1.00 93.50 434 THR A C 1
ATOM 3615 O O . THR A 1 434 ? -16.300 14.153 10.617 1.00 93.50 434 THR A O 1
ATOM 3618 N N . ALA A 1 435 ? -16.956 15.979 11.778 1.00 92.69 435 ALA A N 1
ATOM 3619 C CA . ALA A 1 435 ? -15.914 15.943 12.797 1.00 92.69 435 ALA A CA 1
ATOM 3620 C C . ALA A 1 435 ? -15.947 14.659 13.637 1.00 92.69 435 ALA A C 1
ATOM 3622 O O . ALA A 1 435 ? -14.897 14.125 13.984 1.00 92.69 435 ALA A O 1
ATOM 3623 N N . LEU A 1 436 ? -17.133 14.095 13.884 1.00 93.81 436 LEU A N 1
ATOM 3624 C CA . LEU A 1 436 ? -17.310 12.902 14.715 1.00 93.81 436 LEU A CA 1
ATOM 3625 C C . LEU A 1 436 ? -17.599 11.645 13.880 1.00 93.81 436 LEU A C 1
ATOM 3627 O O . LEU A 1 436 ? -18.302 11.684 12.866 1.00 93.81 436 LEU A O 1
ATOM 3631 N N . CYS A 1 437 ? -17.076 10.500 14.317 1.00 94.69 437 CYS A N 1
ATOM 3632 C CA . CYS A 1 437 ? -17.360 9.196 13.730 1.00 94.69 437 CYS A CA 1
ATOM 3633 C C . CYS A 1 437 ? -18.804 8.751 14.029 1.00 94.69 437 CYS A C 1
ATOM 3635 O O . CYS A 1 437 ? -19.222 8.645 15.179 1.00 94.69 437 CYS A O 1
ATOM 3637 N N . ILE A 1 438 ? -19.587 8.436 13.005 1.00 93.56 438 ILE A N 1
ATOM 3638 C CA . ILE A 1 438 ? -20.998 8.047 13.187 1.00 93.56 438 ILE A CA 1
ATOM 3639 C C . ILE A 1 438 ? -21.201 6.543 13.418 1.00 93.56 438 ILE A C 1
ATOM 3641 O O . ILE A 1 438 ? -22.338 6.081 13.421 1.00 93.56 438 ILE A O 1
ATOM 3645 N N . ASP A 1 439 ? -20.120 5.774 13.565 1.00 95.75 439 ASP A N 1
ATOM 3646 C CA . ASP A 1 439 ? -20.214 4.359 13.925 1.00 95.75 439 ASP A CA 1
ATOM 3647 C C . ASP A 1 439 ? -20.921 4.199 15.281 1.00 95.75 439 ASP A C 1
ATOM 3649 O O . ASP A 1 439 ? -20.714 4.997 16.202 1.00 95.75 439 ASP A O 1
ATOM 3653 N N . GLU A 1 440 ? -21.793 3.195 15.394 1.00 95.81 440 GLU A N 1
ATOM 3654 C CA . GLU A 1 440 ? -22.662 3.031 16.562 1.00 95.81 440 GLU A CA 1
ATOM 3655 C C . GLU A 1 440 ? -21.872 2.888 17.863 1.00 95.81 440 GLU A C 1
ATOM 3657 O O . GLU A 1 440 ? -22.297 3.405 18.901 1.00 95.81 440 GLU A O 1
ATOM 3662 N N . ASP A 1 441 ? -20.719 2.220 17.821 1.00 96.00 441 ASP A N 1
ATOM 3663 C CA . ASP A 1 441 ? -19.911 1.998 19.015 1.00 96.00 441 ASP A CA 1
ATOM 3664 C C . ASP A 1 441 ? -19.170 3.272 19.430 1.00 96.00 441 ASP A C 1
ATOM 3666 O O . ASP A 1 441 ? -19.082 3.561 20.624 1.00 96.00 441 ASP A O 1
ATOM 3670 N N . CYS A 1 442 ? -18.757 4.106 18.468 1.00 96.50 442 CYS A N 1
ATOM 3671 C CA . CYS A 1 442 ? -18.240 5.448 18.746 1.00 96.50 442 CYS A CA 1
ATOM 3672 C C . CYS A 1 442 ? -19.318 6.324 19.409 1.00 96.50 442 CYS A C 1
ATOM 3674 O O . CYS A 1 442 ? -19.061 6.979 20.418 1.00 96.50 442 CYS A O 1
ATOM 3676 N N . VAL A 1 443 ? -20.554 6.306 18.893 1.00 95.62 443 VAL A N 1
ATOM 3677 C CA . VAL A 1 443 ? -21.679 7.074 19.465 1.00 95.62 443 VAL A CA 1
ATOM 3678 C C . VAL A 1 443 ? -21.993 6.636 20.896 1.00 95.62 443 VAL A C 1
ATOM 3680 O O . VAL A 1 443 ? -22.250 7.482 21.754 1.00 95.62 443 VAL A O 1
ATOM 3683 N N . LYS A 1 444 ? -21.962 5.329 21.179 1.00 96.38 444 LYS A N 1
ATOM 3684 C CA . LYS A 1 444 ? -22.161 4.800 22.538 1.00 96.38 444 LYS A CA 1
ATOM 3685 C C . LYS A 1 444 ? -21.014 5.198 23.469 1.00 96.38 444 LYS A C 1
ATOM 3687 O O . LYS A 1 444 ? -21.287 5.640 24.582 1.00 96.38 444 LYS A O 1
ATOM 3692 N N . ALA A 1 445 ? -19.766 5.083 23.012 1.00 96.56 445 ALA A N 1
ATOM 3693 C CA . ALA A 1 445 ? -18.570 5.395 23.794 1.00 96.56 445 ALA A CA 1
ATOM 3694 C C . ALA A 1 445 ? -18.533 6.858 24.276 1.00 96.56 445 ALA A C 1
ATOM 3696 O O . ALA A 1 445 ? -18.171 7.107 25.422 1.00 96.56 445 ALA A O 1
ATOM 3697 N N . ARG A 1 446 ? -18.997 7.822 23.465 1.00 94.50 446 ARG A N 1
ATOM 3698 C CA . ARG A 1 446 ? -19.041 9.254 23.844 1.00 94.50 446 ARG A CA 1
ATOM 3699 C C . ARG A 1 446 ? -19.907 9.582 25.057 1.00 94.50 446 ARG A C 1
ATOM 3701 O O . ARG A 1 446 ? -19.767 10.664 25.617 1.00 94.50 446 ARG A O 1
ATOM 3708 N N . LYS A 1 447 ? -20.844 8.706 25.427 1.00 95.06 447 LYS A N 1
ATOM 3709 C CA . LYS A 1 447 ? -21.756 8.958 26.551 1.00 95.06 447 LYS A CA 1
ATOM 3710 C C . LYS A 1 447 ? -21.054 8.870 27.907 1.00 95.06 447 LYS A C 1
ATOM 3712 O O . LYS A 1 447 ? -21.577 9.399 28.882 1.00 95.06 447 LYS A O 1
ATOM 3717 N N . ASP A 1 448 ? -19.904 8.205 27.970 1.00 95.75 448 ASP A N 1
ATOM 3718 C CA . ASP A 1 448 ? -19.117 8.055 29.188 1.00 95.75 448 ASP A CA 1
ATOM 3719 C C . ASP A 1 448 ? -18.019 9.133 29.249 1.00 95.75 448 ASP A C 1
ATOM 3721 O O . ASP A 1 448 ? -17.190 9.276 28.347 1.00 95.75 448 ASP A O 1
ATOM 3725 N N . GLN A 1 449 ? -18.020 9.920 30.326 1.00 93.31 449 GLN A N 1
ATOM 3726 C CA . GLN A 1 449 ? -17.076 11.023 30.503 1.00 93.31 449 GLN A CA 1
ATOM 3727 C C . GLN A 1 449 ? -15.635 10.548 30.710 1.00 93.31 449 GLN A C 1
ATOM 3729 O O . GLN A 1 449 ? -14.708 11.225 30.260 1.00 93.31 449 GLN A O 1
ATOM 3734 N N . ASP A 1 450 ? -15.425 9.408 31.371 1.00 95.69 450 ASP A N 1
ATOM 3735 C CA . ASP A 1 450 ? -14.080 8.872 31.593 1.00 95.69 450 ASP A CA 1
ATOM 3736 C C . ASP A 1 450 ? -13.478 8.398 30.274 1.00 95.69 450 ASP A C 1
ATOM 3738 O O . ASP A 1 450 ? -12.307 8.648 30.002 1.00 95.69 450 ASP A O 1
ATOM 3742 N N . VAL A 1 451 ? -14.299 7.799 29.409 1.00 97.00 451 VAL A N 1
ATOM 3743 C CA . VAL A 1 451 ? -13.908 7.396 28.052 1.00 97.00 451 VAL A CA 1
ATOM 3744 C C . VAL A 1 451 ? -13.434 8.601 27.232 1.00 97.00 451 VAL A C 1
ATOM 3746 O O . VAL A 1 451 ? -12.376 8.545 26.598 1.00 97.00 451 VAL A O 1
ATOM 3749 N N . GLY A 1 452 ? -14.172 9.715 27.284 1.00 94.50 452 GLY A N 1
ATOM 3750 C CA . GLY A 1 452 ? -13.768 10.966 26.637 1.00 94.50 452 GLY A CA 1
ATOM 3751 C C . GLY A 1 452 ? -12.446 11.514 27.185 1.00 94.50 452 GLY A C 1
ATOM 3752 O O . GLY A 1 452 ? -11.545 11.844 26.413 1.00 94.50 452 GLY A O 1
ATOM 3753 N N . LYS A 1 453 ? -12.285 11.548 28.514 1.00 94.75 453 LYS A N 1
ATOM 3754 C CA . LYS A 1 453 ? -11.044 11.997 29.169 1.00 94.75 453 LYS A CA 1
ATOM 3755 C C . LYS A 1 453 ? -9.845 11.109 28.828 1.00 94.75 453 LYS A C 1
ATOM 3757 O O . LYS A 1 453 ? -8.764 11.638 28.591 1.00 94.75 453 LYS A O 1
ATOM 3762 N N . LEU A 1 454 ? -10.019 9.787 28.759 1.00 96.50 454 LEU A N 1
ATOM 3763 C CA . LEU A 1 454 ? -8.974 8.848 28.332 1.00 96.50 454 LEU A CA 1
ATOM 3764 C C . LEU A 1 454 ? -8.500 9.142 26.907 1.00 96.50 454 LEU A C 1
ATOM 3766 O O . LEU A 1 454 ? -7.296 9.195 26.651 1.00 96.50 454 LEU A O 1
ATOM 3770 N N . CYS A 1 455 ? -9.441 9.384 25.991 1.00 95.19 455 CYS A N 1
ATOM 3771 C CA . CYS A 1 455 ? -9.112 9.751 24.618 1.00 95.19 455 CYS A CA 1
ATOM 3772 C C . CYS A 1 455 ? -8.360 11.089 24.559 1.00 95.19 455 CYS A C 1
ATOM 3774 O O . CYS A 1 455 ? -7.341 11.190 23.878 1.00 95.19 455 CYS A O 1
ATOM 3776 N N . ILE A 1 456 ? -8.812 12.101 25.309 1.00 92.75 456 ILE A N 1
ATOM 3777 C CA . ILE A 1 456 ? -8.129 13.401 25.398 1.00 92.75 456 ILE A CA 1
ATOM 3778 C C . ILE A 1 456 ? -6.710 13.225 25.951 1.00 92.75 456 ILE A C 1
ATOM 3780 O O . ILE A 1 456 ? -5.764 13.696 25.329 1.00 92.75 456 ILE A O 1
ATOM 3784 N N . ASN A 1 457 ? -6.539 12.479 27.046 1.00 93.25 457 ASN A N 1
ATOM 3785 C CA . ASN A 1 457 ? -5.232 12.159 27.623 1.00 93.25 457 ASN A CA 1
ATOM 3786 C C . ASN A 1 457 ? -4.286 11.542 26.579 1.00 93.25 457 ASN A C 1
ATOM 3788 O O . ASN A 1 457 ? -3.161 12.010 26.425 1.00 93.25 457 ASN A O 1
ATOM 3792 N N . TYR A 1 458 ? -4.749 10.552 25.810 1.00 93.69 458 TYR A N 1
ATOM 3793 C CA . TYR A 1 458 ? -3.965 9.963 24.720 1.00 93.69 458 TYR A CA 1
ATOM 3794 C C . TYR A 1 458 ? -3.579 10.992 23.639 1.00 93.69 458 TYR A C 1
ATOM 3796 O O . TYR A 1 458 ? -2.467 10.948 23.106 1.00 93.69 458 TYR A O 1
ATOM 3804 N N . LEU A 1 459 ? -4.480 11.915 23.294 1.00 91.44 459 LEU A N 1
ATOM 3805 C CA . LEU A 1 459 ? -4.277 12.872 22.205 1.00 91.44 459 LEU A CA 1
ATOM 3806 C C . LEU A 1 459 ? -3.443 14.100 22.596 1.00 91.44 459 LEU A C 1
ATOM 3808 O O . LEU A 1 459 ? -2.784 14.669 21.726 1.00 91.44 459 LEU A O 1
ATOM 3812 N N . SER A 1 460 ? -3.472 14.538 23.855 1.00 89.25 460 SER A N 1
ATOM 3813 C CA . SER A 1 460 ? -2.897 15.830 24.260 1.00 89.25 460 SER A CA 1
ATOM 3814 C C . SER A 1 460 ? -1.852 15.764 25.370 1.00 89.25 460 SER A C 1
ATOM 3816 O O . SER A 1 460 ? -1.186 16.768 25.611 1.00 89.25 460 SER A O 1
ATOM 3818 N N . ASN A 1 461 ? -1.695 14.640 26.076 1.00 91.50 461 ASN A N 1
ATOM 3819 C CA . ASN A 1 461 ? -0.744 14.558 27.183 1.00 91.50 461 ASN A CA 1
ATOM 3820 C C . ASN A 1 461 ? 0.647 14.118 26.695 1.00 91.50 461 ASN A C 1
ATOM 3822 O O . ASN A 1 461 ? 0.852 12.982 26.259 1.00 91.50 461 ASN A O 1
ATOM 3826 N N . LYS A 1 462 ? 1.616 15.030 26.824 1.00 91.25 462 LYS A N 1
ATOM 3827 C CA . LYS A 1 462 ? 3.009 14.816 26.429 1.00 91.25 462 LYS A CA 1
ATOM 3828 C C . LYS A 1 462 ? 3.685 13.682 27.209 1.00 91.25 462 LYS A C 1
ATOM 3830 O O . LYS A 1 462 ? 4.383 12.884 26.593 1.00 91.25 462 LYS A O 1
ATOM 3835 N N . ASP A 1 463 ? 3.464 13.571 28.516 1.00 92.69 463 ASP A N 1
ATOM 3836 C CA . ASP A 1 463 ? 4.109 12.542 29.344 1.00 92.69 463 ASP A CA 1
ATOM 3837 C C . ASP A 1 463 ? 3.591 11.144 28.987 1.00 92.69 463 ASP A C 1
ATOM 3839 O O . ASP A 1 463 ? 4.374 10.201 28.871 1.00 92.69 463 ASP A O 1
ATOM 3843 N N . ILE A 1 464 ? 2.281 11.023 28.734 1.00 94.25 464 ILE A N 1
ATOM 3844 C CA . ILE A 1 464 ? 1.666 9.791 28.213 1.00 94.25 464 ILE A CA 1
ATOM 3845 C C . ILE A 1 464 ? 2.270 9.440 26.854 1.00 94.25 464 ILE A C 1
ATOM 3847 O O . ILE A 1 464 ? 2.568 8.276 26.587 1.00 94.25 464 ILE A O 1
ATOM 3851 N N . TRP A 1 465 ? 2.489 10.432 25.988 1.00 92.25 465 TRP A N 1
ATOM 3852 C CA . TRP A 1 465 ? 3.151 10.204 24.709 1.00 92.25 465 TRP A CA 1
ATOM 3853 C C . TRP A 1 465 ? 4.596 9.721 24.878 1.00 92.25 465 TRP A C 1
ATOM 3855 O O . TRP A 1 465 ? 4.979 8.742 24.241 1.00 92.25 465 TRP A O 1
ATOM 3865 N N . GLU A 1 466 ? 5.399 10.372 25.719 1.00 92.31 466 GLU A N 1
ATOM 3866 C CA . GLU A 1 466 ? 6.812 10.030 25.923 1.00 92.31 466 GLU A CA 1
ATOM 3867 C C . GLU A 1 466 ? 6.966 8.640 26.547 1.00 92.31 466 GLU A C 1
ATOM 3869 O O . GLU A 1 466 ? 7.644 7.784 25.974 1.00 92.31 466 GLU A O 1
ATOM 3874 N N . LYS A 1 467 ? 6.269 8.374 27.658 1.00 96.12 467 LYS A N 1
ATOM 3875 C CA . LYS A 1 467 ? 6.281 7.066 28.332 1.00 96.12 467 LYS A CA 1
ATOM 3876 C C . LYS A 1 467 ? 5.682 5.969 27.458 1.00 96.12 467 LYS A C 1
ATOM 3878 O O . LYS A 1 467 ? 6.210 4.863 27.397 1.00 96.12 467 LYS A O 1
ATOM 3883 N N . GLY A 1 468 ? 4.619 6.289 26.724 1.00 95.56 468 GLY A N 1
ATOM 3884 C CA . GLY A 1 468 ? 3.971 5.384 25.784 1.00 95.56 468 GLY A CA 1
ATOM 3885 C C . GLY A 1 468 ? 4.837 4.993 24.587 1.00 95.56 468 GLY A C 1
ATOM 3886 O O . GLY A 1 468 ? 4.632 3.918 24.027 1.00 95.56 468 GLY A O 1
ATOM 3887 N N . ASN A 1 469 ? 5.808 5.827 24.199 1.00 94.19 469 ASN A N 1
ATOM 3888 C CA . ASN A 1 469 ? 6.751 5.548 23.112 1.00 94.19 469 ASN A CA 1
ATOM 3889 C C . ASN A 1 469 ? 7.993 4.756 23.548 1.00 94.19 469 ASN A C 1
ATOM 3891 O O . ASN A 1 469 ? 8.796 4.383 22.689 1.00 94.19 469 ASN A O 1
ATOM 3895 N N . VAL A 1 470 ? 8.149 4.470 24.844 1.00 96.50 470 VAL A N 1
ATOM 3896 C CA . VAL A 1 470 ? 9.166 3.531 25.331 1.00 96.50 470 VAL A CA 1
ATOM 3897 C C . VAL A 1 470 ? 8.862 2.144 24.769 1.00 96.50 470 VAL A C 1
ATOM 3899 O O . VAL A 1 470 ? 7.704 1.734 24.716 1.00 96.50 470 VAL A O 1
ATOM 3902 N N . VAL A 1 471 ? 9.892 1.440 24.302 1.00 97.56 471 VAL A N 1
ATOM 3903 C CA . VAL A 1 471 ? 9.765 0.080 23.763 1.00 97.56 471 VAL A CA 1
ATOM 3904 C C . VAL A 1 471 ? 9.649 -0.919 24.907 1.00 97.56 471 VAL A C 1
ATOM 3906 O O . VAL A 1 471 ? 10.344 -0.788 25.911 1.00 97.56 471 VAL A O 1
ATOM 3909 N N . ASP A 1 472 ? 8.792 -1.917 24.727 1.00 97.94 472 ASP A N 1
ATOM 3910 C CA . ASP A 1 472 ? 8.648 -3.049 25.633 1.00 97.94 472 ASP A CA 1
ATOM 3911 C C . ASP A 1 472 ? 8.552 -4.366 24.847 1.00 97.94 472 ASP A C 1
ATOM 3913 O O . ASP A 1 472 ? 8.361 -4.377 23.623 1.00 97.94 472 ASP A O 1
ATOM 3917 N N . VAL A 1 473 ? 8.719 -5.476 25.559 1.00 97.94 473 VAL A N 1
ATOM 3918 C CA . VAL A 1 473 ? 8.782 -6.829 25.014 1.00 97.94 473 VAL A CA 1
ATOM 3919 C C . VAL A 1 473 ? 7.780 -7.719 25.738 1.00 97.94 473 VAL A C 1
ATOM 3921 O O . VAL A 1 473 ? 7.738 -7.769 26.964 1.00 97.94 473 VAL A O 1
ATOM 3924 N N . LEU A 1 474 ? 7.008 -8.483 24.969 1.00 98.19 474 LEU A N 1
ATOM 3925 C CA . LEU A 1 474 ? 6.119 -9.516 25.491 1.00 98.19 474 LEU A CA 1
ATOM 3926 C C . LEU A 1 474 ? 6.372 -10.824 24.745 1.00 98.19 474 LEU A C 1
ATOM 3928 O O . LEU A 1 474 ? 6.501 -10.833 23.523 1.00 98.19 474 LEU A O 1
ATOM 3932 N N . ILE A 1 475 ? 6.425 -11.930 25.483 1.00 98.44 475 ILE A N 1
ATOM 3933 C CA . ILE A 1 475 ? 6.372 -13.278 24.915 1.00 98.44 475 ILE A CA 1
ATOM 3934 C C . ILE A 1 475 ? 4.947 -13.780 25.108 1.00 98.44 475 ILE A C 1
ATOM 3936 O O . ILE A 1 475 ? 4.505 -14.007 26.237 1.00 98.44 475 ILE A O 1
ATOM 3940 N N . PHE A 1 476 ? 4.212 -13.919 24.013 1.00 98.31 476 PHE A N 1
ATOM 3941 C CA . PHE A 1 476 ? 2.843 -14.405 24.054 1.00 98.31 476 PHE A CA 1
ATOM 3942 C C . PHE A 1 476 ? 2.778 -15.876 24.467 1.00 98.31 476 PHE A C 1
ATOM 3944 O O . PHE A 1 476 ? 3.636 -16.688 24.112 1.00 98.31 476 PHE A O 1
ATOM 3951 N N . HIS A 1 477 ? 1.701 -16.239 25.161 1.00 97.81 477 HIS A N 1
ATOM 3952 C CA . HIS A 1 477 ? 1.265 -17.627 25.218 1.00 97.81 477 HIS A CA 1
ATOM 3953 C C . HIS A 1 477 ? 1.030 -18.163 23.795 1.00 97.81 477 HIS A C 1
ATOM 3955 O O . HIS A 1 477 ? 0.589 -17.429 22.907 1.00 97.81 477 HIS A O 1
ATOM 3961 N N . LYS A 1 478 ? 1.284 -19.458 23.571 1.00 96.56 478 LYS A N 1
ATOM 3962 C CA . LYS A 1 478 ? 1.228 -20.075 22.231 1.00 96.56 478 LYS A CA 1
ATOM 3963 C C . LYS A 1 478 ? -0.152 -19.999 21.570 1.00 96.56 478 LYS A C 1
ATOM 3965 O O . LYS A 1 478 ? -0.245 -20.055 20.346 1.00 96.56 478 LYS A O 1
ATOM 3970 N N . ASP A 1 479 ? -1.203 -19.815 22.365 1.00 97.12 479 ASP A N 1
ATOM 3971 C CA . ASP A 1 479 ? -2.577 -19.636 21.884 1.00 97.12 479 ASP A CA 1
ATOM 3972 C C . ASP A 1 479 ? -2.743 -18.419 20.963 1.00 97.12 479 ASP A C 1
ATOM 3974 O O . ASP A 1 479 ? -3.688 -18.398 20.172 1.00 97.12 479 ASP A O 1
ATOM 3978 N N . ILE A 1 480 ? -1.830 -17.434 21.007 1.00 98.38 480 ILE A N 1
ATOM 3979 C CA . ILE A 1 480 ? -1.878 -16.243 20.144 1.00 98.38 480 ILE A CA 1
ATOM 3980 C C . ILE A 1 480 ? -2.067 -16.606 18.667 1.00 98.38 480 ILE A C 1
ATOM 3982 O O . I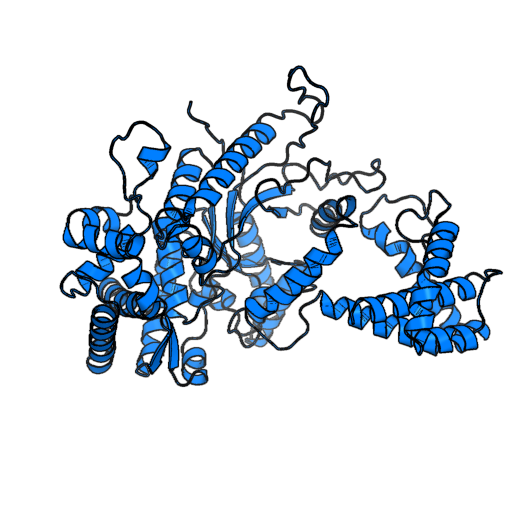LE A 1 480 ? -2.879 -15.974 17.997 1.00 98.38 480 ILE A O 1
ATOM 3986 N N . SER A 1 481 ? -1.408 -17.660 18.171 1.00 98.19 481 SER A N 1
ATOM 3987 C CA . SER A 1 481 ? -1.499 -18.060 16.764 1.00 98.19 481 SER A CA 1
ATOM 3988 C C . SER A 1 481 ? -2.930 -18.422 16.367 1.00 98.19 481 SER A C 1
ATOM 3990 O O . SER A 1 481 ? -3.425 -17.944 15.345 1.00 98.19 481 SER A O 1
ATOM 3992 N N . SER A 1 482 ? -3.611 -19.220 17.196 1.00 98.44 482 SER A N 1
ATOM 3993 C CA . SER A 1 482 ? -4.995 -19.643 16.948 1.00 98.44 482 SER A CA 1
ATOM 3994 C C . SER A 1 482 ? -5.993 -18.514 17.205 1.00 98.44 482 SER A C 1
ATOM 3996 O O . SER A 1 482 ? -6.961 -18.359 16.461 1.00 98.44 482 SER A O 1
ATOM 3998 N N . ILE A 1 483 ? -5.763 -17.691 18.231 1.00 98.62 483 ILE A N 1
ATOM 3999 C CA . ILE A 1 483 ? -6.628 -16.545 18.537 1.00 98.62 483 ILE A CA 1
ATOM 4000 C C . ILE A 1 483 ? -6.595 -15.527 17.397 1.00 98.62 483 ILE A C 1
ATOM 4002 O O . ILE A 1 483 ? -7.645 -15.100 16.917 1.00 98.62 483 ILE A O 1
ATOM 4006 N N . VAL A 1 484 ? -5.407 -15.178 16.909 1.00 98.69 484 VAL A N 1
ATOM 4007 C CA . VAL A 1 484 ? -5.247 -14.227 15.805 1.00 98.69 484 VAL A CA 1
ATOM 4008 C C . VAL A 1 484 ? -5.807 -14.793 14.502 1.00 98.69 484 VAL A C 1
ATOM 4010 O O . VAL A 1 484 ? -6.441 -14.053 13.756 1.00 98.69 484 VAL A O 1
ATOM 4013 N N . GLU A 1 485 ? -5.678 -16.098 14.250 1.00 98.56 485 GLU A N 1
ATOM 4014 C CA . GLU A 1 485 ? -6.308 -16.744 13.091 1.00 98.56 485 GLU A CA 1
ATOM 4015 C C . GLU A 1 485 ? -7.842 -16.643 13.136 1.00 98.56 485 GLU A C 1
ATOM 4017 O O . GLU A 1 485 ? -8.488 -16.307 12.138 1.00 98.56 485 GLU A O 1
ATOM 4022 N N . GLN A 1 486 ? -8.445 -16.880 14.303 1.00 98.69 486 GLN A N 1
ATOM 4023 C CA . GLN A 1 486 ? -9.890 -16.735 14.489 1.00 98.69 486 GLN A CA 1
ATOM 4024 C C . GLN A 1 486 ? -10.339 -15.277 14.314 1.00 98.69 486 GLN A C 1
ATOM 4026 O O . GLN A 1 486 ? -11.362 -15.023 13.671 1.00 98.69 486 GLN A O 1
ATOM 4031 N N . ILE A 1 487 ? -9.553 -14.311 14.803 1.00 98.81 487 ILE A N 1
ATOM 4032 C CA . ILE A 1 487 ? -9.800 -12.881 14.573 1.00 98.81 487 ILE A CA 1
ATOM 4033 C C . ILE A 1 487 ? -9.698 -12.542 13.078 1.00 98.81 487 ILE A C 1
ATOM 4035 O O . ILE A 1 487 ? -10.576 -11.850 12.561 1.00 98.81 487 ILE A O 1
ATOM 4039 N N . GLN A 1 488 ? -8.695 -13.055 12.355 1.00 98.69 488 GLN A N 1
ATOM 4040 C CA . GLN A 1 488 ? -8.587 -12.886 10.899 1.00 98.69 488 GLN A CA 1
ATOM 4041 C C . GLN A 1 488 ? -9.857 -13.376 10.195 1.00 98.69 488 GLN A C 1
ATOM 4043 O O . GLN A 1 488 ? -10.421 -12.655 9.373 1.00 98.69 488 GLN A O 1
ATOM 4048 N N . ASN A 1 489 ? -10.354 -14.566 10.548 1.00 98.44 489 ASN A N 1
ATOM 4049 C CA . ASN A 1 489 ? -11.567 -15.135 9.955 1.00 98.44 489 ASN A CA 1
ATOM 4050 C C . ASN A 1 489 ? -12.809 -14.273 10.245 1.00 98.44 489 ASN A C 1
ATOM 4052 O O . ASN A 1 489 ? -13.591 -13.980 9.335 1.00 98.44 489 ASN A O 1
ATOM 4056 N N . TYR A 1 490 ? -12.956 -13.791 11.482 1.00 98.62 490 TYR A N 1
ATOM 4057 C CA . TYR A 1 490 ? -14.008 -12.846 11.862 1.00 98.62 490 TYR A CA 1
ATOM 4058 C C . TYR A 1 490 ? -13.933 -11.536 11.055 1.00 98.62 490 TYR A C 1
ATOM 4060 O O . TYR A 1 490 ? -14.937 -11.067 10.510 1.00 98.62 490 TYR A O 1
ATOM 4068 N N . MET A 1 491 ? -12.737 -10.965 10.905 1.00 98.62 491 MET A N 1
ATOM 4069 C CA . MET A 1 491 ? -12.528 -9.734 10.141 1.00 98.62 491 MET A CA 1
ATOM 4070 C C . MET A 1 491 ? -12.770 -9.915 8.639 1.00 98.62 491 MET A C 1
ATOM 4072 O O . MET A 1 491 ? -13.377 -9.044 8.011 1.00 98.62 491 MET A O 1
ATOM 4076 N N . MET A 1 492 ? -12.373 -11.050 8.056 1.00 98.62 492 MET A N 1
ATOM 4077 C CA . MET A 1 492 ? -12.704 -11.380 6.666 1.00 98.62 492 MET A CA 1
ATOM 4078 C C . MET A 1 492 ? -14.222 -11.417 6.455 1.00 98.62 492 MET A C 1
ATOM 4080 O O . MET A 1 492 ? -14.716 -10.834 5.488 1.00 98.62 492 MET A O 1
ATOM 4084 N N . ALA A 1 493 ? -14.981 -11.996 7.392 1.00 98.50 493 ALA A N 1
ATOM 4085 C CA . ALA A 1 493 ? -16.443 -11.990 7.332 1.00 98.50 493 ALA A CA 1
ATOM 4086 C C . ALA A 1 493 ? -17.028 -10.562 7.379 1.00 98.50 493 ALA A C 1
ATOM 4088 O O . ALA A 1 493 ? -17.966 -10.253 6.636 1.00 98.50 493 ALA A O 1
ATOM 4089 N N . ILE A 1 494 ? -16.451 -9.657 8.182 1.00 98.19 494 ILE A N 1
ATOM 4090 C CA . ILE A 1 494 ? -16.830 -8.231 8.191 1.00 98.19 494 ILE A CA 1
ATOM 4091 C C . ILE A 1 494 ? -16.558 -7.578 6.833 1.00 98.19 494 ILE A C 1
ATOM 4093 O O . ILE A 1 494 ? -17.425 -6.868 6.316 1.00 98.19 494 ILE A O 1
ATOM 4097 N N . ILE A 1 495 ? -15.382 -7.809 6.246 1.00 98.50 495 ILE A N 1
ATOM 4098 C CA . ILE A 1 495 ? -14.984 -7.248 4.946 1.00 98.50 495 ILE A CA 1
ATOM 4099 C C . ILE A 1 495 ? -15.943 -7.700 3.845 1.00 98.50 495 ILE A C 1
ATOM 4101 O O . ILE A 1 495 ? -16.445 -6.862 3.087 1.00 98.50 495 ILE A O 1
ATOM 4105 N N . VAL A 1 496 ? -16.272 -8.995 3.806 1.00 98.38 496 VAL A N 1
ATOM 4106 C CA . VAL A 1 496 ? -17.253 -9.564 2.871 1.00 98.38 496 VAL A CA 1
ATOM 4107 C C . VAL A 1 496 ? -18.628 -8.936 3.081 1.00 98.38 496 VAL A C 1
ATOM 4109 O O . VAL A 1 496 ? -19.225 -8.429 2.128 1.00 98.38 496 VAL A O 1
ATOM 4112 N N . LYS A 1 497 ? -19.115 -8.883 4.329 1.00 98.06 497 LYS A N 1
ATOM 4113 C CA . LYS A 1 497 ? -20.417 -8.285 4.670 1.00 98.06 497 LYS A CA 1
ATOM 4114 C C . LYS A 1 497 ? -20.497 -6.817 4.251 1.00 98.06 497 LYS A C 1
ATOM 4116 O O . LYS A 1 497 ? -21.513 -6.379 3.711 1.00 98.06 497 LYS A O 1
ATOM 4121 N N . LYS A 1 498 ? -19.426 -6.050 4.473 1.00 97.69 498 LYS A N 1
ATOM 4122 C CA . LYS A 1 498 ? -19.327 -4.640 4.071 1.00 97.69 498 LYS A CA 1
ATOM 4123 C C . LYS A 1 498 ? -19.032 -4.462 2.580 1.00 97.69 498 LYS A C 1
ATOM 4125 O O . LYS A 1 498 ? -19.107 -3.329 2.113 1.00 97.69 498 LYS A O 1
ATOM 4130 N N . LYS A 1 499 ? -18.759 -5.538 1.829 1.00 97.75 499 LYS A N 1
ATOM 4131 C CA . LYS A 1 499 ? -18.400 -5.533 0.399 1.00 97.75 499 LYS A CA 1
ATOM 4132 C C . LYS A 1 499 ? -17.178 -4.658 0.099 1.00 97.75 499 LYS A C 1
ATOM 4134 O O . LYS A 1 499 ? -17.148 -3.953 -0.912 1.00 97.75 499 LYS A O 1
ATOM 4139 N N . ILE A 1 500 ? -16.204 -4.671 1.004 1.00 98.44 500 ILE A N 1
ATOM 4140 C CA . ILE A 1 500 ? -14.929 -3.974 0.829 1.00 98.44 500 ILE A CA 1
ATOM 4141 C C . ILE A 1 500 ? -14.014 -4.892 0.020 1.00 98.44 500 ILE A C 1
ATOM 4143 O O . ILE A 1 500 ? -13.928 -6.087 0.299 1.00 98.44 500 ILE A O 1
ATOM 4147 N N . ALA A 1 501 ? -13.371 -4.349 -1.008 1.00 98.38 501 ALA A N 1
ATOM 4148 C CA . ALA A 1 501 ? -12.430 -5.114 -1.817 1.00 98.38 501 ALA A CA 1
ATOM 4149 C C . ALA A 1 501 ? -10.993 -4.970 -1.300 1.00 98.38 501 ALA A C 1
ATOM 4151 O O . ALA A 1 501 ? -10.678 -4.000 -0.612 1.00 98.38 501 ALA A O 1
ATOM 4152 N N . ILE A 1 502 ? -10.124 -5.911 -1.663 1.00 98.69 502 ILE A N 1
ATOM 4153 C CA . ILE A 1 502 ? -8.691 -5.862 -1.352 1.00 98.69 502 ILE A CA 1
ATOM 4154 C C . ILE A 1 502 ? -7.884 -5.730 -2.648 1.00 98.69 502 ILE A C 1
ATOM 4156 O O . ILE A 1 502 ? -8.099 -6.464 -3.618 1.00 98.69 502 ILE A O 1
ATOM 4160 N N . GLU A 1 503 ? -6.947 -4.789 -2.654 1.00 98.38 503 GLU A N 1
ATOM 4161 C CA . GLU A 1 503 ? -5.966 -4.579 -3.715 1.00 98.38 503 GLU A CA 1
ATOM 4162 C C . GLU A 1 503 ? -4.693 -5.358 -3.356 1.00 98.38 503 GLU A C 1
ATOM 4164 O O . GLU A 1 503 ? -3.924 -4.944 -2.491 1.00 98.38 503 GLU A O 1
ATOM 4169 N N . SER A 1 504 ? -4.477 -6.505 -4.000 1.00 97.62 504 SER A N 1
ATOM 4170 C CA . SER A 1 504 ? -3.298 -7.346 -3.780 1.00 97.62 504 SER A CA 1
ATOM 4171 C C . SER A 1 504 ? -2.173 -6.941 -4.730 1.00 97.62 504 SER A C 1
ATOM 4173 O O . SER A 1 504 ? -2.417 -6.721 -5.920 1.00 97.62 504 SER A O 1
ATOM 4175 N N . ASN A 1 505 ? -0.942 -6.891 -4.224 1.00 97.56 505 ASN A N 1
ATOM 4176 C CA . ASN A 1 505 ? 0.237 -6.420 -4.952 1.00 97.56 505 ASN A CA 1
ATOM 4177 C C . ASN A 1 505 ? 1.362 -7.471 -4.877 1.00 97.56 505 ASN A C 1
ATOM 4179 O O . ASN A 1 505 ? 2.261 -7.312 -4.057 1.00 97.56 505 ASN A O 1
ATOM 4183 N N . PRO A 1 506 ? 1.328 -8.556 -5.675 1.00 97.44 506 PRO A N 1
ATOM 4184 C CA . PRO A 1 506 ? 2.137 -9.756 -5.440 1.00 97.44 506 PRO A CA 1
ATOM 4185 C C . PRO A 1 506 ? 3.630 -9.542 -5.205 1.00 97.44 506 PRO A C 1
ATOM 4187 O O . PRO A 1 506 ? 4.155 -9.972 -4.175 1.00 97.44 506 PRO A O 1
ATOM 4190 N N . SER A 1 507 ? 4.317 -8.864 -6.124 1.00 96.31 507 SER A N 1
ATOM 4191 C CA . SER A 1 507 ? 5.752 -8.595 -5.978 1.00 96.31 507 SER A CA 1
ATOM 4192 C C . SER A 1 507 ? 6.053 -7.714 -4.763 1.00 96.31 507 SER A C 1
ATOM 4194 O O . SER A 1 507 ? 7.041 -7.949 -4.074 1.00 96.31 507 SER A O 1
ATOM 4196 N N . SER A 1 508 ? 5.198 -6.725 -4.487 1.00 95.94 508 SER A N 1
ATOM 4197 C CA . SER A 1 508 ? 5.340 -5.820 -3.341 1.00 95.94 508 SER A CA 1
ATOM 4198 C C . SER A 1 508 ? 5.120 -6.558 -2.020 1.00 95.94 508 SER A C 1
ATOM 4200 O O . SER A 1 508 ? 5.977 -6.545 -1.141 1.00 95.94 508 SER A O 1
ATOM 4202 N N . ASN A 1 509 ? 4.031 -7.323 -1.922 1.00 96.38 509 ASN A N 1
ATOM 4203 C CA . ASN A 1 509 ? 3.649 -8.061 -0.724 1.00 96.38 509 ASN A CA 1
ATOM 4204 C C . ASN A 1 509 ? 4.728 -9.064 -0.305 1.00 96.38 509 ASN A C 1
ATOM 4206 O O . ASN A 1 509 ? 5.065 -9.108 0.872 1.00 96.38 509 ASN A O 1
ATOM 4210 N N . VAL A 1 510 ? 5.317 -9.810 -1.246 1.00 94.88 510 VAL A N 1
ATOM 4211 C CA . VAL A 1 510 ? 6.422 -10.745 -0.952 1.00 94.88 510 VAL A CA 1
ATOM 4212 C C . VAL A 1 510 ? 7.722 -10.016 -0.583 1.00 94.88 510 VAL A C 1
ATOM 4214 O O . VAL A 1 510 ? 8.548 -10.547 0.152 1.00 94.88 510 VAL A O 1
ATOM 4217 N N . LYS A 1 511 ? 7.940 -8.795 -1.086 1.00 92.94 511 LYS A N 1
ATOM 4218 C CA . LYS A 1 511 ? 9.144 -7.999 -0.793 1.00 92.94 511 LYS A CA 1
ATOM 4219 C C . LYS A 1 511 ? 9.044 -7.158 0.477 1.00 92.94 511 LYS A C 1
ATOM 4221 O O . LYS A 1 511 ? 10.086 -6.756 0.992 1.00 92.94 511 LYS A O 1
ATOM 4226 N N . ILE A 1 512 ? 7.840 -6.865 0.955 1.00 92.19 512 ILE A N 1
ATOM 4227 C CA . ILE A 1 512 ? 7.600 -6.002 2.115 1.00 92.19 512 ILE A CA 1
ATOM 4228 C C . ILE A 1 512 ? 7.072 -6.814 3.297 1.00 92.19 512 ILE A C 1
ATOM 4230 O O . ILE A 1 512 ? 7.640 -6.727 4.384 1.00 92.19 512 ILE A O 1
ATOM 4234 N N . GLY A 1 513 ? 6.024 -7.610 3.088 1.00 91.06 513 GLY A N 1
ATOM 4235 C CA . GLY A 1 513 ? 5.357 -8.362 4.145 1.00 91.06 513 GLY A CA 1
ATOM 4236 C C . GLY A 1 513 ? 6.071 -9.662 4.532 1.00 91.06 513 GLY A C 1
ATOM 4237 O O . GLY A 1 513 ? 6.957 -10.133 3.817 1.00 91.06 513 GLY A O 1
ATOM 4238 N N . PRO A 1 514 ? 5.665 -10.284 5.655 1.00 90.00 514 PRO A N 1
ATOM 4239 C CA . PRO A 1 514 ? 6.209 -11.557 6.125 1.00 90.00 514 PRO A CA 1
ATOM 4240 C C . PRO A 1 514 ? 5.620 -12.735 5.326 1.00 90.00 514 PRO A C 1
ATOM 4242 O O . PRO A 1 514 ? 4.832 -13.519 5.850 1.00 90.00 514 PRO A O 1
ATOM 4245 N N . ILE A 1 515 ? 5.940 -12.816 4.031 1.00 91.56 515 ILE A N 1
ATOM 4246 C CA . ILE A 1 515 ? 5.433 -13.844 3.112 1.00 91.56 515 ILE A CA 1
ATOM 4247 C C . ILE A 1 515 ? 6.622 -14.583 2.492 1.00 91.56 515 ILE A C 1
ATOM 4249 O O . ILE A 1 515 ? 7.370 -14.009 1.702 1.00 91.56 515 ILE A O 1
ATOM 4253 N N . ASP A 1 516 ? 6.753 -15.875 2.792 1.00 87.62 516 ASP A N 1
ATOM 4254 C CA . ASP A 1 516 ? 7.918 -16.686 2.400 1.00 87.62 516 ASP A CA 1
ATOM 4255 C C . ASP A 1 516 ? 7.995 -16.999 0.894 1.00 87.62 516 ASP A C 1
ATOM 4257 O O . ASP A 1 516 ? 9.017 -17.461 0.385 1.00 87.62 516 ASP A O 1
ATOM 4261 N N . GLY A 1 517 ? 6.923 -16.737 0.147 1.00 92.50 517 GLY A N 1
ATOM 4262 C CA . GLY A 1 517 ? 6.876 -16.955 -1.292 1.00 92.50 517 GLY A CA 1
ATOM 4263 C C . GLY A 1 517 ? 5.496 -16.713 -1.889 1.00 92.50 517 GLY A C 1
ATOM 4264 O O . GLY A 1 517 ? 4.495 -16.587 -1.185 1.00 92.50 517 GLY A O 1
ATOM 4265 N N . TYR A 1 518 ? 5.424 -16.668 -3.220 1.00 96.31 518 TYR A N 1
ATOM 4266 C CA . TYR A 1 518 ? 4.165 -16.410 -3.924 1.00 96.31 518 TYR A CA 1
ATOM 4267 C C . TYR A 1 518 ? 3.109 -17.502 -3.691 1.00 96.31 518 TYR A C 1
ATOM 4269 O O . TYR A 1 518 ? 1.919 -17.203 -3.716 1.00 96.31 518 TYR A O 1
ATOM 4277 N N . ASN A 1 519 ? 3.516 -18.747 -3.432 1.00 95.38 519 ASN A N 1
ATOM 4278 C CA . ASN A 1 519 ? 2.632 -19.866 -3.084 1.00 95.38 519 ASN A CA 1
ATOM 4279 C C . ASN A 1 519 ? 1.907 -19.659 -1.738 1.00 95.38 519 ASN A C 1
ATOM 4281 O O . ASN A 1 519 ? 0.778 -20.120 -1.580 1.00 95.38 519 ASN A O 1
ATOM 4285 N N . PHE A 1 520 ? 2.498 -18.883 -0.824 1.00 94.19 520 PHE A N 1
ATOM 4286 C CA . PHE A 1 520 ? 1.907 -18.487 0.459 1.00 94.19 520 PHE A CA 1
ATOM 4287 C C . PHE A 1 520 ? 1.182 -17.136 0.401 1.00 94.19 520 PHE A C 1
ATOM 4289 O O . PHE A 1 520 ? 0.858 -16.550 1.434 1.00 94.19 520 PHE A O 1
ATOM 4296 N N . HIS A 1 521 ? 0.936 -16.593 -0.795 1.00 96.69 521 HIS A N 1
ATOM 4297 C CA . HIS A 1 521 ? 0.354 -15.264 -0.907 1.00 96.69 521 HIS A CA 1
ATOM 4298 C C . HIS A 1 521 ? -1.073 -15.221 -0.308 1.00 96.69 521 HIS A C 1
ATOM 4300 O O . HIS A 1 521 ? -1.945 -15.981 -0.741 1.00 96.69 521 HIS A O 1
ATOM 4306 N N . PRO A 1 522 ? -1.385 -14.238 0.568 1.00 95.81 522 PRO A N 1
ATOM 4307 C CA . PRO A 1 522 ? -2.712 -14.030 1.162 1.00 95.81 522 PRO A CA 1
ATOM 4308 C C . PRO A 1 522 ? -3.900 -13.963 0.190 1.00 95.81 522 PRO A C 1
ATOM 4310 O O . PRO A 1 522 ? -5.042 -14.170 0.597 1.00 95.81 522 PRO A O 1
ATOM 4313 N N . CYS A 1 523 ? -3.663 -13.704 -1.103 1.00 96.19 523 CYS A N 1
ATOM 4314 C CA . CYS A 1 523 ? -4.721 -13.555 -2.094 1.00 96.19 523 CYS A CA 1
ATOM 4315 C C . CYS A 1 523 ? -5.538 -14.842 -2.254 1.00 96.19 523 CYS A C 1
ATOM 4317 O O . CYS A 1 523 ? -6.749 -14.769 -2.461 1.00 96.19 523 CYS A O 1
ATOM 4319 N N . PHE A 1 524 ? -4.916 -16.013 -2.081 1.00 96.44 524 PHE A N 1
ATOM 4320 C CA . PHE A 1 524 ? -5.615 -17.294 -2.134 1.00 96.44 524 PHE A CA 1
ATOM 4321 C C . PHE A 1 524 ? -6.597 -17.437 -0.971 1.00 96.44 524 PHE A C 1
ATOM 4323 O O . PHE A 1 524 ? -7.761 -17.775 -1.194 1.00 96.44 524 PHE A O 1
ATOM 4330 N N . ARG A 1 525 ? -6.165 -17.085 0.248 1.00 96.19 525 ARG A N 1
ATOM 4331 C CA . ARG A 1 525 ? -7.015 -17.105 1.445 1.00 96.19 525 ARG A CA 1
ATOM 4332 C C . ARG A 1 525 ? -8.144 -16.081 1.362 1.00 96.19 525 ARG A C 1
ATOM 4334 O O . ARG A 1 525 ? -9.273 -16.374 1.746 1.00 96.19 525 ARG A O 1
ATOM 4341 N N . PHE A 1 526 ? -7.882 -14.898 0.813 1.00 97.62 526 PHE A N 1
ATOM 4342 C CA . PHE A 1 526 ? -8.931 -13.909 0.572 1.00 97.62 526 PHE A CA 1
ATOM 4343 C C . PHE A 1 526 ? -10.006 -14.450 -0.386 1.00 97.62 526 PHE A C 1
ATOM 4345 O O . PHE A 1 526 ? -11.202 -14.362 -0.102 1.00 97.62 526 PHE A O 1
ATOM 4352 N N . LEU A 1 527 ? -9.593 -15.053 -1.507 1.00 96.44 527 LEU A N 1
ATOM 4353 C CA . LEU A 1 527 ? -10.506 -15.582 -2.524 1.00 96.44 527 LEU A CA 1
ATOM 4354 C C . LEU A 1 527 ? -11.327 -16.774 -2.028 1.00 96.44 527 LEU A C 1
ATOM 4356 O O . LEU A 1 527 ? -12.502 -16.876 -2.404 1.00 96.44 527 LEU A O 1
ATOM 4360 N N . SER A 1 528 ? -10.732 -17.651 -1.211 1.00 95.69 528 SER A N 1
ATOM 4361 C CA . SER A 1 528 ? -11.420 -18.793 -0.596 1.00 95.69 528 SER A CA 1
ATOM 4362 C C . SER A 1 528 ? -12.448 -18.353 0.449 1.00 95.69 528 SER A C 1
ATOM 4364 O O . SER A 1 528 ? -13.475 -19.004 0.600 1.00 95.69 528 SER A O 1
ATOM 4366 N N . ASN A 1 529 ? -12.224 -17.209 1.103 1.00 96.81 529 ASN A N 1
ATOM 4367 C CA . ASN A 1 529 ? -13.155 -16.600 2.057 1.00 96.81 529 ASN A CA 1
ATOM 4368 C C . ASN A 1 529 ? -14.149 -15.620 1.404 1.00 96.81 529 ASN A C 1
ATOM 4370 O O . ASN A 1 529 ? -14.843 -14.882 2.096 1.00 96.81 529 ASN A O 1
ATOM 4374 N N . GLY A 1 530 ? -14.242 -15.594 0.069 1.00 96.31 530 GLY A N 1
ATOM 4375 C CA . GLY A 1 530 ? -15.241 -14.797 -0.652 1.00 96.31 530 GLY A CA 1
ATOM 4376 C C . GLY A 1 530 ? -14.931 -13.300 -0.760 1.00 96.31 530 GLY A C 1
ATOM 4377 O O . GLY A 1 530 ? -15.791 -12.532 -1.197 1.00 96.31 530 GLY A O 1
ATOM 4378 N N . ILE A 1 531 ? -13.719 -12.864 -0.410 1.00 97.69 531 ILE A N 1
ATOM 4379 C CA . ILE A 1 531 ? -13.305 -11.467 -0.574 1.00 97.69 531 ILE A CA 1
ATOM 4380 C C . ILE A 1 531 ? -13.101 -11.157 -2.061 1.00 97.69 531 ILE A C 1
ATOM 4382 O O . ILE A 1 531 ? -12.538 -11.943 -2.828 1.00 97.69 531 ILE A O 1
ATOM 4386 N N . ASN A 1 532 ? -13.553 -9.973 -2.478 1.00 97.44 532 ASN A N 1
ATOM 4387 C CA . ASN A 1 532 ? -13.290 -9.444 -3.811 1.00 97.44 532 ASN A CA 1
ATOM 4388 C C . ASN A 1 532 ? -11.849 -8.908 -3.872 1.00 97.44 532 ASN A C 1
ATOM 4390 O O . ASN A 1 532 ? -11.551 -7.874 -3.278 1.00 97.44 532 ASN A O 1
ATOM 4394 N N . VAL A 1 533 ? -10.963 -9.609 -4.584 1.00 97.75 533 VAL A N 1
ATOM 4395 C CA . VAL A 1 533 ? -9.523 -9.299 -4.662 1.00 97.75 533 VAL A CA 1
ATOM 4396 C C . VAL A 1 533 ? -9.109 -8.964 -6.086 1.00 97.75 533 VAL A C 1
ATOM 4398 O O . VAL A 1 533 ? -9.508 -9.667 -7.017 1.00 97.75 533 VAL A O 1
ATOM 4401 N N . SER A 1 534 ? -8.299 -7.917 -6.246 1.00 97.75 534 SER A N 1
ATOM 4402 C CA . SER A 1 534 ? -7.608 -7.579 -7.498 1.00 97.75 534 SER A CA 1
ATOM 4403 C C . SER A 1 534 ? -6.101 -7.825 -7.387 1.00 97.75 534 SER A C 1
ATOM 4405 O O . SER A 1 534 ? -5.556 -7.834 -6.287 1.00 97.75 534 SER A O 1
ATOM 4407 N N . VAL A 1 535 ? -5.434 -8.013 -8.528 1.00 98.06 535 VAL A N 1
ATOM 4408 C CA . VAL A 1 535 ? -3.968 -8.100 -8.640 1.00 98.06 535 VAL A CA 1
ATOM 4409 C C . VAL A 1 535 ? -3.450 -6.850 -9.343 1.00 98.06 535 VAL A C 1
ATOM 4411 O O . VAL A 1 535 ? -3.919 -6.526 -10.436 1.00 98.06 535 VAL A O 1
ATOM 4414 N N . ASN A 1 536 ? -2.487 -6.166 -8.725 1.00 97.56 536 ASN A N 1
ATOM 4415 C CA . ASN A 1 536 ? -1.944 -4.889 -9.185 1.00 97.56 536 ASN A CA 1
ATOM 4416 C C . ASN A 1 536 ? -0.410 -4.860 -9.041 1.00 97.56 536 ASN A C 1
ATOM 4418 O O . ASN A 1 536 ? 0.184 -5.742 -8.431 1.00 97.56 536 ASN A O 1
ATOM 4422 N N . THR A 1 537 ? 0.243 -3.863 -9.646 1.00 95.81 537 THR A N 1
ATOM 4423 C CA . THR A 1 537 ? 1.717 -3.785 -9.708 1.00 95.81 537 THR A CA 1
ATOM 4424 C C . THR A 1 537 ? 2.369 -3.019 -8.572 1.00 95.81 537 THR A C 1
ATOM 4426 O O . THR A 1 537 ? 3.592 -3.073 -8.464 1.00 95.81 537 THR A O 1
ATOM 4429 N N . ASP A 1 538 ? 1.588 -2.228 -7.833 1.00 95.00 538 ASP A N 1
ATOM 4430 C CA . ASP A 1 538 ? 2.111 -1.221 -6.911 1.00 95.00 538 ASP A CA 1
ATOM 4431 C C . ASP A 1 538 ? 3.194 -0.348 -7.597 1.00 95.00 538 ASP A C 1
ATOM 4433 O O . ASP A 1 538 ? 2.952 0.193 -8.687 1.00 95.00 538 ASP A O 1
ATOM 4437 N N . ASP A 1 539 ? 4.419 -0.296 -7.068 1.00 92.06 539 ASP A N 1
ATOM 4438 C CA . ASP A 1 539 ? 5.578 0.361 -7.677 1.00 92.06 539 ASP A CA 1
ATOM 4439 C C . ASP A 1 539 ? 6.277 -0.477 -8.770 1.00 92.06 539 ASP A C 1
ATOM 4441 O O . ASP A 1 539 ? 7.381 -1.010 -8.603 1.00 92.06 539 ASP A O 1
ATOM 4445 N N . LYS A 1 540 ? 5.687 -0.493 -9.975 1.00 91.06 540 LYS A N 1
ATOM 4446 C CA . LYS A 1 540 ? 6.208 -1.177 -11.186 1.00 91.06 540 LYS A CA 1
ATOM 4447 C C . LYS A 1 540 ? 7.724 -1.022 -11.402 1.00 91.06 540 LYS A C 1
ATOM 4449 O O . LYS A 1 540 ? 8.393 -1.954 -11.848 1.00 91.06 540 LYS A O 1
ATOM 4454 N N . GLY A 1 541 ? 8.263 0.171 -11.133 1.00 89.06 541 GLY A N 1
ATOM 4455 C CA . GLY A 1 541 ? 9.678 0.494 -11.333 1.00 89.06 541 GLY A CA 1
ATOM 4456 C C . GLY A 1 541 ? 10.618 -0.125 -10.295 1.00 89.06 541 GLY A C 1
ATOM 4457 O O . GLY A 1 541 ? 11.667 -0.636 -10.682 1.00 89.06 541 GLY A O 1
ATOM 4458 N N . ILE A 1 542 ? 10.240 -0.102 -9.013 1.00 91.00 542 ILE A N 1
ATOM 4459 C CA . ILE A 1 542 ? 11.078 -0.584 -7.899 1.00 91.00 542 ILE A CA 1
ATOM 4460 C C . ILE A 1 542 ? 11.085 -2.113 -7.864 1.00 91.00 542 ILE A C 1
ATOM 4462 O O . ILE A 1 542 ? 12.139 -2.724 -7.693 1.00 91.00 542 ILE A O 1
ATOM 4466 N N . PHE A 1 543 ? 9.935 -2.738 -8.122 1.00 93.06 543 PHE A N 1
ATOM 4467 C CA . PHE A 1 543 ? 9.816 -4.197 -8.185 1.00 93.06 543 PHE A CA 1
ATOM 4468 C C . PHE A 1 543 ? 10.188 -4.778 -9.558 1.00 93.06 543 PHE A C 1
ATOM 4470 O O . PHE A 1 543 ? 10.192 -5.991 -9.736 1.00 93.06 543 PHE A O 1
ATOM 4477 N N . ALA A 1 544 ? 10.514 -3.919 -10.535 1.00 92.44 544 ALA A N 1
ATOM 4478 C CA . ALA A 1 544 ? 10.843 -4.291 -11.914 1.00 92.44 544 ALA A CA 1
ATOM 4479 C C . ALA A 1 544 ? 9.843 -5.281 -12.542 1.00 92.44 544 ALA A C 1
ATOM 4481 O O . ALA A 1 544 ? 10.236 -6.250 -13.192 1.00 92.44 544 ALA A O 1
ATOM 4482 N N . THR A 1 545 ? 8.551 -5.001 -12.376 1.00 94.81 545 THR A N 1
ATOM 4483 C CA . THR A 1 545 ? 7.458 -5.887 -12.790 1.00 94.81 545 THR A CA 1
ATOM 4484 C C . THR A 1 545 ? 6.546 -5.246 -13.851 1.00 94.81 545 THR A C 1
ATOM 4486 O O . THR A 1 545 ? 6.817 -4.170 -14.391 1.00 94.81 545 THR A O 1
ATOM 4489 N N . SER A 1 546 ? 5.463 -5.930 -14.212 1.00 94.69 546 SER A N 1
ATOM 4490 C CA . SER A 1 546 ? 4.371 -5.455 -15.064 1.00 94.69 546 SER A CA 1
ATOM 4491 C C . SER A 1 546 ? 3.080 -6.184 -14.693 1.00 94.69 546 SER A C 1
ATOM 4493 O O . SER A 1 546 ? 3.141 -7.268 -14.124 1.00 94.69 546 SER A O 1
ATOM 4495 N N . LEU A 1 547 ? 1.913 -5.642 -15.054 1.00 94.69 547 LEU A N 1
ATOM 4496 C CA . LEU A 1 547 ? 0.638 -6.287 -14.720 1.00 94.69 547 LEU A CA 1
ATOM 4497 C C . LEU A 1 547 ? 0.540 -7.739 -15.243 1.00 94.69 547 LEU A C 1
ATOM 4499 O O . LEU A 1 547 ? 0.173 -8.607 -14.457 1.00 94.69 547 LEU A O 1
ATOM 4503 N N . PRO A 1 548 ? 0.939 -8.067 -16.494 1.00 94.88 548 PRO A N 1
ATOM 4504 C CA . PRO A 1 548 ? 0.989 -9.463 -16.938 1.00 94.88 548 PRO A CA 1
ATOM 4505 C C . PRO A 1 548 ? 1.922 -10.344 -16.099 1.00 94.88 548 PRO A C 1
ATOM 4507 O O . PRO A 1 548 ? 1.619 -11.513 -15.872 1.00 94.88 548 PRO A O 1
ATOM 4510 N N . ASN A 1 549 ? 3.044 -9.791 -15.626 1.00 96.75 549 ASN A N 1
ATOM 4511 C CA . ASN A 1 549 ? 3.972 -10.521 -14.768 1.00 96.75 549 ASN A CA 1
ATOM 4512 C C . ASN A 1 549 ? 3.359 -10.800 -13.388 1.00 96.75 549 ASN A C 1
ATOM 4514 O O . ASN A 1 549 ? 3.443 -11.930 -12.930 1.00 96.75 549 ASN A O 1
ATOM 4518 N N . GLU A 1 550 ? 2.662 -9.839 -12.775 1.00 98.00 550 GLU A N 1
ATOM 4519 C CA . GLU A 1 550 ? 1.956 -10.060 -11.499 1.00 98.00 550 GLU A CA 1
ATOM 4520 C C . GLU A 1 550 ? 0.912 -11.182 -11.603 1.00 98.00 550 GLU A C 1
ATOM 4522 O O . GLU A 1 550 ? 0.857 -12.063 -10.747 1.00 98.00 550 GLU A O 1
ATOM 4527 N N . TYR A 1 551 ? 0.130 -11.211 -12.689 1.00 97.56 551 TYR A N 1
ATOM 4528 C CA . TYR A 1 551 ? -0.800 -12.316 -12.959 1.00 97.56 551 TYR A CA 1
ATOM 4529 C C . TYR A 1 551 ? -0.055 -13.643 -13.164 1.00 97.56 551 TYR A C 1
ATOM 4531 O O . TYR A 1 551 ? -0.482 -14.674 -12.653 1.00 97.56 551 TYR A O 1
ATOM 4539 N N . SER A 1 552 ? 1.082 -13.625 -13.866 1.00 97.50 552 SER A N 1
ATOM 4540 C CA . SER A 1 552 ? 1.897 -14.826 -14.096 1.00 97.50 552 SER A CA 1
ATOM 4541 C C . SER A 1 552 ? 2.486 -15.384 -12.795 1.00 97.50 552 SER A C 1
ATOM 4543 O O . SER A 1 552 ? 2.522 -16.601 -12.621 1.00 97.50 552 SER A O 1
ATOM 4545 N N . LEU A 1 553 ? 2.900 -14.515 -11.866 1.00 97.75 553 LEU A N 1
ATOM 4546 C CA . LEU A 1 553 ? 3.388 -14.901 -10.539 1.00 97.75 553 LEU A CA 1
ATOM 4547 C C . LEU A 1 553 ? 2.297 -15.620 -9.738 1.00 97.75 553 LEU A C 1
ATOM 4549 O O . LEU A 1 553 ? 2.546 -16.708 -9.221 1.00 97.75 553 LEU A O 1
ATOM 4553 N N . ILE A 1 554 ? 1.080 -15.066 -9.699 1.00 98.25 554 ILE A N 1
ATOM 4554 C CA . ILE A 1 554 ? -0.052 -15.696 -9.002 1.00 98.25 554 ILE A CA 1
ATOM 4555 C C . ILE A 1 554 ? -0.494 -16.990 -9.690 1.00 98.25 554 ILE A C 1
ATOM 4557 O O . ILE A 1 554 ? -0.756 -17.974 -9.004 1.00 98.25 554 ILE A O 1
ATOM 4561 N N . ALA A 1 555 ? -0.548 -17.034 -11.023 1.00 98.12 555 ALA A N 1
ATOM 4562 C CA . ALA A 1 555 ? -0.897 -18.251 -11.753 1.00 98.12 555 ALA A CA 1
ATOM 4563 C C . ALA A 1 555 ? 0.107 -19.384 -11.489 1.00 98.12 555 ALA A C 1
ATOM 4565 O O . ALA A 1 555 ? -0.300 -20.510 -11.213 1.00 98.12 555 ALA A O 1
ATOM 4566 N N . ASN A 1 556 ? 1.409 -19.083 -11.522 1.00 98.06 556 ASN A N 1
ATOM 4567 C CA . ASN A 1 556 ? 2.456 -20.060 -11.225 1.00 98.06 556 ASN A CA 1
ATOM 4568 C C . ASN A 1 556 ? 2.368 -20.547 -9.770 1.00 98.06 556 ASN A C 1
ATOM 4570 O O . ASN A 1 556 ? 2.355 -21.749 -9.523 1.00 98.06 556 ASN A O 1
ATOM 4574 N N . ALA A 1 557 ? 2.212 -19.626 -8.818 1.00 97.69 557 ALA A N 1
ATOM 4575 C CA . ALA A 1 557 ? 2.007 -19.957 -7.412 1.00 97.69 557 ALA A CA 1
ATOM 4576 C C . ALA A 1 557 ? 0.772 -20.841 -7.179 1.00 97.69 557 ALA A C 1
ATOM 4578 O O . ALA A 1 557 ? 0.819 -21.778 -6.387 1.00 97.69 557 ALA A O 1
ATOM 4579 N N . TYR A 1 558 ? -0.320 -20.588 -7.902 1.00 97.56 558 TYR A N 1
ATOM 4580 C CA . TYR A 1 558 ? -1.517 -21.418 -7.826 1.00 97.56 558 TYR A CA 1
ATOM 4581 C C . TYR A 1 558 ? -1.254 -22.837 -8.345 1.00 97.56 558 TYR A C 1
ATOM 4583 O O . TYR A 1 558 ? -1.636 -23.802 -7.693 1.00 97.56 558 TYR A O 1
ATOM 4591 N N . CYS A 1 559 ? -0.516 -22.993 -9.448 1.00 97.62 559 CYS A N 1
ATOM 4592 C CA . CYS A 1 559 ? -0.103 -24.317 -9.923 1.00 97.62 559 CYS A CA 1
ATOM 4593 C C . CYS A 1 559 ? 0.827 -25.042 -8.934 1.00 97.62 559 CYS A C 1
ATOM 4595 O O . CYS A 1 559 ? 0.694 -26.246 -8.730 1.00 97.62 559 CYS A O 1
ATOM 4597 N N . GLN A 1 560 ? 1.745 -24.320 -8.283 1.00 96.94 560 GLN A N 1
ATOM 4598 C CA . GLN A 1 560 ? 2.613 -24.879 -7.235 1.00 96.94 560 GLN A CA 1
ATOM 4599 C C . GLN A 1 560 ? 1.820 -25.382 -6.022 1.00 96.94 560 GLN A C 1
ATOM 4601 O O . GLN A 1 560 ? 2.237 -26.340 -5.378 1.00 96.94 560 GLN A O 1
ATOM 4606 N N . ASN A 1 561 ? 0.650 -24.796 -5.763 1.00 96.38 561 ASN A N 1
ATOM 4607 C CA . ASN A 1 561 ? -0.298 -25.253 -4.748 1.00 96.38 561 ASN A CA 1
ATOM 4608 C C . ASN A 1 561 ? -1.141 -26.468 -5.195 1.00 96.38 561 ASN A C 1
ATOM 4610 O O . ASN A 1 561 ? -2.140 -26.788 -4.554 1.00 96.38 561 ASN A O 1
ATOM 4614 N N . GLY A 1 562 ? -0.759 -27.150 -6.281 1.00 97.19 562 GLY A N 1
ATOM 4615 C CA . GLY A 1 562 ? -1.367 -28.404 -6.738 1.00 97.19 562 GLY A CA 1
ATOM 4616 C C . GLY A 1 562 ? -2.518 -28.252 -7.735 1.00 97.19 562 GLY A C 1
ATOM 4617 O O . GLY A 1 562 ? -3.095 -29.259 -8.142 1.00 97.19 562 GLY A O 1
ATOM 4618 N N . TYR A 1 563 ? -2.847 -27.027 -8.155 1.00 97.62 563 TYR A N 1
ATOM 4619 C CA . TYR A 1 563 ? -3.908 -26.775 -9.132 1.00 97.62 563 TYR A CA 1
ATOM 4620 C C . TYR A 1 563 ? -3.408 -26.916 -10.575 1.00 97.62 563 TYR A C 1
ATOM 4622 O O . TYR A 1 563 ? -2.243 -26.685 -10.903 1.00 97.62 563 TYR A O 1
ATOM 4630 N N . THR A 1 564 ? -4.309 -27.273 -11.481 1.00 98.12 564 THR A N 1
ATOM 4631 C CA . THR A 1 564 ? -4.013 -27.406 -12.908 1.00 98.12 564 THR A CA 1
ATOM 4632 C C . THR A 1 564 ? -3.893 -26.044 -13.598 1.00 98.12 564 THR A C 1
ATOM 4634 O O . THR A 1 564 ? -4.464 -25.037 -13.176 1.00 98.12 564 THR A O 1
ATOM 4637 N N . ILE A 1 565 ? -3.238 -26.023 -14.763 1.00 97.44 565 ILE A N 1
ATOM 4638 C CA . ILE A 1 565 ? -3.153 -24.829 -15.626 1.00 97.44 565 ILE A CA 1
ATOM 4639 C C . ILE A 1 565 ? -4.551 -24.301 -15.996 1.00 97.44 565 ILE A C 1
ATOM 4641 O O . ILE A 1 565 ? -4.759 -23.090 -16.098 1.00 97.44 565 ILE A O 1
ATOM 4645 N N . ARG A 1 566 ? -5.532 -25.197 -16.177 1.00 97.94 566 ARG A N 1
ATOM 4646 C CA . ARG A 1 566 ? -6.915 -24.821 -16.503 1.00 97.94 566 ARG A CA 1
ATOM 4647 C C . ARG A 1 566 ? -7.588 -24.086 -15.343 1.00 97.94 566 ARG A C 1
ATOM 4649 O O . ARG A 1 566 ? -8.268 -23.087 -15.574 1.00 97.94 566 ARG A O 1
ATOM 4656 N N . GLU A 1 567 ? -7.385 -24.548 -14.113 1.00 98.06 567 GLU A N 1
ATOM 4657 C CA . GLU A 1 567 ? -7.900 -23.884 -12.910 1.00 98.06 567 GLU A CA 1
ATOM 4658 C C . GLU A 1 567 ? -7.205 -22.540 -12.675 1.00 98.06 567 GLU A C 1
ATOM 4660 O O . GLU A 1 567 ? -7.873 -21.550 -12.377 1.00 98.06 567 GLU A O 1
ATOM 4665 N N . ALA A 1 568 ? -5.890 -22.461 -12.908 1.00 97.69 568 ALA A N 1
ATOM 4666 C CA . ALA A 1 568 ? -5.158 -21.198 -12.864 1.00 97.69 568 ALA A CA 1
ATOM 4667 C C . ALA A 1 568 ? -5.704 -20.181 -13.879 1.00 97.69 568 ALA A C 1
ATOM 4669 O O . ALA A 1 568 ? -5.911 -19.019 -13.533 1.00 97.69 568 ALA A O 1
ATOM 4670 N N . ALA A 1 569 ? -6.018 -20.602 -15.107 1.00 97.75 569 ALA A N 1
ATOM 4671 C CA . ALA A 1 569 ? -6.633 -19.724 -16.103 1.00 97.75 569 ALA A CA 1
ATOM 4672 C C . ALA A 1 569 ? -8.012 -19.199 -15.652 1.00 97.75 569 ALA A C 1
ATOM 4674 O O . ALA A 1 569 ? -8.300 -18.011 -15.808 1.00 97.75 569 ALA A O 1
ATOM 4675 N N . TYR A 1 570 ? -8.841 -20.050 -15.036 1.00 97.75 570 TYR A N 1
ATOM 4676 C CA . TYR A 1 570 ? -10.124 -19.629 -14.460 1.00 97.75 570 TYR A CA 1
ATOM 4677 C C . TYR A 1 570 ? -9.937 -18.614 -13.323 1.00 97.75 570 TYR A C 1
ATOM 4679 O O . TYR A 1 570 ? -10.631 -17.594 -13.275 1.00 97.75 570 TYR A O 1
ATOM 4687 N N . LEU A 1 571 ? -8.957 -18.845 -12.443 1.00 97.50 571 LEU A N 1
ATOM 4688 C CA . LEU A 1 571 ? -8.590 -17.905 -11.387 1.00 97.50 571 LEU A CA 1
ATOM 4689 C C . LEU A 1 571 ? -8.181 -16.541 -11.962 1.00 97.50 571 LEU A C 1
ATOM 4691 O O . LEU A 1 571 ? -8.615 -15.510 -11.446 1.00 97.50 571 LEU A O 1
ATOM 4695 N N . MET A 1 572 ? -7.389 -16.518 -13.040 1.00 97.56 572 MET A N 1
ATOM 4696 C CA . MET A 1 572 ? -6.958 -15.271 -13.684 1.00 97.56 572 MET A CA 1
ATOM 4697 C C . MET A 1 572 ? -8.139 -14.483 -14.260 1.00 97.56 572 MET A C 1
ATOM 4699 O O . MET A 1 572 ? -8.205 -13.265 -14.077 1.00 97.56 572 MET A O 1
ATOM 4703 N N . GLU A 1 573 ? -9.108 -15.149 -14.896 1.00 96.81 573 GLU A N 1
ATOM 4704 C CA . GLU A 1 573 ? -10.325 -14.479 -15.373 1.00 96.81 573 GLU A CA 1
ATOM 4705 C C . GLU A 1 573 ? -11.191 -13.965 -14.211 1.00 96.81 573 GLU A C 1
ATOM 4707 O O . GLU A 1 573 ? -11.696 -12.842 -14.283 1.00 96.81 573 GLU A O 1
ATOM 4712 N N . ARG A 1 574 ? -11.291 -14.708 -13.097 1.00 97.50 574 ARG A N 1
ATOM 4713 C CA . ARG A 1 574 ? -11.964 -14.229 -11.873 1.00 97.50 574 ARG A CA 1
ATOM 4714 C C . ARG A 1 574 ? -11.286 -12.977 -11.309 1.00 97.50 574 ARG A C 1
ATOM 4716 O O . ARG A 1 574 ? -11.971 -12.000 -11.020 1.00 97.50 574 ARG A O 1
ATOM 4723 N N . LEU A 1 575 ? -9.960 -12.973 -11.178 1.00 97.88 575 LEU A N 1
ATOM 4724 C CA . LEU A 1 575 ? -9.191 -11.825 -10.671 1.00 97.88 575 LEU A CA 1
ATOM 4725 C C . LEU A 1 575 ? -9.318 -10.592 -11.573 1.00 97.88 575 LEU A C 1
ATOM 4727 O O . LEU A 1 575 ? -9.455 -9.467 -11.089 1.00 97.88 575 LEU A O 1
ATOM 4731 N N . LYS A 1 576 ? -9.344 -10.800 -12.889 1.00 95.56 576 LYS A N 1
ATOM 4732 C CA . LYS A 1 576 ? -9.579 -9.743 -13.875 1.00 95.56 576 LYS A CA 1
ATOM 4733 C C . LYS A 1 576 ? -10.996 -9.175 -13.781 1.00 95.56 576 LYS A C 1
ATOM 4735 O O . LYS A 1 576 ? -11.155 -7.954 -13.777 1.00 95.56 576 LYS A O 1
ATOM 4740 N N . ALA A 1 577 ? -12.018 -10.024 -13.660 1.00 96.25 577 ALA A N 1
ATOM 4741 C CA . ALA A 1 577 ? -13.403 -9.589 -13.464 1.00 96.25 577 ALA A CA 1
ATOM 4742 C C . ALA A 1 577 ? -13.576 -8.823 -12.140 1.00 96.25 577 ALA A C 1
ATOM 4744 O O . ALA A 1 577 ? -14.205 -7.762 -12.104 1.00 96.25 577 ALA A O 1
ATOM 4745 N N . ASN A 1 578 ? -12.940 -9.305 -11.069 1.00 97.12 578 ASN A N 1
ATOM 4746 C CA . ASN A 1 578 ? -12.860 -8.610 -9.789 1.00 97.12 578 ASN A CA 1
ATOM 4747 C C . ASN A 1 578 ? -12.254 -7.211 -9.959 1.00 97.12 578 ASN A C 1
ATOM 4749 O O . ASN A 1 578 ? -12.897 -6.229 -9.593 1.00 97.12 578 ASN A O 1
ATOM 4753 N N . ALA A 1 579 ? -11.076 -7.091 -10.581 1.00 95.31 579 ALA A N 1
ATOM 4754 C CA . ALA A 1 579 ? -10.423 -5.802 -10.824 1.00 95.31 579 ALA A CA 1
ATOM 4755 C C . ALA A 1 579 ? -11.311 -4.831 -11.626 1.00 95.31 579 ALA A C 1
ATOM 4757 O O . ALA A 1 579 ? -11.422 -3.655 -11.281 1.00 95.31 579 ALA A O 1
ATOM 4758 N N . GLN A 1 580 ? -12.022 -5.324 -12.645 1.00 93.12 580 GLN A N 1
ATOM 4759 C CA . GLN A 1 580 ? -12.987 -4.519 -13.404 1.00 93.12 580 GLN A CA 1
ATOM 4760 C C . GLN A 1 580 ? -14.153 -4.023 -12.536 1.00 93.12 580 GLN A C 1
ATOM 4762 O O . GLN A 1 580 ? -14.570 -2.873 -12.676 1.00 93.12 580 GLN A O 1
ATOM 4767 N N . SER A 1 581 ? -14.662 -4.864 -11.629 1.00 93.50 581 SER A N 1
ATOM 4768 C CA . SER A 1 581 ? -15.739 -4.496 -10.697 1.00 93.50 581 SER A CA 1
ATOM 4769 C C . SER A 1 581 ? -15.299 -3.482 -9.634 1.00 93.50 581 SER A C 1
ATOM 4771 O O . SER A 1 581 ? -16.105 -2.668 -9.189 1.00 93.50 581 SER A O 1
ATOM 4773 N N . GLN A 1 582 ? -14.019 -3.517 -9.249 1.00 94.50 582 GLN A N 1
ATOM 4774 C CA . GLN A 1 582 ? -13.419 -2.651 -8.230 1.00 94.50 582 GLN A CA 1
ATOM 4775 C C . GLN A 1 582 ? -13.019 -1.272 -8.759 1.00 94.50 582 GLN A C 1
ATOM 4777 O O . GLN A 1 582 ? -12.701 -0.378 -7.970 1.00 94.50 582 GLN A O 1
ATOM 4782 N N . ARG A 1 583 ? -12.987 -1.096 -10.083 1.00 93.94 583 ARG A N 1
ATOM 4783 C CA . ARG A 1 583 ? -12.550 0.147 -10.709 1.00 93.94 583 ARG A CA 1
ATOM 4784 C C . ARG A 1 583 ? -13.444 1.312 -10.287 1.00 93.94 583 ARG A C 1
ATOM 4786 O O . ARG A 1 583 ? -14.666 1.276 -10.456 1.00 93.94 583 ARG A O 1
ATOM 4793 N N . PHE A 1 584 ? -12.825 2.386 -9.818 1.00 94.75 584 PHE A N 1
ATOM 4794 C CA . PHE A 1 584 ? -13.522 3.605 -9.461 1.00 94.75 584 PHE A CA 1
ATOM 4795 C C . PHE A 1 584 ? -13.999 4.351 -10.705 1.00 94.75 584 PHE A C 1
ATOM 4797 O O . PHE A 1 584 ? -13.304 4.509 -11.711 1.00 94.75 584 PHE A O 1
ATOM 4804 N N . LYS A 1 585 ? -15.238 4.829 -10.626 1.00 85.06 585 LYS A N 1
ATOM 4805 C CA . LYS A 1 585 ? -15.854 5.699 -11.629 1.00 85.06 585 LYS A CA 1
ATOM 4806 C C . LYS A 1 585 ? -16.009 7.096 -11.044 1.00 85.06 585 LYS A C 1
ATOM 4808 O O . LYS A 1 585 ? -16.100 7.261 -9.833 1.00 85.06 585 LYS A O 1
ATOM 4813 N N . GLU A 1 586 ? -16.038 8.103 -11.905 1.00 77.62 586 GLU A N 1
ATOM 4814 C CA . GLU A 1 586 ? -16.162 9.500 -11.485 1.00 77.62 586 GLU A CA 1
ATOM 4815 C C . GLU A 1 586 ? -17.405 9.740 -10.619 1.00 77.62 586 GLU A C 1
ATOM 4817 O O . GLU A 1 586 ? -18.515 9.337 -10.973 1.00 77.62 586 GLU A O 1
ATOM 4822 N N . ASN A 1 587 ? -17.208 10.446 -9.505 1.00 75.25 587 ASN A N 1
ATOM 4823 C CA . ASN A 1 587 ? -18.287 10.941 -8.662 1.00 75.25 587 ASN A CA 1
ATOM 4824 C C . ASN A 1 587 ? -18.541 12.428 -8.939 1.00 75.25 587 ASN A C 1
ATOM 4826 O O . ASN A 1 587 ? -17.618 13.185 -9.230 1.00 75.25 587 ASN A O 1
ATOM 4830 N N . LYS A 1 588 ? -19.791 12.880 -8.782 1.00 64.31 588 LYS A N 1
ATOM 4831 C CA . LYS A 1 588 ? -20.104 14.317 -8.786 1.00 64.31 588 LYS A CA 1
ATOM 4832 C C . LYS A 1 588 ? -19.707 14.925 -7.435 1.00 64.31 588 LYS A C 1
ATOM 4834 O O . LYS A 1 588 ? -20.420 14.712 -6.453 1.00 64.31 588 LYS A O 1
ATOM 4839 N N . VAL A 1 589 ? -18.602 15.672 -7.398 1.00 63.06 589 VAL A N 1
ATOM 4840 C CA . VAL A 1 589 ? -18.206 16.491 -6.240 1.00 63.06 589 VAL A CA 1
ATOM 4841 C C . VAL A 1 589 ? -19.149 17.694 -6.138 1.00 63.06 589 VAL A C 1
ATOM 4843 O O . VAL A 1 589 ? -19.476 18.328 -7.140 1.00 63.06 589 VAL A O 1
ATOM 4846 N N . ARG A 1 590 ? -19.637 17.974 -4.931 1.00 57.09 590 ARG A N 1
ATOM 4847 C CA . ARG A 1 590 ? -20.409 19.164 -4.575 1.00 57.09 590 ARG A CA 1
ATOM 4848 C C . ARG A 1 590 ? -19.579 19.946 -3.564 1.00 57.09 590 ARG A C 1
ATOM 4850 O O . ARG A 1 590 ? -19.562 19.601 -2.386 1.00 57.09 590 ARG A O 1
ATOM 4857 N N . LEU A 1 591 ? -18.894 20.988 -4.022 1.00 51.06 591 LEU A N 1
ATOM 4858 C CA . LEU A 1 591 ? -18.410 22.024 -3.117 1.00 51.06 591 LEU A CA 1
ATOM 4859 C C . LEU A 1 591 ? -19.654 22.788 -2.647 1.00 51.06 591 LEU A C 1
ATOM 4861 O O . LEU A 1 591 ? -20.242 23.549 -3.412 1.00 51.06 591 LEU A O 1
ATOM 4865 N N . GLY A 1 592 ? -20.141 22.474 -1.446 1.00 47.72 592 GLY A N 1
ATOM 4866 C CA . GLY A 1 592 ? -21.158 23.294 -0.795 1.00 47.72 592 GLY A CA 1
ATOM 4867 C C . GLY A 1 592 ? -20.532 24.643 -0.463 1.00 47.72 592 GLY A C 1
ATOM 4868 O O . GLY A 1 592 ? -19.489 24.663 0.187 1.00 47.72 592 GLY A O 1
ATOM 4869 N N . ILE A 1 593 ? -21.127 25.723 -0.970 1.00 35.25 593 ILE A N 1
ATOM 4870 C CA . ILE A 1 593 ? -20.895 27.081 -0.462 1.00 35.25 593 ILE A CA 1
ATOM 4871 C C . ILE A 1 593 ? -21.487 27.157 0.943 1.00 35.25 593 ILE A C 1
ATOM 4873 O O . ILE A 1 593 ? -22.607 26.615 1.116 1.00 35.25 593 ILE A O 1
#

Organism: NCBI:txid1177574

Sequence (593 aa):
MHLLVDSAAAILRMHIYEILNEKKAVKKNSFIKNIIYDDKLRVSYLIELQSKISLYRNSNYQKYDYASTESQYSNIYSIHQGERKFLYDFFKSYLKDIPKIVKIADWMFLYISLKIRIRKEFVQTNSLYGFENFKIYESRKSNYCGKYQEIYPLYAVQSSIREKTRDYFEARVTPGGIPNIRLECSLDHKSKRSDINTNSLTFIVHFIKQNEKKIHKKNFGMRFDFKQDYVTQLFKVLDDAEKRRTARSPFNYVEKRRIGHSLFVPPYKIVGIDAAGEEIECPPAVFGHIYRYARATGLKNLTYHVGEDFYDIADGLKNIDDAIRFLGLKGGSRLGHAIAIGADTYSYYQNRGYQVIMSKQRMLDVLVWILSTCRIAQIRMSSDFEKQLKDKSKELYEEIGYSIYYDEKKYYQSMLLRSDDCITSVEKSLWDKTALCIDEDCVKARKDQDVGKLCINYLSNKDIWEKGNVVDVLIFHKDISSIVEQIQNYMMAIIVKKKIAIESNPSSNVKIGPIDGYNFHPCFRFLSNGINVSVNTDDKGIFATSLPNEYSLIANAYCQNGYTIREAAYLMERLKANAQSQRFKENKVRLGI

Foldseek 3Di:
DLVLLVLLLLLLLLLLLCLLVVPPPRDDPVLNVVLNVDPVSSVVCVVVSVVSFCVLCPDCQAPQHSQGDGNDLLDLCSSCRSVVVSVVSLVVCVVVPVPSSVVCVVSVVSSVVSVVVSLCLQAVPDPDAAQVSLVSNVVSVVVPCPVPVVSVLLCVPRVFQDAPDLAADAAEDEQVGDDLDDSQAGPVSPHGRPSDDQGRYAYAHEAEFDAQVVVCVVVVQFQQCVLVVVVVSLVSVLVLQVVLCPCPDQPDQPPPDDDDDRRRHHNHHHQAYEYDHDDARGALLSCLLVLLLCVLLWRPQEEYEFLLHDQALLLRLVSVVCNCQSSVDFALYAYEASQSLQAQLQCVCVVVLQKTKFFLLSLLLSLLCLLVLCVVLVPDDDPVQNVQSVVSSQVSVVQLPDPDHDDSVLLNLLVSFLSANLDLPDPDDSSSVSRGGPPPSVVVSVVDPVSSVSNCCCRGPNSSVVSRRDMDMDRGDSCSSVSSNSSSLVVLVVCQVRNYAYEHAQLNSCRHPPAVALLSGSVVVSVVSPHLYAYDHVPCRRNVHGSVRSLVRNLVSVVVVVDDNVVSVVVSVSNVVSVVSSDGDHIDRHPDD

InterPro domains:
  IPR001365 Adenosine deaminase domain [PF00962] (490-569)
  IPR006330 Adenosine/adenine deaminase [PTHR11409] (492-558)
  IPR032466 Metal-dependent hydrolase [SSF51556] (227-569)

pLDDT: mean 90.17, std 11.83, range [35.25, 98.88]